Protein 3MC0 (pdb70)

B-factor: mean 37.15, std 13.35, range [16.16, 97.66]

CATH classification: 2.60.40.10

Solvent-accessible surface area: 29743 Å² total; per-residue (Å²): 109,33,8,66,12,64,47,125,105,71,94,0,89,76,44,56,125,4,59,0,33,0,79,6,106,44,104,25,90,35,0,37,0,44,24,69,25,137,74,109,33,75,64,28,0,0,36,0,63,5,8,32,4,3,4,19,6,112,46,18,120,58,14,75,4,37,4,72,35,32,77,38,0,13,0,24,0,75,69,0,60,78,84,9,62,9,30,0,46,0,0,0,2,29,51,73,58,99,100,89,8,72,4,0,137,0,31,10,141,122,111,65,18,133,119,106,93,9,34,63,10,46,51,1,103,95,63,106,1,0,3,2,4,0,43,43,18,0,69,36,68,21,0,100,11,163,21,26,88,20,67,56,47,59,24,22,5,2,0,0,1,76,33,126,16,127,94,52,111,51,1,13,0,24,1,104,28,19,123,32,0,76,70,17,97,51,106,121,0,10,2,7,0,0,6,8,38,21,18,5,29,8,17,125,93,156,115,44,55,15,0,0,0,17,0,2,0,7,105,45,46,102,125,15,105,157,90,20,124,8,73,0,82,1,29,36,46,128,183,119,85,55,43,14,78,10,57,6,45,24,31,103,0,3,5,4,4,0,0,10,52,0,2,53,73,3,11,127,87,85,119,0,2,57,14,51,10,23,46,11,26,3,0,26,1,38,0,19,33,168,106,124,88,27,37,34,33,32,1,4,2,131,101,64,24,22,14,7,4,9,51,70,19,1,73,60,5,2,67,9,76,35,0,49,3,146,36,12,93,1,34,1,47,2,24,62,182,140,28,13,80,7,54,45,130,104,72,103,1,92,79,40,55,127,3,61,0,32,0,79,2,120,52,104,21,87,42,0,42,0,32,31,73,30,144,78,107,49,72,68,30,0,1,36,0,55,4,8,32,5,4,3,22,3,111,48,18,131,59,14,74,5,34,3,76,34,31,73,34,0,13,0,26,0,76,70,0,56,72,85,9,63,11,28,0,41,0,0,0,7,25,43,86,66,81,81,100,5,68,4,0,142,1,35,6,148,149,84,13,140,98,108,90,7,30,46,12,56,54,1,104,93,69,104,1,0,3,1,3,0,44,43,18,0,66,36,68,22,0,106,14,121,25,25,84,20,67,52,48,62,24,22,6,2,0,0,1,68,18,144,15,128,94,50,112,48,1,15,1,22,1,101,31,22,131,38,0,77,72,14,96,49,102,107,0,1,2,8,0,0,6,8,42,18,18,5,23,2,26,108,75,170,156,37,46,18,0,0,1,17,0,2,0,8,93,56,46,103,142,17,118,159,91,25,122,7,76,0,70,0,14,32,46,146,167,106,75,55,52,13,71,14,55,3,26,5,31,101,0,4,4,4,3,0,0,10,47,0,1,38,70,2,12,120,87,78,122,0,2,56,17,54,11,22,49,14,28,0,1,19,0,37,0,15,33,164,104,122,86,42,52,68,34,34,0,4,2,126,103,57,22,22,12,8,4,8,51,68,19,0,72,63,6,4,65,8,78,35,1,55,3,145,40,14,104,0,28,1,58,6,15,56,163

Radius of gyration: 27.97 Å; Cα contacts (8 Å, |Δi|>4): 1714; chains: 4; bounding box: 66×56×88 Å

Structure (mmCIF, N/CA/C/O backbone):
data_3MC0
#
_entry.id   3MC0
#
_cell.length_a   91.185
_cell.length_b   91.185
_cell.length_c   233.401
_cell.angle_alpha   90.00
_cell.angle_beta   90.00
_cell.angle_gamma   120.00
#
_symmetry.space_group_name_H-M   'P 31 2 1'
#
loop_
_entity.id
_entity.type
_entity.pdbx_description
1 polymer 'variable beta 8.2  mouse T cell receptor'
2 polymer 'Enterotoxin SEG'
3 non-polymer 'ACETATE ION'
4 water water
#
loop_
_atom_site.group_PDB
_atom_site.id
_atom_site.type_symbol
_atom_site.label_atom_id
_atom_site.label_alt_id
_atom_site.label_comp_id
_atom_site.label_asym_id
_atom_site.label_entity_id
_atom_site.label_seq_id
_atom_site.pdbx_PDB_ins_code
_atom_site.Cartn_x
_atom_site.Cartn_y
_atom_site.Cartn_z
_atom_site.occupancy
_atom_site.B_iso_or_equiv
_atom_site.auth_seq_id
_atom_site.auth_comp_id
_atom_site.auth_asym_id
_atom_site.auth_atom_id
_atom_site.pdbx_PDB_model_num
ATOM 1 N N . ALA A 1 1 ? -50.672 55.055 -2.611 1.00 52.65 2 ALA A N 1
ATOM 2 C CA . ALA A 1 1 ? -51.923 54.277 -2.254 1.00 52.19 2 ALA A CA 1
ATOM 3 C C . ALA A 1 1 ? -51.638 53.052 -1.364 1.00 50.62 2 ALA A C 1
ATOM 4 O O . ALA A 1 1 ? -50.614 52.369 -1.498 1.00 50.93 2 ALA A O 1
ATOM 6 N N . ALA A 1 2 ? -52.540 52.831 -0.409 1.00 48.24 3 ALA A N 1
ATOM 7 C CA . ALA A 1 2 ? -52.596 51.611 0.400 1.00 45.59 3 ALA A CA 1
ATOM 8 C C . ALA A 1 2 ? -52.486 50.341 -0.487 1.00 42.72 3 ALA A C 1
ATOM 9 O O . ALA A 1 2 ? -51.618 49.505 -0.253 1.00 43.80 3 ALA A O 1
ATOM 11 N N . VAL A 1 3 ? -53.278 50.261 -1.556 1.00 39.41 4 VAL A N 1
ATOM 12 C CA . VAL A 1 3 ? -53.402 49.004 -2.336 1.00 37.49 4 VAL A CA 1
ATOM 13 C C . VAL A 1 3 ? -53.424 49.382 -3.800 1.00 36.75 4 VAL A C 1
ATOM 14 O O . VAL A 1 3 ? -54.282 50.148 -4.184 1.00 36.94 4 VAL A O 1
ATOM 18 N N . THR A 1 4 ? -52.529 48.859 -4.619 1.00 34.62 5 THR A N 1
ATOM 19 C CA . THR A 1 4 ? -52.633 49.154 -6.044 1.00 35.23 5 THR A CA 1
ATOM 20 C C . THR A 1 4 ? -52.773 47.853 -6.866 1.00 32.66 5 THR A C 1
ATOM 21 O O . THR A 1 4 ? -52.057 46.863 -6.603 1.00 32.49 5 THR A O 1
ATOM 25 N N . GLN A 1 5 ? -53.673 47.858 -7.847 1.00 29.70 6 GLN A N 1
ATOM 26 C CA . GLN A 1 5 ? -53.941 46.756 -8.744 1.00 31.82 6 GLN A CA 1
ATOM 27 C C . GLN A 1 5 ? -53.429 47.067 -10.138 1.00 33.86 6 GLN A C 1
ATOM 28 O O . GLN A 1 5 ? -53.500 48.219 -10.549 1.00 33.72 6 GLN A O 1
ATOM 34 N N . SER A 1 6 ? -52.903 46.054 -10.808 1.00 33.69 7 SER A N 1
ATOM 35 C CA . SER A 1 6 ? -52.595 46.129 -12.240 1.00 36.82 7 SER A CA 1
ATOM 36 C C . SER A 1 6 ? -52.838 44.801 -12.917 1.00 36.04 7 SER A C 1
ATOM 37 O O . SER A 1 6 ? -52.620 43.707 -12.336 1.00 37.57 7 SER A O 1
ATOM 40 N N . PRO A 1 7 ? -53.319 44.851 -14.161 1.00 36.34 8 PRO A N 1
ATOM 41 C CA . PRO A 1 7 ? -53.647 46.098 -14.887 1.00 36.35 8 PRO A CA 1
ATOM 42 C C . PRO A 1 7 ? -54.949 46.655 -14.325 1.00 37.45 8 PRO A C 1
ATOM 43 O O . PRO A 1 7 ? -55.589 45.966 -13.476 1.00 35.67 8 PRO A O 1
ATOM 47 N N . ARG A 1 8 ? -55.369 47.852 -14.784 1.00 35.07 9 ARG A N 1
ATOM 48 C CA . ARG A 1 8 ? -56.669 48.415 -14.445 1.00 36.26 9 ARG A CA 1
ATOM 49 C C . ARG A 1 8 ? -57.803 47.991 -15.350 1.00 34.93 9 ARG A C 1
ATOM 50 O O . ARG A 1 8 ? -58.971 48.032 -14.958 1.00 34.67 9 ARG A O 1
ATOM 58 N N . ASN A 1 9 ? -57.474 47.649 -16.595 1.00 34.13 10 ASN A N 1
ATOM 59 C CA . ASN A 1 9 ? -58.449 47.207 -17.606 1.00 34.95 10 ASN A CA 1
ATOM 60 C C . ASN A 1 9 ? -57.761 46.204 -18.398 1.00 33.59 10 ASN A C 1
ATOM 61 O O . ASN A 1 9 ? -56.584 46.385 -18.640 1.00 35.08 10 ASN A O 1
ATOM 66 N N . LYS A 1 10 ? -58.466 45.168 -18.824 1.00 32.75 11 LYS A N 1
ATOM 67 C CA . LYS A 1 10 ? -57.839 44.107 -19.515 1.00 33.24 11 LYS A CA 1
ATOM 68 C C . LYS A 1 10 ? -58.904 43.466 -20.381 1.00 32.89 11 LYS A C 1
ATOM 69 O O . LYS A 1 10 ? -59.997 43.206 -19.896 1.00 33.06 11 LYS A O 1
ATOM 75 N N . VAL A 1 11 ? -58.593 43.228 -21.671 1.00 32.23 12 VAL A N 1
ATOM 76 C CA . VAL A 1 11 ? -59.467 42.432 -22.574 1.00 30.27 12 VAL A CA 1
ATOM 77 C C . VAL A 1 11 ? -58.728 41.212 -22.980 1.00 30.19 12 VAL A C 1
ATOM 78 O O . VAL A 1 11 ? -57.574 41.248 -23.479 1.00 32.46 12 VAL A O 1
ATOM 82 N N . ALA A 1 12 ? -59.347 40.077 -22.793 1.00 31.20 13 ALA A N 1
ATOM 83 C CA . ALA A 1 12 ? -58.633 38.837 -23.043 1.00 33.15 13 ALA A CA 1
ATOM 84 C C . ALA A 1 12 ? -59.487 38.070 -23.971 1.00 33.18 13 ALA A C 1
ATOM 85 O O . ALA A 1 12 ? -60.670 38.322 -23.995 1.00 32.34 13 ALA A O 1
ATOM 87 N N . VAL A 1 13 ? -58.917 37.050 -24.637 1.00 35.87 14 VAL A N 1
ATOM 88 C CA . VAL A 1 13 ? -59.767 36.052 -25.332 1.00 35.76 14 VAL A CA 1
ATOM 89 C C . VAL A 1 13 ? -59.916 34.768 -24.519 1.00 35.58 14 VAL A C 1
ATOM 90 O O . VAL A 1 13 ? -59.035 34.422 -23.742 1.00 35.43 14 VAL A O 1
ATOM 94 N N . THR A 1 14 ? -60.999 34.028 -24.725 1.00 35.41 15 THR A N 1
ATOM 95 C CA . THR A 1 14 ? -61.153 32.733 -24.098 1.00 36.10 15 THR A CA 1
ATOM 96 C C . THR A 1 14 ? -59.872 31.916 -24.286 1.00 39.62 15 THR A C 1
ATOM 97 O O . THR A 1 14 ? -59.287 31.918 -25.407 1.00 40.03 15 THR A O 1
ATOM 101 N N . GLY A 1 15 ? -59.380 31.311 -23.171 1.00 36.99 16 GLY A N 1
ATOM 102 C CA . GLY A 1 15 ? -58.266 30.371 -23.141 1.00 35.57 16 GLY A CA 1
ATOM 103 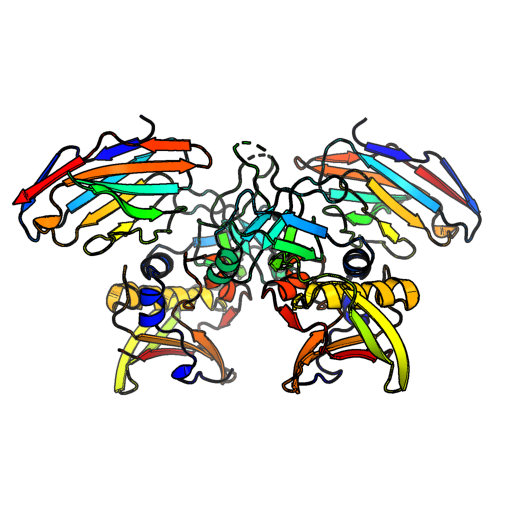C C . GLY A 1 15 ? -56.988 31.127 -22.791 1.00 34.35 16 GLY A C 1
ATOM 104 O O . GLY A 1 15 ? -55.942 30.566 -22.470 1.00 36.32 16 GLY A O 1
ATOM 105 N N . GLU A 1 16 ? -57.044 32.424 -22.853 1.00 33.81 17 GLU A N 1
ATOM 106 C CA . GLU A 1 16 ? -55.872 33.235 -22.514 1.00 33.64 17 GLU A CA 1
ATOM 107 C C . GLU A 1 16 ? -55.503 33.183 -21.010 1.00 34.97 17 GLU A C 1
ATOM 108 O O . GLU A 1 16 ? -56.397 33.215 -20.157 1.00 36.59 17 GLU A O 1
ATOM 114 N N . LYS A 1 17 ? -54.202 33.137 -20.683 1.00 36.01 18 LYS A N 1
ATOM 115 C CA . LYS A 1 17 ? -53.777 33.164 -19.300 1.00 36.48 18 LYS A CA 1
ATOM 116 C C . LYS A 1 17 ? -53.705 34.636 -18.845 1.00 36.08 18 LYS A C 1
ATOM 117 O O . LYS A 1 17 ? -53.052 35.489 -19.483 1.00 34.12 18 LYS A O 1
ATOM 123 N N . VAL A 1 18 ? -54.360 34.974 -17.730 1.00 32.97 19 VAL A N 1
ATOM 124 C CA . VAL A 1 18 ? -54.378 36.346 -17.304 1.00 30.19 19 VAL A CA 1
ATOM 125 C C . VAL A 1 18 ? -53.959 36.363 -15.804 1.00 30.57 19 VAL A C 1
ATOM 126 O O . VAL A 1 18 ? -54.448 35.560 -15.000 1.00 27.43 19 VAL A O 1
ATOM 130 N N . THR A 1 19 ? -53.075 37.271 -15.438 1.00 29.43 20 THR A N 1
ATOM 131 C CA . THR A 1 19 ? -52.661 37.410 -14.050 1.00 30.52 20 THR A CA 1
ATOM 132 C C . THR A 1 19 ? -53.004 38.810 -13.572 1.00 29.25 20 THR A C 1
ATOM 133 O O . THR A 1 19 ? -52.593 39.820 -14.232 1.00 30.55 20 THR A O 1
ATOM 137 N N . LEU A 1 20 ? -53.726 38.936 -12.443 1.00 25.34 21 LEU A N 1
ATOM 138 C CA . LEU A 1 20 ? -53.958 40.255 -11.889 1.00 25.00 21 LEU A CA 1
ATOM 139 C C . LEU A 1 20 ? -53.085 40.447 -10.655 1.00 26.20 21 LEU A C 1
ATOM 140 O O . LEU A 1 20 ? -52.922 39.503 -9.852 1.00 25.57 21 LEU A O 1
ATOM 145 N N . SER A 1 21 ? -52.468 41.607 -10.508 1.00 28.38 22 SER A N 1
ATOM 146 C CA . SER A 1 21 ? -51.487 41.863 -9.455 1.00 29.28 22 SER A CA 1
ATOM 147 C C . SER A 1 21 ? -52.006 42.858 -8.456 1.00 29.80 22 SER A C 1
ATOM 148 O O . SER A 1 21 ? -52.620 43.850 -8.796 1.00 28.99 22 SER A O 1
ATOM 151 N N . CYS A 1 22 ? -51.729 42.582 -7.185 1.00 27.71 23 CYS A N 1
ATOM 152 C CA . CYS A 1 22 ? -52.139 43.460 -6.159 1.00 28.00 23 CYS A CA 1
ATOM 153 C C . CYS A 1 22 ? -50.970 43.677 -5.245 1.00 26.73 23 CYS A C 1
ATOM 154 O O . CYS A 1 22 ? -50.314 42.742 -4.719 1.00 27.78 23 CYS A O 1
ATOM 157 N N . GLN A 1 23 ? -50.644 44.915 -5.085 1.00 29.30 24 GLN A N 1
ATOM 158 C CA . GLN A 1 23 ? -49.566 45.167 -4.194 1.00 33.20 24 GLN A CA 1
ATOM 159 C C . GLN A 1 23 ? -49.922 46.168 -3.123 1.00 33.82 24 GLN A C 1
ATOM 160 O O . GLN A 1 23 ? -50.600 47.125 -3.379 1.00 34.15 24 GLN A O 1
ATOM 166 N N . GLN A 1 24 ? -49.518 45.934 -1.888 1.00 33.28 25 GLN A N 1
ATOM 167 C CA . GLN A 1 24 ? -49.916 46.845 -0.804 1.00 34.11 25 GLN A CA 1
ATOM 168 C C . GLN A 1 24 ? -48.704 47.476 -0.153 1.00 36.75 25 GLN A C 1
ATOM 169 O O . GLN A 1 24 ? -47.606 46.920 -0.221 1.00 38.78 25 GLN A O 1
ATOM 175 N N . THR A 1 25 ? -48.945 48.563 0.589 1.00 38.69 26 THR A N 1
ATOM 176 C CA . THR A 1 25 ? -47.838 49.268 1.290 1.00 41.58 26 THR A CA 1
ATOM 177 C C . THR A 1 25 ? -48.035 49.350 2.790 1.00 42.43 26 THR A C 1
ATOM 178 O O . THR A 1 25 ? -47.333 50.130 3.455 1.00 43.07 26 THR A O 1
ATOM 182 N N . ASN A 1 26 ? -49.007 48.598 3.320 1.00 41.39 27 ASN A N 1
ATOM 183 C CA . ASN A 1 26 ? -49.398 48.688 4.712 1.00 40.60 27 ASN A CA 1
ATOM 184 C C . ASN A 1 26 ? -48.692 47.657 5.586 1.00 39.02 27 ASN A C 1
ATOM 185 O O . ASN A 1 26 ? -48.935 47.625 6.792 1.00 40.08 27 ASN A O 1
ATOM 190 N N . ASN A 1 27 ? -47.854 46.788 5.010 1.00 38.24 28 ASN A N 1
ATOM 191 C CA . ASN A 1 27 ? -47.389 45.576 5.711 1.00 37.52 28 ASN A CA 1
ATOM 192 C C . ASN A 1 27 ? -48.478 44.682 6.343 1.00 36.93 28 ASN A C 1
ATOM 193 O O . ASN A 1 27 ? -48.261 44.022 7.371 1.00 36.53 28 ASN A O 1
ATOM 198 N N . HIS A 1 28 ? -49.674 44.636 5.760 1.00 33.96 29 HIS A N 1
ATOM 199 C CA . HIS A 1 28 ? -50.721 43.833 6.371 1.00 31.29 29 HIS A CA 1
ATOM 200 C C . HIS A 1 28 ? -50.479 42.347 6.163 1.00 31.00 29 HIS A C 1
ATOM 201 O O . HIS A 1 28 ? -49.975 41.933 5.077 1.00 29.36 29 HIS A O 1
ATOM 208 N N . ASN A 1 29 ? -50.847 41.515 7.132 1.00 26.71 30 ASN A N 1
ATOM 209 C CA . ASN A 1 29 ? -50.657 40.065 6.930 1.00 27.41 30 ASN A CA 1
ATOM 210 C C . ASN A 1 29 ? -51.698 39.530 5.945 1.00 25.68 30 ASN A C 1
ATOM 211 O O . ASN A 1 29 ? -51.409 38.592 5.267 1.00 26.37 30 ASN A O 1
ATOM 216 N N . ASN A 1 30 ? -52.897 40.101 5.928 1.00 23.76 31 ASN A N 1
ATOM 217 C CA . ASN A 1 30 ? -53.981 39.436 5.153 1.00 24.83 31 ASN A CA 1
ATOM 218 C C . ASN A 1 30 ? -54.211 40.162 3.846 1.00 23.98 31 ASN A C 1
ATOM 219 O O . ASN A 1 30 ? -54.183 41.386 3.810 1.00 24.32 31 ASN A O 1
ATOM 224 N N . MET A 1 31 ? -54.471 39.369 2.789 1.00 24.00 32 MET A N 1
ATOM 225 C CA . MET A 1 31 ? -54.893 39.935 1.494 1.00 22.38 32 MET A CA 1
ATOM 226 C C . MET A 1 31 ? -56.025 39.086 0.926 1.00 20.35 32 MET A C 1
ATOM 227 O O . MET A 1 31 ? -56.145 37.906 1.246 1.00 22.02 32 MET A O 1
ATOM 232 N N . TYR A 1 32 ? -56.817 39.679 0.030 1.00 21.30 33 TYR A N 1
ATOM 233 C CA . TYR A 1 32 ? -58.046 39.109 -0.461 1.00 22.68 33 TYR A CA 1
ATOM 234 C C . TYR A 1 32 ? -58.239 39.483 -1.957 1.00 22.57 33 TYR A C 1
ATOM 235 O O . TYR A 1 32 ? -57.964 40.610 -2.350 1.00 23.66 33 TYR A O 1
ATOM 244 N N . TRP A 1 33 ? -58.766 38.556 -2.729 1.00 21.88 34 TRP A N 1
ATOM 245 C CA . TRP A 1 33 ? -59.271 38.885 -4.080 1.00 21.58 34 TRP A CA 1
ATOM 246 C C . TRP A 1 33 ? -60.755 38.628 -4.155 1.00 19.53 34 TRP A C 1
ATOM 247 O O . TRP A 1 33 ? -61.205 37.507 -4.003 1.00 21.51 34 TRP A O 1
ATOM 258 N N . TYR A 1 34 ? -61.517 39.665 -4.488 1.00 19.82 35 TYR A N 1
ATOM 259 C CA . TYR A 1 34 ? -62.961 39.512 -4.622 1.00 20.03 35 TYR A CA 1
ATOM 260 C C . TYR A 1 34 ? -63.284 39.778 -6.106 1.00 22.14 35 TYR A C 1
ATOM 261 O O . TYR A 1 34 ? -62.533 40.512 -6.760 1.00 22.19 35 TYR A O 1
ATOM 270 N N . ARG A 1 35 ? -64.466 39.339 -6.557 1.00 21.36 36 ARG A N 1
ATOM 271 C CA . ARG A 1 35 ? -64.976 40.007 -7.780 1.00 22.98 36 ARG A CA 1
ATOM 272 C C . ARG A 1 35 ? -66.340 40.645 -7.457 1.00 24.26 36 ARG A C 1
ATOM 273 O O . ARG A 1 35 ? -67.047 40.169 -6.539 1.00 25.27 36 ARG A O 1
ATOM 281 N N . GLN A 1 36 ? -66.718 41.694 -8.196 1.00 23.65 37 GLN A N 1
ATOM 282 C CA . GLN A 1 36 ? -67.959 42.440 -7.982 1.00 24.72 37 GLN A CA 1
ATOM 283 C C . GLN A 1 36 ? -68.871 42.157 -9.179 1.00 28.44 37 GLN A C 1
ATOM 284 O O . GLN A 1 36 ? -68.429 42.348 -10.339 1.00 28.01 37 GLN A O 1
ATOM 290 N N . ASP A 1 37 ? -70.061 41.617 -8.950 1.00 29.03 38 ASP A N 1
ATOM 291 C CA . ASP A 1 37 ? -70.991 41.429 -10.085 1.00 31.69 38 ASP A CA 1
ATOM 292 C C . ASP A 1 37 ? -72.397 41.908 -9.672 1.00 32.20 38 ASP A C 1
ATOM 293 O O . ASP A 1 37 ? -72.852 41.703 -8.509 1.00 27.12 38 ASP A O 1
ATOM 298 N N . THR A 1 38 ? -73.063 42.572 -10.609 1.00 32.78 39 THR A N 1
ATOM 299 C CA . THR A 1 38 ? -74.468 42.933 -10.420 1.00 37.12 39 THR A CA 1
ATOM 300 C C . THR A 1 38 ? -75.235 41.750 -10.000 1.00 37.02 39 THR A C 1
ATOM 301 O O . THR A 1 38 ? -75.024 40.692 -10.539 1.00 38.08 39 THR A O 1
ATOM 305 N N . GLY A 1 39 ? -76.044 41.944 -8.967 1.00 38.03 40 GLY A N 1
ATOM 306 C CA . GLY A 1 39 ? -76.831 40.884 -8.416 1.00 39.32 40 GLY A CA 1
ATOM 307 C C . GLY A 1 39 ? -76.114 39.970 -7.463 1.00 40.56 40 GLY A C 1
ATOM 308 O O . GLY A 1 39 ? -76.710 39.014 -7.031 1.00 42.16 40 GLY A O 1
ATOM 309 N N . HIS A 1 40 ? -74.849 40.241 -7.107 1.00 39.72 41 HIS A N 1
ATOM 310 C CA . HIS A 1 40 ? -74.158 39.471 -6.060 1.00 38.28 41 HIS A CA 1
ATOM 311 C C . HIS A 1 40 ? -73.397 40.412 -5.088 1.00 36.56 41 HIS A C 1
ATOM 312 O O . HIS A 1 40 ? -73.049 39.982 -4.040 1.00 37.19 41 HIS A O 1
ATOM 319 N N . GLY A 1 41 ? -73.049 41.631 -5.470 1.00 31.71 42 GLY A N 1
ATOM 320 C CA . GLY A 1 41 ? -72.022 42.380 -4.725 1.00 29.23 42 GLY A CA 1
ATOM 321 C C . GLY A 1 41 ? -70.631 41.653 -4.791 1.00 28.14 42 GLY A C 1
ATOM 322 O O . GLY A 1 41 ? -70.280 40.930 -5.809 1.00 26.24 42 GLY A O 1
ATOM 323 N N . LEU A 1 42 ? -69.817 41.817 -3.767 1.00 25.25 43 LEU A N 1
ATOM 324 C CA . LEU A 1 42 ? -68.473 41.180 -3.727 1.00 25.39 43 LEU A CA 1
ATOM 325 C C . LEU A 1 42 ? -68.498 39.741 -3.338 1.00 24.95 43 LEU A C 1
ATOM 326 O O . LEU A 1 42 ? -69.163 39.377 -2.350 1.00 25.84 43 LEU A O 1
ATOM 331 N N . ARG A 1 43 ? -67.787 38.885 -4.068 1.00 22.33 44 ARG A N 1
ATOM 332 C CA . ARG A 1 43 ? -67.708 37.488 -3.679 1.00 23.73 44 ARG A CA 1
ATOM 333 C C . ARG A 1 43 ? -66.259 37.167 -3.582 1.00 25.28 44 ARG A C 1
ATOM 334 O O . ARG A 1 43 ? -65.489 37.560 -4.443 1.00 22.80 44 ARG A O 1
ATOM 342 N N . LEU A 1 44 ? -65.855 36.488 -2.485 1.00 23.90 45 LEU A N 1
ATOM 343 C CA . LEU A 1 44 ? -64.449 36.207 -2.207 1.00 23.59 45 LEU A CA 1
ATOM 344 C C . LEU A 1 44 ? -63.952 35.004 -3.006 1.00 22.91 45 LEU A C 1
ATOM 345 O O . LEU A 1 44 ? -64.546 33.884 -2.938 1.00 23.68 45 LEU A O 1
ATOM 350 N N . ILE A 1 45 ? -62.853 35.206 -3.750 1.00 21.46 46 ILE A N 1
ATOM 351 C CA . ILE A 1 45 ? -62.325 34.136 -4.582 1.00 21.39 46 ILE A CA 1
ATOM 352 C C . ILE A 1 45 ? -61.254 33.352 -3.820 1.00 20.94 46 ILE A C 1
ATOM 353 O O . ILE A 1 45 ? -61.393 32.122 -3.662 1.00 20.41 46 ILE A O 1
ATOM 358 N N . HIS A 1 46 ? -60.184 34.047 -3.416 1.00 20.12 47 HIS A N 1
ATOM 359 C CA . HIS A 1 46 ? -59.139 33.446 -2.603 1.00 21.56 47 HIS A CA 1
ATOM 360 C C . HIS A 1 46 ? -58.634 34.551 -1.647 1.00 21.12 47 HIS A C 1
ATOM 361 O O . HIS A 1 46 ? -58.707 35.739 -1.957 1.00 20.98 47 HIS A O 1
ATOM 368 N N . TYR A 1 47 ? -58.010 34.128 -0.562 1.00 21.11 48 TYR A N 1
ATOM 369 C CA . TYR A 1 47 ? -57.403 35.078 0.335 1.00 22.56 48 TYR A CA 1
ATOM 370 C C . TYR A 1 47 ? -56.089 34.485 0.851 1.00 22.11 48 TYR A C 1
ATOM 371 O O . TYR A 1 47 ? -55.682 33.399 0.478 1.00 21.98 48 TYR A O 1
ATOM 380 N N . SER A 1 48 ? -55.411 35.250 1.670 1.00 22.01 49 SER A N 1
ATOM 381 C CA . SER A 1 48 ? -54.107 34.827 2.090 1.00 22.73 49 SER A CA 1
ATOM 382 C C . SER A 1 48 ? -53.888 35.371 3.506 1.00 23.04 49 SER A C 1
ATOM 383 O O . SER A 1 48 ? -54.134 36.568 3.735 1.00 21.73 49 SER A O 1
ATOM 386 N N . TYR A 1 49 ? -53.293 34.562 4.372 1.00 24.28 50 TYR A N 1
ATOM 387 C CA . TYR A 1 49 ? -52.902 35.085 5.744 1.00 25.47 50 TYR A CA 1
ATOM 388 C C . TYR A 1 49 ? -51.401 35.419 5.896 1.00 26.11 50 TYR A C 1
ATOM 389 O O . TYR A 1 49 ? -50.922 35.655 7.038 1.00 24.48 50 TYR A O 1
ATOM 398 N N . GLY A 1 50 ? -50.610 35.291 4.805 1.00 22.23 51 GLY A N 1
ATOM 399 C CA . GLY A 1 50 ? -49.209 35.719 4.844 1.00 23.95 51 GLY A CA 1
ATOM 400 C C . GLY A 1 50 ? -48.491 35.160 3.654 1.00 23.15 51 GLY A C 1
ATOM 401 O O . GLY A 1 50 ? -49.078 34.361 2.894 1.00 22.44 51 GLY A O 1
ATOM 402 N N . ALA A 1 51 ? -47.213 35.468 3.510 1.00 23.60 52 ALA A N 1
ATOM 403 C CA . ALA A 1 51 ? -46.430 34.951 2.392 1.00 24.41 52 ALA A CA 1
ATOM 404 C C . ALA A 1 51 ? -46.484 33.432 2.393 1.00 25.07 52 ALA A C 1
ATOM 405 O O . ALA A 1 51 ? -46.425 32.823 3.476 1.00 23.25 52 ALA A O 1
ATOM 407 N N . GLY A 1 52 ? -46.655 32.837 1.194 1.00 24.44 53 GLY A N 1
ATOM 408 C CA . GLY A 1 52 ? -46.778 31.357 0.970 1.00 24.10 53 GLY A CA 1
ATOM 409 C C . GLY A 1 52 ? -48.154 30.794 1.364 1.00 25.93 53 GLY A C 1
ATOM 410 O O . GLY A 1 52 ? -48.340 29.601 1.365 1.00 26.50 53 GLY A O 1
ATOM 411 N N . SER A 1 53 ? -49.114 31.630 1.740 1.00 23.45 54 SER A N 1
ATOM 412 C CA . SER A 1 53 ? -50.405 31.108 2.237 1.00 24.32 54 SER A CA 1
ATOM 413 C C . SER A 1 53 ? -51.463 31.562 1.258 1.00 22.89 54 SER A C 1
ATOM 414 O O . SER A 1 53 ? -51.569 32.763 0.951 1.00 23.41 54 SER A O 1
ATOM 417 N N . THR A 1 54 ? -52.258 30.634 0.773 1.00 22.48 55 THR A N 1
ATOM 418 C CA . THR A 1 54 ? -53.470 31.090 0.141 1.00 22.62 55 THR A CA 1
ATOM 419 C C . THR A 1 54 ? -54.545 30.113 0.550 1.00 22.96 55 THR A C 1
ATOM 420 O O . THR A 1 54 ? -54.292 28.907 0.712 1.00 23.67 55 THR A O 1
ATOM 424 N N . GLU A 1 55 ? -55.774 30.623 0.682 1.00 21.23 56 GLU A N 1
ATOM 425 C CA . GLU A 1 55 ? -56.857 29.722 1.047 1.00 21.69 56 GLU A CA 1
ATOM 426 C C . GLU A 1 55 ? -58.111 30.038 0.184 1.00 22.16 56 GLU A C 1
ATOM 427 O O . GLU A 1 55 ? -58.255 31.188 -0.257 1.00 21.91 56 GLU A O 1
ATOM 433 N N . LYS A 1 56 ? -58.988 29.043 -0.039 1.00 21.08 57 LYS A N 1
ATOM 434 C CA . LYS A 1 56 ? -60.167 29.279 -0.877 1.00 22.18 57 LYS A CA 1
ATOM 435 C C . LYS A 1 56 ? -61.259 30.132 -0.253 1.00 25.60 57 LYS A C 1
ATOM 436 O O . LYS A 1 56 ? -61.620 29.894 0.894 1.00 25.66 57 LYS A O 1
ATOM 442 N N . GLY A 1 57 ? -61.821 31.114 -1.002 1.00 25.30 58 GLY A N 1
ATOM 443 C CA . GLY A 1 57 ? -62.992 31.785 -0.501 1.00 25.17 58 GLY A CA 1
ATOM 444 C C . GLY A 1 57 ? -64.270 31.062 -0.905 1.00 26.32 58 GLY A C 1
ATOM 445 O O . GLY A 1 57 ? -64.296 29.855 -0.986 1.00 24.96 58 GLY A O 1
ATOM 446 N N . ASP A 1 58 ? -65.349 31.779 -1.194 1.00 27.32 59 ASP A N 1
ATOM 447 C CA . ASP A 1 58 ? -66.591 31.082 -1.659 1.00 28.32 59 ASP A CA 1
ATOM 448 C C . ASP A 1 58 ? -66.649 30.657 -3.087 1.00 28.65 59 ASP A C 1
ATOM 449 O O . ASP A 1 58 ? -67.278 29.652 -3.367 1.00 28.24 59 ASP A O 1
ATOM 454 N N . ILE A 1 59 ? -65.978 31.388 -3.989 1.00 26.95 60 ILE A N 1
ATOM 455 C CA . ILE A 1 59 ? -66.000 31.068 -5.437 1.00 26.48 60 ILE A CA 1
ATOM 456 C C . ILE A 1 59 ? -64.606 30.849 -6.026 1.00 26.90 60 ILE A C 1
ATOM 457 O O . ILE A 1 59 ? -64.190 31.567 -6.958 1.00 28.96 60 ILE A O 1
ATOM 462 N N . PRO A 1 60 ? -63.851 29.844 -5.503 1.00 25.02 61 PRO A N 1
ATOM 463 C CA . PRO A 1 60 ? -62.461 29.736 -5.954 1.00 25.25 61 PRO A CA 1
ATOM 464 C C . PRO A 1 60 ? -62.309 29.053 -7.359 1.00 25.58 61 PRO A C 1
ATOM 465 O O . PRO A 1 60 ? -61.294 29.213 -7.947 1.00 26.44 61 PRO A O 1
ATOM 469 N N . ASP A 1 61 ? -63.323 28.337 -7.893 1.00 27.51 62 ASP A N 1
ATOM 470 C CA . ASP A 1 61 ? -63.129 27.452 -9.093 1.00 30.40 62 ASP A CA 1
ATOM 471 C C . ASP A 1 61 ? -62.757 28.261 -10.332 1.00 30.24 62 ASP A C 1
ATOM 472 O O . ASP A 1 61 ? -63.365 29.307 -10.574 1.00 31.09 62 ASP A O 1
ATOM 477 N N . GLY A 1 62 ? -61.740 27.790 -11.042 1.00 29.90 63 GLY A N 1
ATOM 478 C CA . GLY A 1 62 ? -61.218 28.445 -12.247 1.00 27.37 63 GLY A CA 1
ATOM 479 C C . GLY A 1 62 ? -60.174 29.467 -11.913 1.00 28.08 63 GLY A C 1
ATOM 480 O O . GLY A 1 62 ? -59.584 30.034 -12.838 1.00 27.12 63 GLY A O 1
ATOM 481 N N . TYR A 1 63 ? -59.850 29.686 -10.585 1.00 25.77 64 TYR A N 1
ATOM 482 C CA . TYR A 1 63 ? -58.815 30.732 -10.220 1.00 24.43 64 TYR A CA 1
ATOM 483 C C . TYR A 1 63 ? -57.714 30.120 -9.390 1.00 24.28 64 TYR A C 1
ATOM 484 O O . TYR A 1 63 ? -58.010 29.204 -8.609 1.00 23.77 64 TYR A O 1
ATOM 493 N N . LYS A 1 64 ? -56.481 30.555 -9.588 1.00 24.11 65 LYS A N 1
ATOM 494 C CA . LYS A 1 64 ? -55.393 30.239 -8.643 1.00 25.38 65 LYS A CA 1
ATOM 495 C C . LYS A 1 64 ? -54.977 31.537 -8.012 1.00 23.89 65 LYS A C 1
ATOM 496 O O . LYS A 1 64 ? -55.424 32.639 -8.469 1.00 23.34 65 LYS A O 1
ATOM 502 N N . ALA A 1 65 ? -54.103 31.450 -6.971 1.00 23.24 66 ALA A N 1
ATOM 503 C CA . ALA A 1 65 ? -53.592 32.693 -6.350 1.00 23.06 66 ALA A CA 1
ATOM 504 C C . ALA A 1 65 ? -52.213 32.434 -5.901 1.00 23.50 66 ALA A C 1
ATOM 505 O O . ALA A 1 65 ? -51.852 31.292 -5.701 1.00 22.94 66 ALA A O 1
ATOM 507 N N . SER A 1 66 ? -51.468 33.492 -5.649 1.00 23.48 67 SER A N 1
ATOM 508 C CA . SER A 1 66 ? -50.139 33.303 -5.159 1.00 22.87 67 SER A CA 1
ATOM 509 C C . SER A 1 66 ? -49.763 34.493 -4.309 1.00 21.91 67 SER A C 1
ATOM 510 O O . SER A 1 66 ? -50.103 35.626 -4.653 1.00 21.60 67 SER A O 1
ATOM 513 N N . ARG A 1 67 ? -49.128 34.246 -3.148 1.00 20.93 68 ARG A N 1
ATOM 514 C CA . ARG A 1 67 ? -48.751 35.303 -2.215 1.00 22.76 68 ARG A CA 1
ATOM 515 C C . ARG A 1 67 ? -47.230 35.118 -2.048 1.00 25.71 68 ARG A C 1
ATOM 516 O O . ARG A 1 67 ? -46.773 34.513 -1.052 1.00 26.78 68 ARG A O 1
ATOM 524 N N . PRO A 1 68 ? -46.420 35.572 -3.058 1.00 28.14 69 PRO A N 1
ATOM 525 C CA . PRO A 1 68 ? -44.993 35.303 -3.013 1.00 30.52 69 PRO A CA 1
ATOM 526 C C . PRO A 1 68 ? -44.266 36.150 -1.989 1.00 30.82 69 PRO A C 1
ATOM 527 O O . PRO A 1 68 ? -43.156 35.798 -1.605 1.00 31.96 69 PRO A O 1
ATOM 531 N N . SER A 1 69 ? -44.873 37.233 -1.514 1.00 30.43 70 SER A N 1
ATOM 532 C CA . SER A 1 69 ? -44.242 38.068 -0.482 1.00 29.77 70 SER A CA 1
ATOM 533 C C . SER A 1 69 ? -45.360 38.752 0.328 1.00 29.21 70 SER A C 1
ATOM 534 O O . SER A 1 69 ? -46.540 38.671 -0.086 1.00 26.89 70 SER A O 1
ATOM 537 N N . GLN A 1 70 ? -45.004 39.485 1.408 1.00 27.27 71 GLN A N 1
ATOM 538 C CA . GLN A 1 70 ? -45.977 40.174 2.230 1.00 29.01 71 GLN A CA 1
ATOM 539 C C . GLN A 1 70 ? -46.729 41.160 1.365 1.00 29.15 71 GLN A C 1
ATOM 540 O O . GLN A 1 70 ? -47.928 41.438 1.569 1.00 28.27 71 GLN A O 1
ATOM 546 N N . GLU A 1 71 ? -45.997 41.820 0.478 1.00 29.02 72 GLU A N 1
ATOM 547 C CA . GLU A 1 71 ? -46.597 42.885 -0.283 1.00 29.00 72 GLU A CA 1
ATOM 548 C C . GLU A 1 71 ? -47.483 42.481 -1.485 1.00 27.93 72 GLU A C 1
ATOM 549 O O . GLU A 1 71 ? -48.249 43.301 -1.950 1.00 29.60 72 GLU A O 1
ATOM 555 N N . GLN A 1 72 ? -47.303 41.301 -2.039 1.00 25.55 73 GLN A N 1
ATOM 556 C CA . GLN A 1 72 ? -47.916 41.010 -3.341 1.00 27.76 73 GLN A CA 1
ATOM 557 C C . GLN A 1 72 ? -48.903 39.832 -3.279 1.00 25.57 73 GLN A C 1
ATOM 558 O O . GLN A 1 72 ? -48.542 38.772 -2.768 1.00 24.58 73 GLN A O 1
ATOM 564 N N . PHE A 1 73 ? -50.127 40.007 -3.812 1.00 23.49 74 PHE A N 1
ATOM 565 C CA . PHE A 1 73 ? -51.003 38.867 -3.866 1.00 24.92 74 PHE A CA 1
ATOM 566 C C . PHE A 1 73 ? -51.549 38.814 -5.331 1.00 24.42 74 PHE A C 1
ATOM 567 O O . PHE A 1 73 ? -52.239 39.749 -5.759 1.00 24.20 74 PHE A O 1
ATOM 575 N N . SER A 1 74 ? -51.292 37.717 -6.033 1.00 24.52 75 SER A N 1
ATOM 576 C CA . SER A 1 74 ? -51.739 37.621 -7.484 1.00 24.61 75 SER A CA 1
ATOM 577 C C . SER A 1 74 ? -52.865 36.686 -7.702 1.00 23.94 75 SER A C 1
ATOM 578 O O . SER A 1 74 ? -52.941 35.644 -7.041 1.00 23.49 75 SER A O 1
ATOM 581 N N . LEU A 1 75 ? -53.737 37.042 -8.632 1.00 21.99 76 LEU A N 1
ATOM 582 C CA . LEU A 1 75 ? -54.840 36.153 -8.976 1.00 23.15 76 LEU A CA 1
ATOM 583 C C . LEU A 1 75 ? -54.574 35.663 -10.415 1.00 22.67 76 LEU A C 1
ATOM 584 O O . LEU A 1 75 ? -54.295 36.508 -11.253 1.00 24.01 76 LEU A O 1
ATOM 589 N N . ILE A 1 76 ? -54.647 34.367 -10.656 1.00 23.97 77 ILE A N 1
ATOM 590 C CA . ILE A 1 76 ? -54.171 33.772 -11.908 1.00 27.12 77 ILE A CA 1
ATOM 591 C C . ILE A 1 76 ? -55.354 33.100 -12.496 1.00 27.44 77 ILE A C 1
ATOM 592 O O . ILE A 1 76 ? -55.955 32.212 -11.871 1.00 26.95 77 ILE A O 1
ATOM 597 N N . LEU A 1 77 ? -55.724 33.520 -13.727 1.00 27.11 78 LEU A N 1
ATOM 598 C CA . LEU A 1 77 ? -56.740 32.758 -14.493 1.00 26.76 78 LEU A CA 1
ATOM 599 C C . LEU A 1 77 ? -55.916 32.018 -15.538 1.00 29.16 78 LEU A C 1
ATOM 600 O O . LEU A 1 77 ? -55.420 32.660 -16.533 1.00 27.03 78 LEU A O 1
ATOM 605 N N . GLU A 1 78 ? -55.746 30.708 -15.356 1.00 30.90 79 GLU A N 1
ATOM 606 C CA . GLU A 1 78 ? -54.915 29.943 -16.289 1.00 33.84 79 GLU A CA 1
ATOM 607 C C . GLU A 1 78 ? -55.529 29.916 -17.687 1.00 34.72 79 GLU A C 1
ATOM 608 O O . GLU A 1 78 ? -54.773 29.839 -18.637 1.00 36.07 79 GLU A O 1
ATOM 614 N N . SER A 1 79 ? -56.861 29.883 -17.800 1.00 32.14 80 SER A N 1
ATOM 615 C CA . SER A 1 79 ? -57.487 29.717 -19.063 1.00 31.52 80 SER A CA 1
ATOM 616 C C . SER A 1 79 ? -58.821 30.494 -18.990 1.00 30.04 80 SER A C 1
ATOM 617 O O . SER A 1 79 ? -59.860 29.934 -18.679 1.00 28.57 80 SER A O 1
ATOM 620 N N . ALA A 1 80 ? -58.770 31.761 -19.352 1.00 29.34 81 ALA A N 1
ATOM 621 C CA . ALA A 1 80 ? -59.910 32.660 -19.150 1.00 30.08 81 ALA A CA 1
ATOM 622 C C . ALA A 1 80 ? -61.171 32.197 -19.824 1.00 31.95 81 ALA A C 1
ATOM 623 O O . ALA A 1 80 ? -61.146 31.665 -20.966 1.00 31.23 81 ALA A O 1
ATOM 625 N N . THR A 1 81 ? -62.297 32.318 -19.123 1.00 30.77 82 THR A N 1
ATOM 626 C CA . THR A 1 81 ? -63.567 31.943 -19.646 1.00 29.84 82 THR A CA 1
ATOM 627 C C . THR A 1 81 ? -64.457 33.157 -19.600 1.00 29.37 82 THR A C 1
ATOM 628 O O . THR A 1 81 ? -64.283 34.062 -18.777 1.00 31.14 82 THR A O 1
ATOM 632 N N . PRO A 1 82 ? -65.493 33.181 -20.440 1.00 29.48 83 PRO A N 1
ATOM 633 C CA . PRO A 1 82 ? -66.384 34.349 -20.371 1.00 28.69 83 PRO A CA 1
ATOM 634 C C . PRO A 1 82 ? -67.038 34.620 -18.968 1.00 26.41 83 PRO A C 1
ATOM 635 O O . PRO A 1 82 ? -67.296 35.766 -18.652 1.00 26.17 83 PRO A O 1
ATOM 639 N N . SER A 1 83 ? -67.312 33.595 -18.179 1.00 27.83 84 SER A N 1
ATOM 640 C CA . SER A 1 83 ? -67.876 33.793 -16.846 1.00 28.83 84 SER A CA 1
ATOM 641 C C . SER A 1 83 ? -66.925 34.556 -15.913 1.00 27.68 84 SER A C 1
ATOM 642 O O . SER A 1 83 ? -67.343 35.063 -14.894 1.00 29.01 84 SER A O 1
ATOM 645 N N . GLN A 1 84 ? -65.693 34.760 -16.329 1.00 25.87 85 GLN A N 1
ATOM 646 C CA . GLN A 1 84 ? -64.688 35.500 -15.552 1.00 24.77 85 GLN A CA 1
ATOM 647 C C . GLN A 1 84 ? -64.678 36.944 -15.859 1.00 25.67 85 GLN A C 1
ATOM 648 O O . GLN A 1 84 ? -63.982 37.715 -15.215 1.00 24.46 85 GLN A O 1
ATOM 654 N N . THR A 1 85 ? -65.490 37.363 -16.844 1.00 24.89 86 THR A N 1
ATOM 655 C CA . THR A 1 85 ? -65.668 38.825 -17.084 1.00 24.37 86 THR A CA 1
ATOM 656 C C . THR A 1 85 ? -66.277 39.456 -15.821 1.00 25.16 86 THR A C 1
ATOM 657 O O . THR A 1 85 ? -67.310 38.959 -15.384 1.00 24.42 86 THR A O 1
ATOM 661 N N . SER A 1 86 ? -65.657 40.509 -15.277 1.00 23.94 87 SER A N 1
ATOM 662 C CA . SER A 1 86 ? -66.103 41.070 -14.005 1.00 23.90 87 SER A CA 1
ATOM 663 C C . SER A 1 86 ? -65.216 42.217 -13.662 1.00 25.07 87 SER A C 1
ATOM 664 O O . SER A 1 86 ? -64.309 42.597 -14.465 1.00 27.12 87 SER A O 1
ATOM 667 N N . VAL A 1 87 ? -65.451 42.827 -12.493 1.00 24.55 88 VAL A N 1
ATOM 668 C CA . VAL A 1 87 ? -64.537 43.833 -11.986 1.00 23.30 88 VAL A CA 1
ATOM 669 C C . VAL A 1 87 ? -63.952 43.181 -10.709 1.00 24.97 88 VAL A C 1
ATOM 670 O O . VAL A 1 87 ? -64.698 42.817 -9.794 1.00 25.37 88 VAL A O 1
ATOM 674 N N . TYR A 1 88 ? -62.628 43.076 -10.603 1.00 23.42 89 TYR A N 1
ATOM 675 C CA . TYR A 1 88 ? -61.926 42.439 -9.498 1.00 23.25 89 TYR A CA 1
ATOM 676 C C . TYR A 1 88 ? -61.400 43.461 -8.562 1.00 24.57 89 TYR A C 1
ATOM 677 O O . TYR A 1 88 ? -60.843 44.488 -8.960 1.00 24.59 89 TYR A O 1
ATOM 686 N N . PHE A 1 89 ? -61.577 43.200 -7.255 1.00 23.22 90 PHE A N 1
ATOM 687 C CA . PHE A 1 89 ? -61.075 44.138 -6.255 1.00 22.09 90 PHE A CA 1
ATOM 688 C C . PHE A 1 89 ? -60.164 43.355 -5.262 1.00 24.18 90 PHE A C 1
ATOM 689 O O . PHE A 1 89 ? -60.555 42.313 -4.747 1.00 23.37 90 PHE A O 1
ATOM 697 N N . CYS A 1 90 ? -59.004 43.899 -4.966 1.00 24.17 91 CYS A N 1
ATOM 698 C CA . CYS A 1 90 ? -58.083 43.233 -4.014 1.00 25.56 91 CYS A CA 1
ATOM 699 C C . CYS A 1 90 ? -58.175 44.051 -2.708 1.00 25.28 91 CYS A C 1
ATOM 700 O O . CYS A 1 90 ? -58.520 45.221 -2.812 1.00 25.25 91 CYS A O 1
ATOM 703 N N . ALA A 1 91 ? -57.927 43.472 -1.492 1.00 22.82 92 ALA A N 1
ATOM 704 C CA . ALA A 1 91 ? -58.018 44.314 -0.248 1.00 23.23 92 ALA A CA 1
ATOM 705 C C . ALA A 1 91 ? -56.884 43.824 0.574 1.00 24.28 92 ALA A C 1
ATOM 706 O O . ALA A 1 91 ? -56.453 42.684 0.384 1.00 23.18 92 ALA A O 1
ATOM 708 N N . SER A 1 92 ? -56.305 44.662 1.425 1.00 26.81 93 SER A N 1
ATOM 709 C CA . SER A 1 92 ? -55.378 44.123 2.458 1.00 26.55 93 SER A CA 1
ATOM 710 C C . SER A 1 92 ? -56.007 44.447 3.818 1.00 28.11 93 SER A C 1
ATOM 711 O O . SER A 1 92 ? -56.815 45.408 3.972 1.00 28.47 93 SER A O 1
ATOM 714 N N . GLY A 1 93 ? -55.626 43.657 4.807 1.00 27.35 94 GLY A N 1
ATOM 715 C CA . GLY A 1 93 ? -56.252 43.837 6.063 1.00 31.02 94 GLY A CA 1
ATOM 716 C C . GLY A 1 93 ? -55.369 43.393 7.215 1.00 32.14 94 GLY A C 1
ATOM 717 O O . GLY A 1 93 ? -54.566 42.458 7.123 1.00 31.34 94 GLY A O 1
ATOM 718 N N . GLY A 1 94 ? -55.549 44.057 8.329 1.00 37.75 95 GLY A N 1
ATOM 719 C CA . GLY A 1 94 ? -54.809 43.670 9.550 1.00 44.80 95 GLY A CA 1
ATOM 720 C C . GLY A 1 94 ? -55.788 44.213 10.553 1.00 50.84 95 GLY A C 1
ATOM 721 O O . GLY A 1 94 ? -55.872 45.491 10.658 1.00 50.77 95 GLY A O 1
ATOM 722 N N . GLY A 1 95 ? -56.616 43.274 11.091 1.00 52.64 96 GLY A N 1
ATOM 723 C CA . GLY A 1 95 ? -57.262 43.376 12.415 1.00 55.53 96 GLY A CA 1
ATOM 724 C C . GLY A 1 95 ? -57.887 44.751 12.687 1.00 56.16 96 GLY A C 1
ATOM 725 O O . GLY A 1 95 ? -57.179 45.793 12.970 1.00 57.56 96 GLY A O 1
ATOM 726 N N . GLY A 1 96 ? -59.217 44.755 12.601 1.00 54.64 97 GLY A N 1
ATOM 727 C CA . GLY A 1 96 ? -59.951 45.994 12.507 1.00 52.31 97 GLY A CA 1
ATOM 728 C C . GLY A 1 96 ? -60.077 46.523 11.091 1.00 50.23 97 GLY A C 1
ATOM 729 O O . GLY A 1 96 ? -61.180 46.812 10.655 1.00 52.80 97 GLY A O 1
ATOM 730 N N . THR A 1 97 ? -58.970 46.642 10.370 1.00 46.54 98 THR A N 1
ATOM 731 C CA . THR A 1 97 ? -58.879 47.518 9.214 1.00 44.11 98 THR A CA 1
ATOM 732 C C . THR A 1 97 ? -58.892 46.687 7.860 1.00 40.13 98 THR A C 1
ATOM 733 O O . THR A 1 97 ? -58.351 45.556 7.776 1.00 38.20 98 THR A O 1
ATOM 737 N N . LEU A 1 98 ? -59.438 47.296 6.808 1.00 35.68 99 LEU A N 1
ATOM 738 C CA . LEU A 1 98 ? -59.361 46.771 5.437 1.00 33.37 99 LEU A CA 1
ATOM 739 C C . LEU A 1 98 ? -59.171 47.924 4.498 1.00 31.32 99 LEU A C 1
ATOM 740 O O . LEU A 1 98 ? -59.872 48.898 4.644 1.00 32.47 99 LEU A O 1
ATOM 745 N N . TYR A 1 99 ? -58.259 47.829 3.544 1.00 28.81 100 TYR A N 1
ATOM 746 C CA . TYR A 1 99 ? -58.089 48.854 2.526 1.00 30.70 100 TYR A CA 1
ATOM 747 C C . TYR A 1 99 ? -58.376 48.086 1.216 1.00 31.75 100 TYR A C 1
ATOM 748 O O . TYR A 1 99 ? -57.722 47.068 0.932 1.00 32.73 100 TYR A O 1
ATOM 757 N N . PHE A 1 100 ? -59.143 48.799 0.223 1.00 31.47 107 PHE A N 1
ATOM 758 C CA . PHE A 1 100 ? -59.447 48.145 -1.036 1.00 31.47 107 PHE A CA 1
ATOM 759 C C . PHE A 1 100 ? -58.721 48.876 -2.166 1.00 31.27 107 PHE A C 1
ATOM 760 O O . PHE A 1 100 ? -58.472 50.072 -2.082 1.00 29.44 107 PHE A O 1
ATOM 768 N N . GLY A 1 101 ? -58.382 48.149 -3.206 1.00 30.26 108 GLY A N 1
ATOM 769 C CA . GLY A 1 101 ? -57.869 48.805 -4.349 1.00 29.00 108 GLY A CA 1
ATOM 770 C C . GLY A 1 101 ? -59.047 49.396 -5.171 1.00 30.72 108 GLY A C 1
ATOM 771 O O . GLY A 1 101 ? -60.244 49.235 -4.832 1.00 28.64 108 GLY A O 1
ATOM 772 N N . ALA A 1 102 ? -58.686 50.052 -6.269 1.00 30.00 109 ALA A N 1
ATOM 773 C CA . ALA A 1 102 ? -59.599 50.742 -7.137 1.00 31.21 109 ALA A CA 1
ATOM 774 C C . ALA A 1 102 ? -60.392 49.856 -8.132 1.00 31.95 109 ALA A C 1
ATOM 775 O O . ALA A 1 102 ? -61.335 50.363 -8.718 1.00 32.73 109 ALA A O 1
ATOM 777 N N . GLY A 1 103 ? -60.041 48.571 -8.315 1.00 29.71 110 GLY A N 1
ATOM 778 C CA . GLY A 1 103 ? -60.808 47.673 -9.167 1.00 29.94 110 GLY A CA 1
ATOM 779 C C . GLY A 1 103 ? -60.052 47.367 -10.466 1.00 29.71 110 GLY A C 1
ATOM 780 O O . GLY A 1 103 ? -59.338 48.255 -10.941 1.00 31.69 110 GLY A O 1
ATOM 781 N N . THR A 1 104 ? -60.202 46.160 -11.025 1.00 28.94 111 THR A N 1
ATOM 782 C CA . THR A 1 104 ? -59.655 45.840 -12.358 1.00 28.82 111 THR A CA 1
ATOM 783 C C . THR A 1 104 ? -60.781 45.281 -13.167 1.00 30.16 111 THR A C 1
ATOM 784 O O . THR A 1 104 ? -61.388 44.291 -12.813 1.00 29.68 111 THR A O 1
ATOM 788 N N . ARG A 1 105 ? -61.051 45.906 -14.312 1.00 30.08 112 ARG A N 1
ATOM 789 C CA . ARG A 1 105 ? -62.092 45.439 -15.198 1.00 29.15 112 ARG A CA 1
ATOM 790 C C . ARG A 1 105 ? -61.506 44.462 -16.210 1.00 29.12 112 ARG A C 1
ATOM 791 O O . ARG A 1 105 ? -60.511 44.744 -16.874 1.00 29.65 112 ARG A O 1
ATOM 799 N N . LEU A 1 106 ? -62.057 43.251 -16.258 1.00 29.26 113 LEU A N 1
ATOM 800 C CA . LEU A 1 106 ? -61.614 42.236 -17.142 1.00 27.96 113 LEU A CA 1
ATOM 801 C C . LEU A 1 106 ? -62.847 41.887 -18.020 1.00 31.36 113 LEU A C 1
ATOM 802 O O . LEU A 1 106 ? -63.945 41.563 -17.490 1.00 28.89 113 LEU A O 1
ATOM 807 N N . SER A 1 107 ? -62.672 41.954 -19.344 1.00 29.83 114 SER A N 1
ATOM 808 C CA . SER A 1 107 ? -63.627 41.373 -20.265 1.00 31.05 114 SER A CA 1
ATOM 809 C C . SER A 1 107 ? -62.975 40.243 -20.949 1.00 31.70 114 SER A C 1
ATOM 810 O O . SER A 1 107 ? -61.844 40.393 -21.449 1.00 33.19 114 SER A O 1
ATOM 813 N N . VAL A 1 108 ? -63.681 39.123 -21.056 1.00 32.63 115 VAL A N 1
ATOM 814 C CA . VAL A 1 108 ? -63.149 37.951 -21.719 1.00 35.17 115 VAL A CA 1
ATOM 815 C C . VAL A 1 108 ? -64.080 37.745 -22.907 1.00 39.61 115 VAL A C 1
ATOM 816 O O . VAL A 1 108 ? -65.302 37.529 -22.733 1.00 38.12 115 VAL A O 1
ATOM 820 N N . LEU A 1 109 ? -63.494 37.795 -24.097 1.00 42.71 116 LEU A N 1
ATOM 821 C CA . LEU A 1 109 ? -64.257 37.723 -25.361 1.00 48.01 116 LEU A CA 1
ATOM 822 C C . LEU A 1 109 ? -64.508 36.308 -25.892 1.00 51.30 116 LEU A C 1
ATOM 823 O O . LEU A 1 109 ? -63.810 35.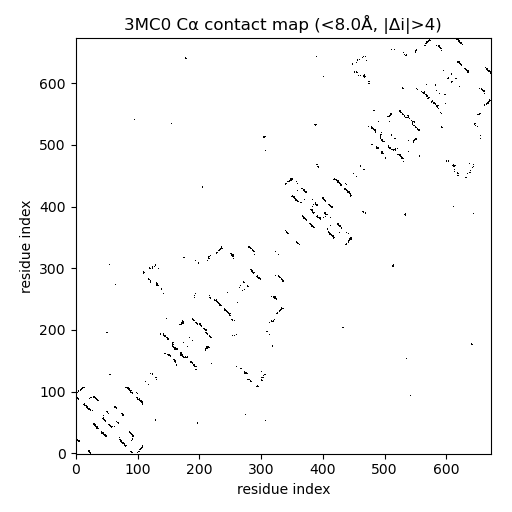301 -25.640 1.00 53.25 116 LEU A O 1
ATOM 829 N N . GLN B 2 1 ? -40.276 1.309 10.661 1.00 73.53 1 GLN B N 1
ATOM 830 C CA . GLN B 2 1 ? -40.946 2.087 11.784 1.00 72.85 1 GLN B CA 1
ATOM 831 C C . GLN B 2 1 ? -42.406 1.709 12.149 1.00 72.40 1 GLN B C 1
ATOM 832 O O . GLN B 2 1 ? -42.984 2.348 13.046 1.00 73.59 1 GLN B O 1
ATOM 838 N N . PRO B 2 2 ? -43.044 0.741 11.445 1.00 71.39 2 PRO B N 1
ATOM 839 C CA . PRO B 2 2 ? -42.805 0.074 10.168 1.00 70.38 2 PRO B CA 1
ATOM 840 C C . PRO B 2 2 ? -43.691 0.703 9.064 1.00 69.06 2 PRO B C 1
ATOM 841 O O . PRO B 2 2 ? -44.457 1.647 9.340 1.00 68.04 2 PRO B O 1
ATOM 845 N N . ASP B 2 3 ? -43.616 0.129 7.856 1.00 67.29 3 ASP B N 1
ATOM 846 C CA . ASP B 2 3 ? -44.300 0.658 6.650 1.00 65.83 3 ASP B CA 1
ATOM 847 C C . ASP B 2 3 ? -45.815 0.843 6.794 1.00 63.08 3 ASP B C 1
ATOM 848 O O . ASP B 2 3 ? -46.468 0.043 7.450 1.00 63.59 3 ASP B O 1
ATOM 853 N N . PRO B 2 4 ? -46.359 1.921 6.191 1.00 60.60 4 PRO B N 1
ATOM 854 C CA . PRO B 2 4 ? -47.778 2.297 6.335 1.00 59.16 4 PRO B CA 1
ATOM 855 C C . PRO B 2 4 ? -48.764 1.381 5.596 1.00 59.03 4 PRO B C 1
ATOM 856 O O . PRO B 2 4 ? -48.458 0.908 4.514 1.00 57.87 4 PRO B O 1
ATOM 860 N N . LYS B 2 5 ? -49.960 1.185 6.127 1.00 59.03 5 LYS B N 1
ATOM 861 C CA . LYS B 2 5 ? -51.032 0.639 5.287 1.00 61.63 5 LYS B CA 1
ATOM 862 C C . LYS B 2 5 ? -51.625 1.768 4.413 1.00 61.55 5 LYS B C 1
ATOM 863 O O . LYS B 2 5 ? -51.773 2.911 4.901 1.00 60.90 5 LYS B O 1
ATOM 869 N N . LEU B 2 6 ? -52.017 1.440 3.176 1.00 61.02 6 LEU B N 1
ATOM 870 C CA . LEU B 2 6 ? -52.830 2.336 2.345 1.00 61.19 6 LEU B CA 1
ATOM 871 C C . LEU B 2 6 ? -53.886 3.158 3.113 1.00 60.62 6 LEU B C 1
ATOM 872 O O . LEU B 2 6 ? -53.925 4.364 2.971 1.00 59.81 6 LEU B O 1
ATOM 877 N N . ASP B 2 7 ? -54.733 2.526 3.919 1.00 60.26 7 ASP B N 1
ATOM 878 C CA . ASP B 2 7 ? -55.836 3.248 4.611 1.00 60.62 7 ASP B CA 1
ATOM 879 C C . ASP B 2 7 ? -55.396 4.243 5.676 1.00 59.03 7 ASP B C 1
ATOM 880 O O . ASP B 2 7 ? -56.235 4.998 6.229 1.00 61.22 7 ASP B O 1
ATOM 885 N N . GLU B 2 8 ? -54.113 4.237 6.010 1.00 55.53 8 GLU B N 1
ATOM 886 C CA . GLU B 2 8 ? -53.589 5.158 7.009 1.00 53.20 8 GLU B CA 1
ATOM 887 C C . GLU B 2 8 ? -52.866 6.418 6.397 1.00 49.46 8 GLU B C 1
ATOM 888 O O . GLU B 2 8 ? -52.439 7.350 7.103 1.00 50.40 8 GLU B O 1
ATOM 894 N N . LEU B 2 9 ? -52.698 6.424 5.079 1.00 44.51 9 LEU B N 1
ATOM 895 C CA . LEU B 2 9 ? -52.070 7.537 4.372 1.00 38.13 9 LEU B CA 1
ATOM 896 C C . LEU B 2 9 ? -53.072 8.693 4.265 1.00 34.34 9 LEU B C 1
ATOM 897 O O . LEU B 2 9 ? -54.262 8.485 4.049 1.00 32.38 9 LEU B O 1
ATOM 902 N N . ASN B 2 10 ? -52.604 9.929 4.403 1.00 31.22 10 ASN B N 1
ATOM 903 C CA . ASN B 2 10 ? -53.521 11.059 4.122 1.00 31.40 10 ASN B CA 1
ATOM 904 C C . ASN B 2 10 ? -53.916 11.129 2.620 1.00 32.89 10 ASN B C 1
ATOM 905 O O . ASN B 2 10 ? -53.031 10.993 1.753 1.00 34.40 10 ASN B O 1
ATOM 910 N N . LYS B 2 11 ? -55.173 11.467 2.368 1.00 31.61 11 LYS B N 1
ATOM 911 C CA . LYS B 2 11 ? -55.691 11.540 0.994 1.00 32.79 11 LYS B CA 1
ATOM 912 C C . LYS B 2 11 ? -55.775 12.965 0.438 1.00 30.19 11 LYS B C 1
ATOM 913 O O . LYS B 2 11 ? -56.338 13.854 1.045 1.00 28.18 11 LYS B O 1
ATOM 919 N N . VAL B 2 12 ? -55.243 13.160 -0.747 1.00 30.26 12 VAL B N 1
ATOM 920 C CA . VAL B 2 12 ? -55.467 14.447 -1.458 1.00 28.19 12 VAL B CA 1
ATOM 921 C C . VAL B 2 12 ? -56.935 14.764 -1.571 1.00 30.04 12 VAL B C 1
ATOM 922 O O . VAL B 2 12 ? -57.343 15.902 -1.367 1.00 29.86 12 VAL B O 1
ATOM 926 N N . SER B 2 13 ? -57.767 13.776 -1.926 1.00 30.70 13 SER B N 1
ATOM 927 C CA . SER B 2 13 ? -59.228 14.065 -2.084 1.00 32.20 13 SER B CA 1
ATOM 928 C C . SER B 2 13 ? -59.903 14.539 -0.769 1.00 31.84 13 SER B C 1
ATOM 929 O O . SER B 2 13 ? -60.889 15.280 -0.752 1.00 32.24 13 SER B O 1
ATOM 932 N N . ASP B 2 14 ? -59.447 14.028 0.352 1.00 31.28 14 ASP B N 1
ATOM 933 C CA . ASP B 2 14 ? -60.004 14.496 1.655 1.00 30.40 14 ASP B CA 1
ATOM 934 C C . ASP B 2 14 ? -59.576 15.975 1.912 1.00 27.59 14 ASP B C 1
ATOM 935 O O . ASP B 2 14 ? -60.331 16.792 2.394 1.00 28.55 14 ASP B O 1
ATOM 940 N N . TYR B 2 15 ? -58.359 16.285 1.558 1.00 27.17 15 TYR B N 1
ATOM 941 C CA . TYR B 2 15 ? -57.835 17.645 1.759 1.00 27.77 15 TYR B CA 1
ATOM 942 C C . TYR B 2 15 ? -58.659 18.628 0.942 1.00 29.91 15 TYR B C 1
ATOM 943 O O . TYR B 2 15 ? -59.230 19.594 1.464 1.00 25.51 15 TYR B O 1
ATOM 952 N N . LYS B 2 16 ? -58.853 18.278 -0.352 1.00 29.61 16 LYS B N 1
ATOM 953 C CA . LYS B 2 16 ? -59.767 19.113 -1.198 1.00 30.99 16 LYS B CA 1
ATOM 954 C C . LYS B 2 16 ? -61.197 19.154 -0.720 1.00 30.72 16 LYS B C 1
ATOM 955 O O . LYS B 2 16 ? -61.832 20.212 -0.661 1.00 27.76 16 LYS B O 1
ATOM 961 N N . SER B 2 17 ? -61.737 18.046 -0.244 1.00 31.02 17 SER B N 1
ATOM 962 C CA . SER B 2 17 ? -63.104 18.172 0.172 1.00 32.84 17 SER B CA 1
ATOM 963 C C . SER B 2 17 ? -63.274 18.889 1.520 1.00 33.65 17 SER B C 1
ATOM 964 O O . SER B 2 17 ? -64.335 19.499 1.777 1.00 32.63 17 SER B O 1
ATOM 967 N N . ASN B 2 18 ? -62.207 18.956 2.317 1.00 32.12 18 ASN B N 1
ATOM 968 C CA . ASN B 2 18 ? -62.272 19.900 3.466 1.00 31.65 18 ASN B CA 1
ATOM 969 C C . ASN B 2 18 ? -61.940 21.373 3.111 1.00 30.29 18 ASN B C 1
ATOM 970 O O . ASN B 2 18 ? -61.570 22.185 3.988 1.00 28.88 18 ASN B O 1
ATOM 975 N N . LYS B 2 19 ? -61.963 21.726 1.802 1.00 30.00 19 LYS B N 1
ATOM 976 C CA . LYS B 2 19 ? -61.741 23.101 1.357 1.00 27.92 19 LYS B CA 1
ATOM 977 C C . LYS B 2 19 ? -60.287 23.501 1.500 1.00 24.82 19 LYS B C 1
ATOM 978 O O . LYS B 2 19 ? -60.008 24.670 1.538 1.00 26.27 19 LYS B O 1
ATOM 984 N N . GLY B 2 20 ? -59.357 22.574 1.534 1.00 23.97 20 GLY B N 1
ATOM 985 C CA . GLY B 2 20 ? -57.951 22.932 1.599 1.00 23.76 20 GLY B CA 1
ATOM 986 C C . GLY B 2 20 ? -57.359 23.223 0.172 1.00 25.75 20 GLY B C 1
ATOM 987 O O . GLY B 2 20 ? -57.915 22.762 -0.867 1.00 24.54 20 GLY B O 1
ATOM 988 N N . THR B 2 21 ? -56.216 23.907 0.125 1.00 22.23 21 THR B N 1
ATOM 989 C CA . THR B 2 21 ? -55.539 24.247 -1.106 1.00 23.32 21 THR B CA 1
ATOM 990 C C . THR B 2 21 ? -54.188 23.576 -1.039 1.00 22.24 21 THR B C 1
ATOM 991 O O . THR B 2 21 ? -53.322 23.970 -0.235 1.00 22.96 21 THR B O 1
ATOM 995 N N . MET B 2 22 ? -53.946 22.585 -1.884 1.00 21.88 22 MET B N 1
ATOM 996 C CA . MET B 2 22 ? -52.641 21.822 -1.895 1.00 22.98 22 MET B CA 1
ATOM 997 C C . MET B 2 22 ? -51.505 22.711 -2.390 1.00 22.52 22 MET B C 1
ATOM 998 O O . MET B 2 22 ? -50.290 22.539 -2.095 1.00 24.34 22 MET B O 1
ATOM 1003 N N . GLY B 2 23 ? -51.883 23.810 -2.992 1.00 19.26 23 GLY B N 1
ATOM 1004 C CA . GLY B 2 23 ? -50.841 24.800 -3.340 1.00 19.38 23 GLY B CA 1
ATOM 1005 C C . GLY B 2 23 ? -49.996 25.330 -2.181 1.00 19.64 23 GLY B C 1
ATOM 1006 O O . GLY B 2 23 ? -48.827 25.688 -2.358 1.00 21.61 23 GLY B O 1
ATOM 1007 N N . ASN B 2 24 ? -50.540 25.265 -0.966 1.00 20.39 24 ASN B N 1
ATOM 1008 C CA . ASN B 2 24 ? -49.705 25.704 0.207 1.00 20.10 24 ASN B CA 1
ATOM 1009 C C . ASN B 2 24 ? -48.486 24.763 0.316 1.00 20.45 24 ASN B C 1
ATOM 1010 O O . ASN B 2 24 ? -47.406 25.214 0.625 1.00 22.19 24 ASN B O 1
ATOM 1015 N N . VAL B 2 25 ? -48.731 23.488 0.151 1.00 20.09 25 VAL B N 1
ATOM 1016 C CA . VAL B 2 25 ? -47.682 22.486 0.232 1.00 21.04 25 VAL B CA 1
ATOM 1017 C C . VAL B 2 25 ? -46.798 22.519 -1.013 1.00 24.07 25 VAL B C 1
ATOM 1018 O O . VAL B 2 25 ? -45.570 22.508 -0.925 1.00 23.90 25 VAL B O 1
ATOM 1022 N N . MET B 2 26 ? -47.430 22.641 -2.201 1.00 25.47 26 MET B N 1
ATOM 1023 C CA . MET B 2 26 ? -46.619 22.932 -3.386 1.00 24.71 26 MET B CA 1
ATOM 1024 C C . MET B 2 26 ? -45.595 24.010 -3.212 1.00 24.82 26 MET B C 1
ATOM 1025 O O . MET B 2 26 ? -44.414 23.861 -3.610 1.00 24.42 26 MET B O 1
ATOM 1030 N N . ASN B 2 27 ? -46.002 25.154 -2.683 1.00 22.95 27 ASN B N 1
ATOM 1031 C CA . ASN B 2 27 ? -45.049 26.236 -2.585 1.00 23.62 27 ASN B CA 1
ATOM 1032 C C . ASN B 2 27 ? -43.885 26.024 -1.604 1.00 25.32 27 ASN B C 1
ATOM 1033 O O . ASN B 2 27 ? -42.807 26.629 -1.818 1.00 24.93 27 ASN B O 1
ATOM 1038 N N . LEU B 2 28 ? -44.098 25.186 -0.574 1.00 24.52 28 LEU B N 1
ATOM 1039 C CA . LEU B 2 28 ? -42.964 24.895 0.298 1.00 24.33 28 LEU B CA 1
ATOM 1040 C C . LEU B 2 28 ? -41.862 24.187 -0.504 1.00 26.31 28 LEU B C 1
ATOM 1041 O O . LEU B 2 28 ? -40.691 24.463 -0.283 1.00 26.94 28 LEU B O 1
ATOM 1046 N N . TYR B 2 29 ? -42.244 23.203 -1.331 1.00 25.81 29 TYR B N 1
ATOM 1047 C CA . TYR B 2 29 ? -41.240 22.405 -2.066 1.00 26.99 29 TYR B CA 1
ATOM 1048 C C . TYR B 2 29 ? -40.827 22.947 -3.445 1.00 28.91 29 TYR B C 1
ATOM 1049 O O . TYR B 2 29 ? -39.808 22.515 -3.976 1.00 29.32 29 TYR B O 1
ATOM 1058 N N . MET B 2 30 ? -41.546 23.936 -3.967 1.00 29.40 30 MET B N 1
ATOM 1059 C CA . MET B 2 30 ? -41.126 24.586 -5.232 1.00 29.92 30 MET B CA 1
ATOM 1060 C C . MET B 2 30 ? -40.309 25.780 -4.948 1.00 30.48 30 MET B C 1
ATOM 1061 O O . MET B 2 30 ? -39.412 26.079 -5.695 1.00 31.69 30 MET B O 1
ATOM 1066 N N . SER B 2 31 ? -40.589 26.513 -3.883 1.00 27.36 31 SER B N 1
ATOM 1067 C CA . SER B 2 31 ? -39.801 27.698 -3.641 1.00 29.69 31 SER B CA 1
ATOM 1068 C C . SER B 2 31 ? -38.437 27.294 -3.116 1.00 28.16 31 SER B C 1
ATOM 1069 O O . SER B 2 31 ? -38.253 26.140 -2.667 1.00 28.35 31 SER B O 1
ATOM 1072 N N . PRO B 2 32 ? -37.459 28.206 -3.224 1.00 28.91 32 PRO B N 1
ATOM 1073 C CA . PRO B 2 32 ? -36.133 27.777 -2.842 1.00 30.10 32 PRO B CA 1
ATOM 1074 C C . PRO B 2 32 ? -36.051 27.496 -1.305 1.00 31.43 32 PRO B C 1
ATOM 1075 O O . PRO B 2 32 ? -36.816 28.116 -0.511 1.00 30.14 32 PRO B O 1
ATOM 1079 N N . PRO B 2 33 ? -35.106 26.650 -0.919 1.00 30.99 33 PRO B N 1
ATOM 1080 C CA . PRO B 2 33 ? -34.813 26.320 0.511 1.00 31.73 33 PRO B CA 1
ATOM 1081 C C . PRO B 2 33 ? -34.046 27.428 1.136 1.00 31.72 33 PRO B C 1
ATOM 1082 O O . PRO B 2 33 ? -33.424 28.187 0.414 1.00 31.54 33 PRO B O 1
ATOM 1086 N N . VAL B 2 34 ? -34.030 27.526 2.471 1.00 31.94 34 VAL B N 1
ATOM 1087 C CA . VAL B 2 34 ? -33.108 28.418 3.171 1.00 33.14 34 VAL B CA 1
ATOM 1088 C C . VAL B 2 34 ? -31.733 27.736 3.139 1.00 33.78 34 VAL B C 1
ATOM 1089 O O . VAL B 2 34 ? -31.650 26.530 3.290 1.00 32.96 34 VAL B O 1
ATOM 1093 N N . GLU B 2 35 ? -30.684 28.471 2.838 1.00 35.82 35 GLU B N 1
ATOM 1094 C CA . GLU B 2 35 ? -29.303 27.842 2.775 1.00 38.99 35 GLU B CA 1
ATOM 1095 C C . GLU B 2 35 ? -28.325 28.799 3.362 1.00 39.65 35 GLU B C 1
ATOM 1096 O O . GLU B 2 35 ? -28.468 30.042 3.236 1.00 40.69 35 GLU B O 1
ATOM 1102 N N . GLY B 2 36 ? -27.353 28.231 4.050 1.00 39.11 36 GLY B N 1
ATOM 1103 C CA . GLY B 2 36 ? -26.339 29.065 4.750 1.00 38.96 36 GLY B CA 1
ATOM 1104 C C . GLY B 2 36 ? -25.165 28.114 4.936 1.00 39.01 36 GLY B C 1
ATOM 1105 O O . GLY B 2 36 ? -25.387 26.938 5.152 1.00 37.75 36 GLY B O 1
ATOM 1106 N N . ARG B 2 37 ? -23.938 28.598 4.766 1.00 40.66 37 ARG B N 1
ATOM 1107 C CA . ARG B 2 37 ? -22.757 27.713 4.793 1.00 41.34 37 ARG B CA 1
ATOM 1108 C C . ARG B 2 37 ? -21.835 28.265 5.847 1.00 40.02 37 ARG B C 1
ATOM 1109 O O . ARG B 2 37 ? -21.442 29.454 5.765 1.00 40.05 37 ARG B O 1
ATOM 1117 N N . GLY B 2 38 ? -21.465 27.428 6.806 1.00 39.22 38 GLY B N 1
ATOM 1118 C CA . GLY B 2 38 ? -20.576 27.961 7.927 1.00 39.98 38 GLY B CA 1
ATOM 1119 C C . GLY B 2 38 ? -21.153 29.146 8.699 1.00 39.86 38 GLY B C 1
ATOM 1120 O O . GLY B 2 38 ? -20.569 30.224 8.791 1.00 41.56 38 GLY B O 1
ATOM 1121 N N . VAL B 2 39 ? -22.385 29.018 9.214 1.00 39.77 39 VAL B N 1
ATOM 1122 C CA . VAL B 2 39 ? -22.921 30.192 9.921 1.00 38.07 39 VAL B CA 1
ATOM 1123 C C . VAL B 2 39 ? -23.007 29.808 11.425 1.00 36.64 39 VAL B C 1
ATOM 1124 O O . VAL B 2 39 ? -22.868 28.621 11.770 1.00 36.17 39 VAL B O 1
ATOM 1128 N N . ILE B 2 40 ? -23.177 30.810 12.275 1.00 35.55 40 ILE B N 1
ATOM 1129 C CA . ILE B 2 40 ? -23.251 30.606 13.708 1.00 35.62 40 ILE B CA 1
ATOM 1130 C C . ILE B 2 40 ? -24.447 31.359 14.157 1.00 34.57 40 ILE B C 1
ATOM 1131 O O . ILE B 2 40 ? -24.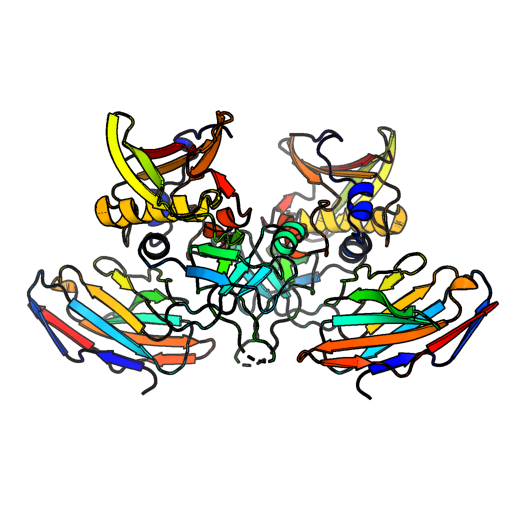652 32.511 13.722 1.00 33.65 40 ILE B O 1
ATOM 1136 N N . ASN B 2 41 ? -25.253 30.769 15.040 1.00 34.93 41 ASN B N 1
ATOM 1137 C CA . ASN B 2 41 ? -26.479 31.532 15.495 1.00 35.25 41 ASN B CA 1
ATOM 1138 C C . ASN B 2 41 ? -26.152 32.831 16.178 1.00 36.49 41 ASN B C 1
ATOM 1139 O O . ASN B 2 41 ? -25.162 32.860 16.902 1.00 37.02 41 ASN B O 1
ATOM 1144 N N . SER B 2 42 ? -26.982 33.869 16.011 1.00 36.31 42 SER B N 1
ATOM 1145 C CA . SER B 2 42 ? -26.776 35.151 16.647 1.00 37.70 42 SER B CA 1
ATOM 1146 C C . SER B 2 42 ? -27.592 35.304 17.922 1.00 39.23 42 SER B C 1
ATOM 1147 O O . SER B 2 42 ? -27.283 36.198 18.769 1.00 38.99 42 SER B O 1
ATOM 1150 N N . ARG B 2 43 ? -28.670 34.519 18.068 1.00 36.05 43 ARG B N 1
ATOM 1151 C CA . ARG B 2 43 ? -29.528 34.676 19.283 1.00 35.34 43 ARG B CA 1
ATOM 1152 C C . ARG B 2 43 ? -30.532 33.540 19.294 1.00 34.38 43 ARG B C 1
ATOM 1153 O O . ARG B 2 43 ? -30.408 32.575 18.474 1.00 32.67 43 ARG B O 1
ATOM 1161 N N . GLN B 2 44 ? -31.508 33.625 20.193 1.00 33.66 44 GLN B N 1
ATOM 1162 C CA . GLN B 2 44 ? -32.504 32.558 20.408 1.00 32.97 44 GLN B CA 1
ATOM 1163 C C . GLN B 2 44 ? -33.748 33.273 20.816 1.00 32.44 44 GLN B C 1
ATOM 1164 O O . GLN B 2 44 ? -33.689 34.369 21.398 1.00 31.34 44 GLN B O 1
ATOM 1170 N N . PHE B 2 45 ? -34.877 32.641 20.586 1.00 29.85 45 PHE B N 1
ATOM 1171 C CA . PHE B 2 45 ? -36.107 33.161 21.189 1.00 30.80 45 PHE B CA 1
ATOM 1172 C C . PHE B 2 45 ? -36.320 32.261 22.407 1.00 31.57 45 PHE B C 1
ATOM 1173 O O . PHE B 2 45 ? -36.067 32.724 23.507 1.00 31.52 45 PHE B O 1
ATOM 1181 N N . LEU B 2 46 ? -36.665 30.979 22.227 1.00 29.08 46 LEU B N 1
ATOM 1182 C CA . LEU B 2 46 ? -36.799 30.034 23.313 1.00 28.40 46 LEU B CA 1
ATOM 1183 C C . LEU B 2 46 ? -35.576 29.159 23.292 1.00 29.00 46 LEU B C 1
ATOM 1184 O O . LEU B 2 46 ? -34.848 29.125 22.271 1.00 26.85 46 LEU B O 1
ATOM 1189 N N . SER B 2 47 ? -35.398 28.305 24.312 1.00 28.26 47 SER B N 1
ATOM 1190 C CA . SER B 2 47 ? -34.103 27.588 24.426 1.00 30.47 47 SER B CA 1
ATOM 1191 C C . SER B 2 47 ? -34.065 26.383 23.498 1.00 29.48 47 SER B C 1
ATOM 1192 O O . SER B 2 47 ? -33.004 25.746 23.275 1.00 28.79 47 SER B O 1
ATOM 1195 N N . HIS B 2 48 ? -35.205 26.032 22.898 1.00 27.74 48 HIS B N 1
ATOM 1196 C CA . HIS B 2 48 ? -35.149 24.982 21.884 1.00 28.90 48 HIS B CA 1
ATOM 1197 C C . HIS B 2 48 ? -35.100 25.563 20.420 1.00 29.70 48 HIS B C 1
ATOM 1198 O O . HIS B 2 48 ? -35.297 24.810 19.475 1.00 29.17 48 HIS B O 1
ATOM 1205 N N . ASP B 2 49 ? -34.852 26.857 20.252 1.00 29.09 49 ASP B N 1
ATOM 1206 C CA . ASP B 2 49 ? -34.629 27.352 18.877 1.00 31.30 49 ASP B CA 1
ATOM 1207 C C . ASP B 2 49 ? -33.306 28.147 18.751 1.00 30.93 49 ASP B C 1
ATOM 1208 O O . ASP B 2 49 ? -32.698 28.494 19.753 1.00 31.18 49 ASP B O 1
ATOM 1213 N N . LEU B 2 50 ? -32.854 28.389 17.522 1.00 30.22 50 LEU B N 1
ATOM 1214 C CA . LEU B 2 50 ? -31.640 29.165 17.239 1.00 30.40 50 LEU B CA 1
ATOM 1215 C C . LEU B 2 50 ? -31.995 30.092 16.100 1.00 30.97 50 LEU B C 1
ATOM 1216 O O . LEU B 2 50 ? -32.645 29.666 15.126 1.00 29.00 50 LEU B O 1
ATOM 1221 N N . ILE B 2 51 ? -31.640 31.354 16.256 1.00 29.28 51 ILE B N 1
ATOM 1222 C CA . ILE B 2 51 ? -31.900 32.359 15.255 1.00 30.48 51 ILE B CA 1
ATOM 1223 C C . ILE B 2 51 ? -30.546 32.621 14.559 1.00 34.63 51 ILE B C 1
ATOM 1224 O O . ILE B 2 51 ? -29.482 32.778 15.249 1.00 34.02 51 ILE B O 1
ATOM 1229 N N . PHE B 2 52 ? -30.552 32.527 13.237 1.00 34.05 52 PHE B N 1
ATOM 1230 C CA . PHE B 2 52 ? -29.342 32.636 12.401 1.00 36.16 52 PHE B CA 1
ATOM 1231 C C . PHE B 2 52 ? -29.450 33.851 11.516 1.00 37.66 52 PHE B C 1
ATOM 1232 O O . PHE B 2 52 ? -30.559 34.175 10.992 1.00 36.81 52 PHE B O 1
ATOM 1240 N N . PRO B 2 53 ? -28.350 34.611 11.418 1.00 41.31 53 PRO B N 1
ATOM 1241 C CA . PRO B 2 53 ? -28.396 35.836 10.654 1.00 44.81 53 PRO B CA 1
ATOM 1242 C C . PRO B 2 53 ? -28.152 35.573 9.167 1.00 47.46 53 PRO B C 1
ATOM 1243 O O . PRO B 2 53 ? -27.202 36.132 8.607 1.00 51.81 53 PRO B O 1
ATOM 1247 N N . ILE B 2 54 ? -28.975 34.777 8.542 1.00 48.14 54 ILE B N 1
ATOM 1248 C CA . ILE B 2 54 ? -28.890 34.481 7.120 1.00 49.80 54 ILE B CA 1
ATOM 1249 C C . ILE B 2 54 ? -30.071 35.114 6.406 1.00 50.26 54 ILE B C 1
ATOM 1250 O O . ILE B 2 54 ? -31.283 34.945 6.840 1.00 48.40 54 ILE B O 1
ATOM 1255 N N . GLU B 2 55 ? -29.704 35.802 5.324 1.00 48.10 55 GLU B N 1
ATOM 1256 C CA . GLU B 2 55 ? -30.586 36.178 4.186 1.00 51.65 55 GLU B CA 1
ATOM 1257 C C . GLU B 2 55 ? -31.425 35.136 3.402 1.00 49.40 55 GLU B C 1
ATOM 1258 O O . GLU B 2 55 ? -30.877 34.209 2.791 1.00 51.58 55 GLU B O 1
ATOM 1264 N N . TYR B 2 56 ? -32.746 35.361 3.345 1.00 47.31 56 TYR B N 1
ATOM 1265 C CA . TYR B 2 56 ? -33.630 34.600 2.413 1.00 42.53 56 TYR B CA 1
ATOM 1266 C C . TYR B 2 56 ? -34.607 35.539 1.809 1.00 41.27 56 TYR B C 1
ATOM 1267 O O . TYR B 2 56 ? -35.427 36.133 2.501 1.00 39.35 56 TYR B O 1
ATOM 1276 N N . LYS B 2 57 ? -34.527 35.666 0.493 1.00 40.94 57 LYS B N 1
ATOM 1277 C CA . LYS B 2 57 ? -35.280 36.695 -0.204 1.00 40.15 57 LYS B CA 1
ATOM 1278 C C . LYS B 2 57 ? -35.167 38.036 0.514 1.00 40.32 57 LYS B C 1
ATOM 1279 O O . LYS B 2 57 ? -34.083 38.527 0.658 1.00 40.95 57 LYS B O 1
ATOM 1285 N N . SER B 2 58 ? -36.259 38.663 0.932 1.00 40.63 58 SER B N 1
ATOM 1286 C CA . SER B 2 58 ? -36.112 39.909 1.653 1.00 40.32 58 SER B CA 1
ATOM 1287 C C . SER B 2 58 ? -35.996 39.744 3.190 1.00 39.99 58 SER B C 1
ATOM 1288 O O . SER B 2 58 ? -36.090 40.729 3.926 1.00 38.10 58 SER B O 1
ATOM 1291 N N . TYR B 2 59 ? -35.840 38.517 3.696 1.00 37.81 59 TYR B N 1
ATOM 1292 C CA . TYR B 2 59 ? -35.718 38.364 5.181 1.00 38.22 59 TYR B CA 1
ATOM 1293 C C . TYR B 2 59 ? -34.205 38.366 5.558 1.00 37.70 59 TYR B C 1
ATOM 1294 O O . TYR B 2 59 ? -33.401 37.812 4.803 1.00 37.40 59 TYR B O 1
ATOM 1303 N N . ASN B 2 60 ? -33.846 38.920 6.715 1.00 38.58 60 ASN B N 1
ATOM 1304 C CA . ASN B 2 60 ? -32.388 39.046 7.156 1.00 39.43 60 ASN B CA 1
ATOM 1305 C C . ASN B 2 60 ? -32.010 38.028 8.272 1.00 39.67 60 ASN B C 1
ATOM 1306 O O . ASN B 2 60 ? -30.845 38.001 8.688 1.00 37.43 60 ASN B O 1
ATOM 1311 N N . GLU B 2 61 ? -32.991 37.232 8.777 1.00 37.43 61 GLU B N 1
ATOM 1312 C CA . GLU B 2 61 ? -32.727 36.135 9.690 1.00 36.12 61 GLU B CA 1
ATOM 1313 C C . GLU B 2 61 ? -33.783 35.045 9.624 1.00 34.87 61 GLU B C 1
ATOM 1314 O O . GLU B 2 61 ? -34.904 35.281 9.169 1.00 34.38 61 GLU B O 1
ATOM 1320 N N . VAL B 2 62 ? -33.405 33.859 10.059 1.00 31.93 62 VAL B N 1
ATOM 1321 C CA . VAL B 2 62 ? -34.247 32.736 10.141 1.00 31.77 62 VAL B CA 1
ATOM 1322 C C . VAL B 2 62 ? -34.204 32.151 11.561 1.00 31.01 62 VAL B C 1
ATOM 1323 O O . VAL B 2 62 ? -33.088 31.899 12.130 1.00 31.56 62 VAL B O 1
ATOM 1327 N N . LYS B 2 63 ? -35.379 31.804 12.071 1.00 29.04 63 LYS B N 1
ATOM 1328 C CA . LYS B 2 63 ? -35.447 31.006 13.334 1.00 27.85 63 LYS B CA 1
ATOM 1329 C C . LYS B 2 63 ? -35.599 29.571 13.007 1.00 28.03 63 LYS B C 1
ATOM 1330 O O . LYS B 2 63 ? -36.578 29.212 12.320 1.00 27.79 63 LYS B O 1
ATOM 1336 N N . THR B 2 64 ? -34.632 28.711 13.411 1.00 25.45 64 THR B N 1
ATOM 1337 C CA . THR B 2 64 ? -34.889 27.298 13.258 1.00 26.39 64 THR B CA 1
ATOM 1338 C C . THR B 2 64 ? -35.214 26.691 14.639 1.00 28.32 64 THR B C 1
ATOM 1339 O O . THR B 2 64 ? -34.506 26.942 15.646 1.00 25.98 64 THR B O 1
ATOM 1343 N N . GLU B 2 65 ? -36.198 25.799 14.617 1.00 27.86 65 GLU B N 1
ATOM 1344 C CA . GLU B 2 65 ? -36.707 25.211 15.806 1.00 27.97 65 GLU B CA 1
ATOM 1345 C C . GLU B 2 65 ? -36.252 23.755 15.892 1.00 28.39 65 GLU B C 1
ATOM 1346 O O . GLU B 2 65 ? -36.260 23.054 14.892 1.00 26.97 65 GLU B O 1
ATOM 1352 N N . LEU B 2 66 ? -35.800 23.305 17.090 1.00 27.06 66 LEU B N 1
ATOM 1353 C CA . LEU B 2 66 ? -35.423 21.926 17.359 1.00 27.41 66 LEU B CA 1
ATOM 1354 C C . LEU B 2 66 ? -36.473 21.359 18.280 1.00 28.26 66 LEU B C 1
ATOM 1355 O O . LEU B 2 66 ? -37.206 22.108 18.946 1.00 30.84 66 LEU B O 1
ATOM 1360 N N . GLU B 2 67 ? -36.539 20.053 18.342 1.00 28.17 67 GLU B N 1
ATOM 1361 C CA . GLU B 2 67 ? -37.581 19.313 19.047 1.00 29.80 67 GLU B CA 1
ATOM 1362 C C . GLU B 2 67 ? -37.396 19.531 20.599 1.00 28.62 67 GLU B C 1
ATOM 1363 O O . GLU B 2 67 ? -38.322 19.416 21.371 1.00 27.16 67 GLU B O 1
ATOM 1369 N N . ASN B 2 68 ? -36.175 19.757 21.024 1.00 29.26 68 ASN B N 1
ATOM 1370 C CA . ASN B 2 68 ? -35.940 19.937 22.507 1.00 28.10 68 ASN B CA 1
ATOM 1371 C C . ASN B 2 68 ? -34.688 20.732 22.672 1.00 29.68 68 ASN B C 1
ATOM 1372 O O . ASN B 2 68 ? -33.934 20.979 21.671 1.00 27.70 68 ASN B O 1
ATOM 1377 N N . THR B 2 69 ? -34.443 21.212 23.904 1.00 28.62 69 THR B N 1
ATOM 1378 C CA . THR B 2 69 ? -33.286 22.072 24.184 1.00 28.25 69 THR B CA 1
ATOM 1379 C C . THR B 2 69 ? -31.919 21.426 23.983 1.00 29.79 69 THR B C 1
ATOM 1380 O O . THR B 2 69 ? -30.935 22.073 23.607 1.00 29.15 69 THR B O 1
ATOM 1384 N N . GLU B 2 70 ? -31.790 20.168 24.300 1.00 29.90 70 GLU B N 1
ATOM 1385 C CA . GLU B 2 70 ? -30.450 19.618 24.210 1.00 33.55 70 GLU B CA 1
ATOM 1386 C C . GLU B 2 70 ? -29.992 19.605 22.710 1.00 34.33 70 GLU B C 1
ATOM 1387 O O . GLU B 2 70 ? -28.814 19.782 22.367 1.00 33.49 70 GLU B O 1
ATOM 1393 N N . LEU B 2 71 ? -30.943 19.350 21.807 1.00 34.68 71 LEU B N 1
ATOM 1394 C CA . LEU B 2 71 ? -30.639 19.337 20.375 1.00 32.63 71 LEU B CA 1
ATOM 1395 C C . LEU B 2 71 ? -30.226 20.713 19.948 1.00 31.16 71 LEU B C 1
ATOM 1396 O O . LEU B 2 71 ? -29.240 20.876 19.190 1.00 32.72 71 LEU B O 1
ATOM 1401 N N . ALA B 2 72 ? -30.900 21.747 20.443 1.00 28.10 72 ALA B N 1
ATOM 1402 C CA . ALA B 2 72 ? -30.531 23.076 20.095 1.00 28.78 72 ALA B CA 1
ATOM 1403 C C . ALA B 2 72 ? -29.135 23.304 20.630 1.00 32.90 72 ALA B C 1
ATOM 1404 O O . ALA B 2 72 ? -28.321 24.066 20.010 1.00 33.32 72 ALA B O 1
ATOM 1406 N N . ASN B 2 73 ? -28.860 22.786 21.855 1.00 33.36 73 ASN B N 1
ATOM 1407 C CA . ASN B 2 73 ? -27.565 23.153 22.510 1.00 33.99 73 ASN B CA 1
ATOM 1408 C C . ASN B 2 73 ? -26.488 22.414 21.742 1.00 34.58 73 ASN B C 1
ATOM 1409 O O . ASN B 2 73 ? -25.398 22.824 21.728 1.00 36.82 73 ASN B O 1
ATOM 1414 N N . ASN B 2 74 ? -26.801 21.290 21.136 1.00 35.89 74 ASN B N 1
ATOM 1415 C CA . ASN B 2 74 ? -25.833 20.594 20.241 1.00 38.43 74 ASN B CA 1
ATOM 1416 C C . ASN B 2 74 ? -25.221 21.442 19.142 1.00 36.20 74 ASN B C 1
ATOM 1417 O O . ASN B 2 74 ? -24.072 21.236 18.729 1.00 37.24 74 ASN B O 1
ATOM 1422 N N . TYR B 2 75 ? -25.976 22.437 18.690 1.00 34.88 75 TYR B N 1
ATOM 1423 C CA . TYR B 2 75 ? -25.570 23.329 17.596 1.00 33.33 75 TYR B CA 1
ATOM 1424 C C . TYR B 2 75 ? -25.292 24.746 18.012 1.00 33.35 75 TYR B C 1
ATOM 1425 O O . TYR B 2 75 ? -24.692 25.502 17.264 1.00 34.71 75 TYR B O 1
ATOM 1434 N N . LYS B 2 76 ? -25.707 25.160 19.188 1.00 33.13 76 LYS B N 1
ATOM 1435 C CA . LYS B 2 76 ? -25.656 26.559 19.514 1.00 34.57 76 LYS B CA 1
ATOM 1436 C C . LYS B 2 76 ? -24.187 27.016 19.569 1.00 36.64 76 LYS B C 1
ATOM 1437 O O . LYS B 2 76 ? -23.342 26.274 20.104 1.00 35.92 76 LYS B O 1
ATOM 1443 N N . GLY B 2 77 ? -23.896 28.210 19.064 1.00 37.49 77 GLY B N 1
ATOM 1444 C CA . GLY B 2 77 ? -22.540 28.760 19.091 1.00 38.88 77 GLY B CA 1
ATOM 1445 C C . GLY B 2 77 ? -21.547 28.006 18.186 1.00 40.07 77 GLY B C 1
ATOM 1446 O O . GLY B 2 77 ? -20.373 28.410 18.143 1.00 41.17 77 GLY B O 1
ATOM 1447 N N . LYS B 2 78 ? -21.957 26.941 17.481 1.00 38.51 78 LYS B N 1
ATOM 1448 C CA . LYS B 2 78 ? -21.067 26.251 16.538 1.00 40.06 78 LYS B CA 1
ATOM 1449 C C . LYS B 2 78 ? -21.262 26.707 15.081 1.00 41.17 78 LYS B C 1
ATOM 1450 O O . LYS B 2 78 ? -22.367 27.148 14.694 1.00 41.09 78 LYS B O 1
ATOM 1456 N N . LYS B 2 79 ? -20.203 26.534 14.282 1.00 40.83 79 LYS B N 1
ATOM 1457 C CA . LYS B 2 79 ? -20.198 26.703 12.819 1.00 39.96 79 LYS B CA 1
ATOM 1458 C C . LYS B 2 79 ? -20.959 25.586 12.086 1.00 38.06 79 LYS B C 1
ATOM 1459 O O . LYS B 2 79 ? -20.602 24.392 12.133 1.00 35.62 79 LYS B O 1
ATOM 1465 N N . VAL B 2 80 ? -22.075 25.961 11.438 1.00 35.95 80 VAL B N 1
ATOM 1466 C CA . VAL B 2 80 ? -22.923 24.892 10.902 1.00 34.13 80 VAL B CA 1
ATOM 1467 C C . VAL B 2 80 ? -23.303 25.302 9.493 1.00 33.40 80 VAL B C 1
ATOM 1468 O O . VAL B 2 80 ? -23.192 26.452 9.091 1.00 33.61 80 VAL B O 1
ATOM 1472 N N . ASP B 2 81 ? -23.745 24.354 8.730 1.00 34.32 81 ASP B N 1
ATOM 1473 C CA . ASP B 2 81 ? -24.503 24.739 7.550 1.00 34.57 81 ASP B CA 1
ATOM 1474 C C . ASP B 2 81 ? -26.031 24.567 7.857 1.00 35.47 81 ASP B C 1
ATOM 1475 O O . ASP B 2 81 ? -26.444 23.728 8.711 1.00 35.57 81 ASP B O 1
ATOM 1480 N N . ILE B 2 82 ? -26.830 25.301 7.104 1.00 34.85 82 ILE B N 1
ATOM 1481 C CA . ILE B 2 82 ? -28.284 25.293 7.265 1.00 37.10 82 ILE B CA 1
ATOM 1482 C C . ILE B 2 82 ? -28.870 24.936 5.909 1.00 37.11 82 ILE B C 1
ATOM 1483 O O . ILE B 2 82 ? -28.456 25.512 4.921 1.00 38.03 82 ILE B O 1
ATOM 1488 N N . PHE B 2 83 ? -29.782 23.959 5.881 1.00 35.87 83 PHE B N 1
ATOM 1489 C CA . PHE B 2 83 ? -30.554 23.724 4.728 1.00 36.21 83 PHE B CA 1
ATOM 1490 C C . PHE B 2 83 ? -31.971 23.303 5.165 1.00 33.83 83 PHE B C 1
ATOM 1491 O O . PHE B 2 83 ? -32.183 22.253 5.777 1.00 31.31 83 PHE B O 1
ATOM 1499 N N . GLY B 2 84 ? -32.953 24.131 4.824 1.00 32.94 84 GLY B N 1
ATOM 1500 C CA . GLY B 2 84 ? -34.287 23.732 5.151 1.00 31.97 84 GLY B CA 1
ATOM 1501 C C . GLY B 2 84 ? -35.411 24.490 4.460 1.00 31.60 84 GLY B C 1
ATOM 1502 O O . GLY B 2 84 ? -35.162 25.419 3.666 1.00 30.79 84 GLY B O 1
ATOM 1503 N N . VAL B 2 85 ? -36.649 24.055 4.770 1.00 28.30 85 VAL B N 1
ATOM 1504 C CA . VAL B 2 85 ? -37.864 24.623 4.178 1.00 27.99 85 VAL B CA 1
ATOM 1505 C C . VAL B 2 85 ? -38.447 25.714 5.100 1.00 28.40 85 VAL B C 1
ATOM 1506 O O . VAL B 2 85 ? -38.912 25.402 6.230 1.00 27.85 85 VAL B O 1
ATOM 1510 N N . PRO B 2 86 ? -38.407 26.988 4.666 1.00 27.17 86 PRO B N 1
ATOM 1511 C CA . PRO B 2 86 ? -38.961 28.066 5.462 1.00 24.30 86 PRO B CA 1
ATOM 1512 C C 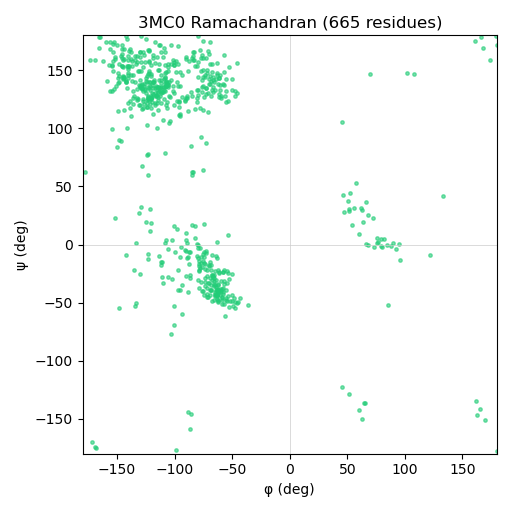. PRO B 2 86 ? -40.486 28.224 5.387 1.00 26.33 86 PRO B C 1
ATOM 1513 O O . PRO B 2 86 ? -41.079 27.822 4.350 1.00 23.68 86 PRO B O 1
ATOM 1517 N N . TYR B 2 87 ? -41.120 28.860 6.433 1.00 24.14 87 TYR B N 1
ATOM 1518 C CA . TYR B 2 87 ? -42.502 29.286 6.329 1.00 24.11 87 TYR B CA 1
ATOM 1519 C C . TYR B 2 87 ? -42.585 30.650 6.979 1.00 24.67 87 TYR B C 1
ATOM 1520 O O . TYR B 2 87 ? -41.597 31.124 7.663 1.00 24.04 87 TYR B O 1
ATOM 1529 N N . PHE B 2 88 ? -43.719 31.315 6.773 1.00 23.24 88 PHE B N 1
ATOM 1530 C CA . PHE B 2 88 ? -43.836 32.710 7.049 1.00 23.95 88 PHE B CA 1
ATOM 1531 C C . PHE B 2 88 ? -45.133 32.932 7.798 1.00 25.17 88 PHE B C 1
ATOM 1532 O O . PHE B 2 88 ? -45.110 33.613 8.829 1.00 24.74 88 PHE B O 1
ATOM 1540 N N . TYR B 2 89 ? -46.264 32.440 7.255 1.00 24.11 89 TYR B N 1
ATOM 1541 C CA . TYR B 2 89 ? -47.516 32.497 7.981 1.00 23.56 89 TYR B CA 1
ATOM 1542 C C . TYR B 2 89 ? -47.376 31.540 9.237 1.00 24.05 89 TYR B C 1
ATOM 1543 O O . TYR B 2 89 ? -47.030 30.346 9.084 1.00 21.58 89 TYR B O 1
ATOM 1552 N N . THR B 2 90 ? -47.749 32.079 10.413 1.00 26.52 90 THR B N 1
ATOM 1553 C CA . THR B 2 90 ? -47.591 31.449 11.753 1.00 25.76 90 THR B CA 1
ATOM 1554 C C . THR B 2 90 ? -46.181 31.491 12.324 1.00 27.84 90 THR B C 1
ATOM 1555 O O . THR B 2 90 ? -45.943 30.937 13.422 1.00 26.59 90 THR B O 1
ATOM 1559 N N . CYS B 2 91 ? -45.229 32.117 11.613 1.00 26.64 91 CYS B N 1
ATOM 1560 C CA . CYS B 2 91 ? -43.782 32.122 12.061 1.00 28.35 91 CYS B CA 1
ATOM 1561 C C . CYS B 2 91 ? -43.738 33.129 13.207 1.00 28.59 91 CYS B C 1
ATOM 1562 O O . CYS B 2 91 ? -44.229 34.224 13.059 1.00 27.80 91 CYS B O 1
ATOM 1565 N N . ILE B 2 92 ? -43.142 32.782 14.326 1.00 27.26 92 ILE B N 1
ATOM 1566 C CA . ILE B 2 92 ? -43.106 33.715 15.441 1.00 30.65 92 ILE B CA 1
ATOM 1567 C C . ILE B 2 92 ? -41.563 33.932 15.711 1.00 31.14 92 ILE B C 1
ATOM 1568 O O . ILE B 2 92 ? -40.862 32.970 16.049 1.00 31.60 92 ILE B O 1
ATOM 1573 N N . ILE B 2 93 ? -41.091 35.133 15.555 1.00 33.35 93 ILE B N 1
ATOM 1574 C CA . ILE B 2 93 ? -39.683 35.452 15.717 1.00 38.38 93 ILE B CA 1
ATOM 1575 C C . ILE B 2 93 ? -39.632 36.881 16.279 1.00 40.92 93 ILE B C 1
ATOM 1576 O O . ILE B 2 93 ? -39.659 37.864 15.539 1.00 43.46 93 ILE B O 1
ATOM 1581 N N . PRO B 2 94 ? -39.662 37.014 17.599 1.00 43.75 94 PRO B N 1
ATOM 1582 C CA . PRO B 2 94 ? -39.607 38.353 18.276 1.00 46.80 94 PRO B CA 1
ATOM 1583 C C . PRO B 2 94 ? -38.295 39.087 17.938 1.00 49.37 94 PRO B C 1
ATOM 1584 O O . PRO B 2 94 ? -37.248 38.460 17.719 1.00 48.33 94 PRO B O 1
ATOM 1588 N N . LYS B 2 95 ? -38.373 40.398 17.779 1.00 54.76 95 LYS B N 1
ATOM 1589 C CA . LYS B 2 95 ? -37.163 41.189 17.437 1.00 60.77 95 LYS B CA 1
ATOM 1590 C C . LYS B 2 95 ? -36.254 41.274 18.697 1.00 64.11 95 LYS B C 1
ATOM 1591 O O . LYS B 2 95 ? -36.713 41.005 19.818 1.00 64.12 95 LYS B O 1
ATOM 1597 N N . SER B 2 96 ? -34.970 41.588 18.504 1.00 69.14 96 SER B N 1
ATOM 1598 C CA . SER B 2 96 ? -34.132 42.108 19.617 1.00 73.79 96 SER B CA 1
ATOM 1599 C C . SER B 2 96 ? -34.502 43.611 19.824 1.00 76.83 96 SER B C 1
ATOM 1600 O O . SER B 2 96 ? -33.975 44.501 19.122 1.00 77.67 96 SER B O 1
ATOM 1603 N N . GLU B 2 97 ? -35.466 43.860 20.730 1.00 80.11 97 GLU B N 1
ATOM 1604 C CA . GLU B 2 97 ? -35.983 45.217 21.103 1.00 82.98 97 GLU B CA 1
ATOM 1605 C C . GLU B 2 97 ? -35.116 45.841 22.234 1.00 83.41 97 GLU B C 1
ATOM 1606 O O . GLU B 2 97 ? -34.228 46.671 21.996 1.00 84.03 97 GLU B O 1
ATOM 1612 N N . ASN B 2 103 ? -43.841 43.607 15.133 1.00 75.21 103 ASN B N 1
ATOM 1613 C CA . ASN B 2 103 ? -42.485 43.323 15.641 1.00 74.98 103 ASN B CA 1
ATOM 1614 C C . ASN B 2 103 ? -42.212 41.799 15.922 1.00 72.82 103 ASN B C 1
ATOM 1615 O O . ASN B 2 103 ? -41.490 41.422 16.894 1.00 73.07 103 ASN B O 1
ATOM 1620 N N . PHE B 2 104 ? -42.695 40.960 14.994 1.00 69.45 104 PHE B N 1
ATOM 1621 C CA . PHE B 2 104 ? -43.204 39.619 15.295 1.00 65.75 104 PHE B CA 1
ATOM 1622 C C . PHE B 2 104 ? -43.043 38.456 14.198 1.00 61.86 104 PHE B C 1
ATOM 1623 O O . PHE B 2 104 ? -42.556 37.329 14.481 1.00 58.83 104 PHE B O 1
ATOM 1631 N N . GLY B 2 105 ? -43.539 38.733 12.979 1.00 58.12 105 GLY B N 1
ATOM 1632 C CA . GLY B 2 105 ? -43.390 37.867 11.784 1.00 53.20 105 GLY B CA 1
ATOM 1633 C C . GLY B 2 105 ? -41.949 37.836 11.237 1.00 49.74 105 GLY B C 1
ATOM 1634 O O . GLY B 2 105 ? -41.072 38.669 11.593 1.00 50.78 105 GLY B O 1
ATOM 1635 N N . GLY B 2 106 ? -41.664 36.858 10.402 1.00 45.90 106 GLY B N 1
ATOM 1636 C CA . GLY B 2 106 ? -40.287 36.698 9.812 1.00 41.19 106 GLY B CA 1
ATOM 1637 C C . GLY B 2 106 ? -40.282 35.353 9.145 1.00 40.53 106 GLY B C 1
ATOM 1638 O O . GLY B 2 106 ? -41.414 34.845 8.734 1.00 38.08 106 GLY B O 1
ATOM 1639 N N . CYS B 2 107 ? -39.075 34.751 9.095 1.00 36.78 107 CYS B N 1
ATOM 1640 C CA . CYS B 2 107 ? -38.877 33.523 8.397 1.00 33.86 107 CYS B CA 1
ATOM 1641 C C . CYS B 2 107 ? -38.486 32.432 9.445 1.00 31.64 107 CYS B C 1
ATOM 1642 O O . CYS B 2 107 ? -37.571 32.647 10.255 1.00 30.91 107 CYS B O 1
ATOM 1645 N N . CYS B 2 108 ? -39.170 31.291 9.439 1.00 28.29 108 CYS B N 1
ATOM 1646 C CA . CYS B 2 108 ? -38.955 30.226 10.405 1.00 27.45 108 CYS B CA 1
ATOM 1647 C C . CYS B 2 108 ? -38.784 28.926 9.655 1.00 26.91 108 CYS B C 1
ATOM 1648 O O . CYS B 2 108 ? -39.224 28.789 8.494 1.00 26.62 108 CYS B O 1
ATOM 1651 N N . MET B 2 109 ? -38.212 27.961 10.329 1.00 25.15 109 MET B N 1
ATOM 1652 C CA . MET B 2 109 ? -38.019 26.583 9.828 1.00 24.80 109 MET B CA 1
ATOM 1653 C C . MET B 2 109 ? -37.798 25.634 11.018 1.00 24.12 109 MET B C 1
ATOM 1654 O O . MET B 2 109 ? -37.856 26.083 12.183 1.00 24.64 109 MET B O 1
ATOM 1659 N N . TYR B 2 110 ? -37.729 24.333 10.754 1.00 23.90 110 TYR B N 1
ATOM 1660 C CA . TYR B 2 110 ? -37.329 23.320 11.730 1.00 26.03 110 TYR B CA 1
ATOM 1661 C C . TYR B 2 110 ? -35.994 22.734 11.350 1.00 28.36 110 TYR B C 1
ATOM 1662 O O . TYR B 2 110 ? -35.690 22.538 10.142 1.00 27.81 110 TYR B O 1
ATOM 1671 N N . GLY B 2 111 ? -35.143 22.463 12.354 1.00 27.80 111 GLY B N 1
ATOM 1672 C CA . GLY B 2 111 ? -34.012 21.528 12.087 1.00 26.60 111 GLY B CA 1
ATOM 1673 C C . GLY B 2 111 ? -33.047 22.112 11.052 1.00 27.99 111 GLY B C 1
ATOM 1674 O O . GLY B 2 111 ? -32.754 23.299 11.031 1.00 26.23 111 GLY B O 1
ATOM 1675 N N . GLY B 2 112 ? -32.608 21.291 10.100 1.00 30.83 112 GLY B N 1
ATOM 1676 C CA . GLY B 2 112 ? -31.839 21.892 8.988 1.00 30.20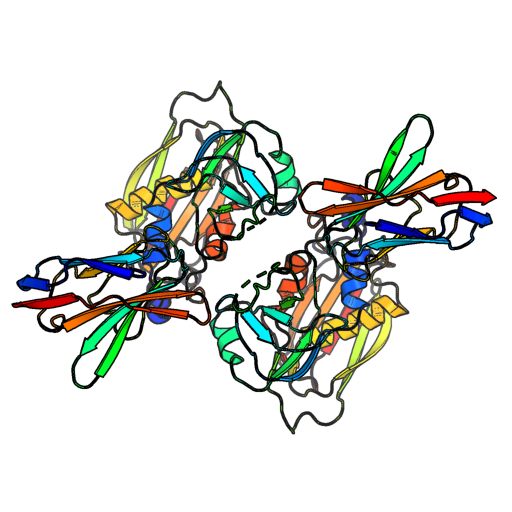 112 GLY B CA 1
ATOM 1677 C C . GLY B 2 112 ? -30.328 21.920 9.174 1.00 34.59 112 GLY B C 1
ATOM 1678 O O . GLY B 2 112 ? -29.600 22.403 8.284 1.00 33.92 112 GLY B O 1
ATOM 1679 N N . LEU B 2 113 ? -29.837 21.477 10.343 1.00 33.79 113 LEU B N 1
ATOM 1680 C CA . LEU B 2 113 ? -28.445 21.895 10.738 1.00 35.31 113 LEU B CA 1
ATOM 1681 C C . LEU B 2 113 ? -27.450 20.750 10.638 1.00 34.30 113 LEU B C 1
ATOM 1682 O O . LEU B 2 113 ? -27.745 19.592 10.980 1.00 34.03 113 LEU B O 1
ATOM 1687 N N . THR B 2 114 ? -26.277 21.073 10.142 1.00 36.80 114 THR B N 1
ATOM 1688 C CA . THR B 2 114 ? -25.146 20.118 10.180 1.00 36.99 114 THR B CA 1
ATOM 1689 C C . THR B 2 114 ? -23.868 20.890 10.518 1.00 37.66 114 THR B C 1
ATOM 1690 O O . THR B 2 114 ? -23.753 22.096 10.264 1.00 37.27 114 THR B O 1
ATOM 1694 N N . PHE B 2 115 ? -22.882 20.217 11.127 1.00 40.14 115 PHE B N 1
ATOM 1695 C CA . PHE B 2 115 ? -21.642 20.956 11.416 1.00 41.20 115 PHE B CA 1
ATOM 1696 C C . PHE B 2 115 ? -20.944 21.251 10.099 1.00 41.38 115 PHE B C 1
ATOM 1697 O O . PHE B 2 115 ? -20.953 20.400 9.266 1.00 40.07 115 PHE B O 1
ATOM 1705 N N . ASN B 2 116 ? -20.416 22.457 9.948 1.00 44.13 116 ASN B N 1
ATOM 1706 C CA . ASN B 2 116 ? -19.648 22.874 8.803 1.00 51.64 116 ASN B CA 1
ATOM 1707 C C . ASN B 2 116 ? -18.311 22.086 8.739 1.00 56.77 116 ASN B C 1
ATOM 1708 O O . ASN B 2 116 ? -17.659 21.855 9.758 1.00 57.41 116 ASN B O 1
ATOM 1713 N N . SER B 2 117 ? -17.945 21.608 7.563 1.00 62.46 117 SER B N 1
ATOM 1714 C CA . SER B 2 117 ? -16.714 20.830 7.435 1.00 68.49 117 SER B CA 1
ATOM 1715 C C . SER B 2 117 ? -16.023 21.234 6.133 1.00 72.08 117 SER B C 1
ATOM 1716 O O . SER B 2 117 ? -16.639 21.167 5.043 1.00 72.81 117 SER B O 1
ATOM 1719 N N . SER B 2 118 ? -14.778 21.708 6.240 1.00 75.95 118 SER B N 1
ATOM 1720 C CA . SER B 2 118 ? -14.018 22.068 5.014 1.00 79.69 118 SER B CA 1
ATOM 1721 C C . SER B 2 118 ? -13.540 20.804 4.298 1.00 81.49 118 SER B C 1
ATOM 1722 O O . SER B 2 118 ? -13.040 20.873 3.181 1.00 82.74 118 SER B O 1
ATOM 1725 N N . GLU B 2 119 ? -13.723 19.657 4.949 1.00 83.60 119 GLU B N 1
ATOM 1726 C CA . GLU B 2 119 ? -13.412 18.358 4.382 1.00 85.69 119 GLU B CA 1
ATOM 1727 C C . GLU B 2 119 ? -14.736 17.631 4.078 1.00 85.96 119 GLU B C 1
ATOM 1728 O O . GLU B 2 119 ? -15.140 16.725 4.823 1.00 86.08 119 GLU B O 1
ATOM 1734 N N . ASN B 2 120 ? -15.366 18.021 2.954 1.00 86.01 120 ASN B N 1
ATOM 1735 C CA . ASN B 2 120 ? -16.799 17.793 2.654 1.00 85.62 120 ASN B CA 1
ATOM 1736 C C . ASN B 2 120 ? -17.074 18.352 1.242 1.00 85.62 120 ASN B C 1
ATOM 1737 O O . ASN B 2 120 ? -17.854 19.316 1.095 1.00 85.60 120 ASN B O 1
ATOM 1742 N N . GLU B 2 121 ? -16.417 17.801 0.210 1.00 85.11 121 GLU B N 1
ATOM 1743 C CA . GLU B 2 121 ? -16.318 18.563 -1.065 1.00 84.47 121 GLU B CA 1
ATOM 1744 C C . GLU B 2 121 ? -16.688 17.918 -2.417 1.00 82.92 121 GLU B C 1
ATOM 1745 O O . GLU B 2 121 ? -17.071 18.628 -3.336 1.00 83.19 121 GLU B O 1
ATOM 1751 N N . ARG B 2 122 ? -16.602 16.594 -2.529 1.00 81.01 122 ARG B N 1
ATOM 1752 C CA . ARG B 2 122 ? -17.197 15.867 -3.660 1.00 78.94 122 ARG B CA 1
ATOM 1753 C C . ARG B 2 122 ? -18.760 15.835 -3.505 1.00 76.25 122 ARG B C 1
ATOM 1754 O O . ARG B 2 122 ? -19.268 15.461 -2.438 1.00 76.15 122 ARG B O 1
ATOM 1762 N N . ASP B 2 123 ? -19.525 16.206 -4.536 1.00 71.97 123 ASP B N 1
ATOM 1763 C CA . ASP B 2 123 ? -20.972 16.005 -4.473 1.00 68.63 123 ASP B CA 1
ATOM 1764 C C . ASP B 2 123 ? -21.246 14.508 -4.353 1.00 66.83 123 ASP B C 1
ATOM 1765 O O . ASP B 2 123 ? -20.568 13.756 -4.998 1.00 67.37 123 ASP B O 1
ATOM 1770 N N . LYS B 2 124 ? -22.180 14.033 -3.531 1.00 63.87 124 LYS B N 1
ATOM 1771 C CA . LYS B 2 124 ? -22.611 12.643 -3.721 1.00 62.10 124 LYS B CA 1
ATOM 1772 C C . LYS B 2 124 ? -23.905 12.637 -4.507 1.00 61.13 124 LYS B C 1
ATOM 1773 O O . LYS B 2 124 ? -24.641 13.619 -4.488 1.00 60.41 124 LYS B O 1
ATOM 1779 N N . LEU B 2 125 ? -24.199 11.512 -5.161 1.00 59.37 125 LEU B N 1
ATOM 1780 C CA . LEU B 2 125 ? -25.433 11.392 -5.902 1.00 57.99 125 LEU B CA 1
ATOM 1781 C C . LEU B 2 125 ? -26.198 10.375 -5.171 1.00 56.66 125 LEU B C 1
ATOM 1782 O O . LEU B 2 125 ? -25.621 9.419 -4.646 1.00 57.38 125 LEU B O 1
ATOM 1787 N N . ILE B 2 126 ? -27.496 10.581 -5.079 1.00 53.31 126 ILE B N 1
ATOM 1788 C CA . ILE B 2 126 ? -28.315 9.593 -4.504 1.00 51.31 126 ILE B CA 1
ATOM 1789 C C . ILE B 2 126 ? -29.369 9.420 -5.516 1.00 50.81 126 ILE B C 1
ATOM 1790 O O . ILE B 2 126 ? -29.842 10.414 -6.100 1.00 49.77 126 ILE B O 1
ATOM 1795 N N . THR B 2 127 ? -29.725 8.157 -5.739 1.00 50.13 127 THR B N 1
ATOM 1796 C CA . THR B 2 127 ? -30.774 7.824 -6.665 1.00 50.07 127 THR B CA 1
ATOM 1797 C C . THR B 2 127 ? -32.015 7.669 -5.826 1.00 48.94 127 THR B C 1
ATOM 1798 O O . THR B 2 127 ? -32.050 6.850 -4.902 1.00 48.95 127 THR B O 1
ATOM 1802 N N . VAL B 2 128 ? -33.039 8.443 -6.163 1.00 45.14 128 VAL B N 1
ATOM 1803 C CA . VAL B 2 128 ? -34.298 8.260 -5.543 1.00 42.57 128 VAL B CA 1
ATOM 1804 C C . VAL B 2 128 ? -35.086 7.299 -6.333 1.00 43.56 128 VAL B C 1
ATOM 1805 O O . VAL B 2 128 ? -35.294 7.563 -7.543 1.00 44.69 128 VAL B O 1
ATOM 1809 N N . GLN B 2 129 ? -35.588 6.245 -5.710 1.00 43.30 129 GLN B N 1
ATOM 1810 C CA . GLN B 2 129 ? -36.374 5.270 -6.440 1.00 46.38 129 GLN B CA 1
ATOM 1811 C C . GLN B 2 129 ? -37.844 5.560 -6.248 1.00 45.44 129 GLN B C 1
ATOM 1812 O O . GLN B 2 129 ? -38.292 5.626 -5.093 1.00 46.90 129 GLN B O 1
ATOM 1818 N N . VAL B 2 130 ? -38.597 5.753 -7.343 1.00 42.94 130 VAL B N 1
ATOM 1819 C CA . VAL B 2 130 ? -40.015 6.100 -7.252 1.00 40.48 130 VAL B CA 1
ATOM 1820 C C . VAL B 2 130 ? -40.785 4.995 -7.833 1.00 42.54 130 VAL B C 1
ATOM 1821 O O . VAL B 2 130 ? -40.505 4.552 -8.971 1.00 43.94 130 VAL B O 1
ATOM 1825 N N . THR B 2 131 ? -41.806 4.586 -7.129 1.00 41.16 131 THR B N 1
ATOM 1826 C CA . THR B 2 131 ? -42.675 3.566 -7.616 1.00 41.52 131 THR B CA 1
ATOM 1827 C C . THR B 2 131 ? -44.066 4.092 -7.527 1.00 40.73 131 THR B C 1
ATOM 1828 O O . THR B 2 131 ? -44.399 4.676 -6.498 1.00 42.08 131 THR B O 1
ATOM 1832 N N . ILE B 2 132 ? -44.876 3.967 -8.590 1.00 37.53 132 ILE B N 1
ATOM 1833 C CA . ILE B 2 132 ? -46.266 4.397 -8.611 1.00 35.85 132 ILE B CA 1
ATOM 1834 C C . ILE B 2 132 ? -47.186 3.246 -8.771 1.00 37.40 132 ILE B C 1
ATOM 1835 O O . ILE B 2 132 ? -46.974 2.423 -9.719 1.00 39.57 132 ILE B O 1
ATOM 1840 N N . ASP B 2 133 ? -48.261 3.211 -8.003 1.00 37.07 133 ASP B N 1
ATOM 1841 C CA . ASP B 2 133 ? -49.244 2.127 -8.018 1.00 42.54 133 ASP B CA 1
ATOM 1842 C C . ASP B 2 133 ? -48.591 0.715 -7.983 1.00 44.42 133 ASP B C 1
ATOM 1843 O O . ASP B 2 133 ? -49.118 -0.243 -8.537 1.00 44.76 133 ASP B O 1
ATOM 1848 N N . ASN B 2 134 ? -47.404 0.635 -7.392 1.00 47.70 134 ASN B N 1
ATOM 1849 C CA . ASN B 2 134 ? -46.690 -0.657 -7.237 1.00 52.81 134 ASN B CA 1
ATOM 1850 C C . ASN B 2 134 ? -46.305 -1.315 -8.582 1.00 53.56 134 ASN B C 1
ATOM 1851 O O . ASN B 2 134 ? -45.961 -2.493 -8.611 1.00 54.71 134 ASN B O 1
ATOM 1856 N N . ARG B 2 135 ? -46.270 -0.519 -9.656 1.00 54.49 135 ARG B N 1
ATOM 1857 C CA . ARG B 2 135 ? -46.271 -1.077 -10.999 1.00 54.87 135 ARG B CA 1
ATOM 1858 C C . ARG B 2 135 ? -45.412 -0.387 -12.020 1.00 56.07 135 ARG B C 1
ATOM 1859 O O . ARG B 2 135 ? -45.283 -0.881 -13.146 1.00 57.73 135 ARG B O 1
ATOM 1867 N N . GLN B 2 136 ? -44.852 0.768 -11.694 1.00 55.87 136 GLN B N 1
ATOM 1868 C CA . GLN B 2 136 ? -44.049 1.487 -12.659 1.00 54.57 136 GLN B CA 1
ATOM 1869 C C . GLN B 2 136 ? -42.998 2.213 -11.829 1.00 54.86 136 GLN B C 1
ATOM 1870 O O . GLN B 2 136 ? -43.271 2.611 -10.692 1.00 54.28 136 GLN B O 1
ATOM 1876 N N . SER B 2 137 ? -41.795 2.349 -12.361 1.00 52.68 137 SER B N 1
ATOM 1877 C CA . SER B 2 137 ? -40.746 2.918 -11.592 1.00 53.41 137 SER B CA 1
ATOM 1878 C C . SER B 2 137 ? -40.074 3.940 -12.452 1.00 52.22 137 SER B C 1
ATOM 1879 O O . SER B 2 137 ? -40.180 3.892 -13.702 1.00 54.15 137 SER B O 1
ATOM 1882 N N . LEU B 2 138 ? -39.427 4.877 -11.805 1.00 48.30 138 LEU B N 1
ATOM 1883 C CA . LEU B 2 138 ? -38.408 5.680 -12.431 1.00 47.54 138 LEU B CA 1
ATOM 1884 C C . LEU B 2 138 ? -37.419 6.075 -11.380 1.00 45.20 138 LEU B C 1
ATOM 1885 O O . LEU B 2 138 ? -37.656 5.924 -10.238 1.00 45.34 138 LEU B O 1
ATOM 1890 N N . GLY B 2 139 ? -36.316 6.662 -11.734 1.00 43.81 139 GLY B N 1
ATOM 1891 C CA . GLY B 2 139 ? -35.485 7.023 -10.663 1.00 42.06 139 GLY B CA 1
ATOM 1892 C C . GLY B 2 139 ? -35.024 8.328 -11.135 1.00 41.83 139 GLY B C 1
ATOM 1893 O O . GLY B 2 139 ? -35.065 8.603 -12.343 1.00 41.31 139 GLY B O 1
ATOM 1894 N N . PHE B 2 140 ? -34.574 9.150 -10.212 1.00 38.69 140 PHE B N 1
ATOM 1895 C CA . PHE B 2 140 ? -33.883 10.328 -10.622 1.00 38.86 140 PHE B CA 1
ATOM 1896 C C . PHE B 2 140 ? -32.880 10.516 -9.594 1.00 39.49 140 PHE B C 1
ATOM 1897 O O . PHE B 2 140 ? -32.909 9.861 -8.595 1.00 39.51 140 PHE B O 1
ATOM 1905 N N . THR B 2 141 ? -31.975 11.434 -9.797 1.00 42.15 141 THR B N 1
ATOM 1906 C CA . THR B 2 141 ? -30.959 11.503 -8.829 1.00 44.07 141 THR B CA 1
ATOM 1907 C C . THR B 2 141 ? -30.954 12.889 -8.238 1.00 44.13 141 THR B C 1
ATOM 1908 O O . THR B 2 141 ? -31.298 13.890 -8.892 1.00 42.65 141 THR B O 1
ATOM 1912 N N . ILE B 2 142 ? -30.588 12.944 -6.959 1.00 44.44 142 ILE B N 1
ATOM 1913 C CA . ILE B 2 142 ? -30.350 14.226 -6.317 1.00 44.21 142 ILE B CA 1
ATOM 1914 C C . ILE B 2 142 ? -28.905 14.247 -5.857 1.00 45.08 142 ILE B C 1
ATOM 1915 O O . ILE B 2 142 ? -28.305 13.211 -5.741 1.00 45.17 142 ILE B O 1
ATOM 1920 N N . THR B 2 143 ? -28.358 15.432 -5.616 1.00 45.98 143 THR B N 1
ATOM 1921 C CA . THR B 2 143 ? -27.032 15.538 -5.078 1.00 47.08 143 THR B CA 1
ATOM 1922 C C . THR B 2 143 ? -26.954 16.436 -3.818 1.00 47.29 143 THR B C 1
ATOM 1923 O O . THR B 2 143 ? -27.725 17.365 -3.661 1.00 45.26 143 THR B O 1
ATOM 1927 N N . THR B 2 144 ? -25.975 16.155 -2.963 1.00 47.69 144 THR B N 1
ATOM 1928 C CA . THR B 2 144 ? -25.534 17.100 -1.935 1.00 48.53 144 THR B CA 1
ATOM 1929 C C . THR B 2 144 ? -24.028 16.972 -1.730 1.00 50.14 144 THR B C 1
ATOM 1930 O O . THR B 2 144 ? -23.459 15.871 -1.790 1.00 51.60 144 THR B O 1
ATOM 1934 N N . ASN B 2 145 ? -23.377 18.075 -1.449 1.00 50.91 145 ASN B N 1
ATOM 1935 C CA . ASN B 2 145 ? -21.987 17.943 -1.146 1.00 54.13 145 ASN B CA 1
ATOM 1936 C C . ASN B 2 145 ? -21.643 17.480 0.323 1.00 53.57 145 ASN B C 1
ATOM 1937 O O . ASN B 2 145 ? -20.443 17.291 0.627 1.00 55.27 145 ASN B O 1
ATOM 1942 N N . LYS B 2 146 ? -22.650 17.234 1.190 1.00 50.91 146 LYS B N 1
ATOM 1943 C CA . LYS B 2 146 ? -22.440 16.912 2.654 1.00 48.96 146 LYS B CA 1
ATOM 1944 C C . LYS B 2 146 ? -22.273 15.415 2.933 1.00 48.42 146 LYS B C 1
ATOM 1945 O O . LYS B 2 146 ? -23.162 14.633 2.562 1.00 47.31 146 LYS B O 1
ATOM 1951 N N . ASN B 2 147 ? -21.192 14.990 3.616 1.00 47.36 147 ASN B N 1
ATOM 1952 C CA . ASN B 2 147 ? -21.079 13.554 3.987 1.00 47.52 147 ASN B CA 1
ATOM 1953 C C . ASN B 2 147 ? -22.182 13.159 4.966 1.00 46.02 147 ASN B C 1
ATOM 1954 O O . ASN B 2 147 ? -22.856 12.082 4.847 1.00 47.54 147 ASN B O 1
ATOM 1959 N N . MET B 2 148 ? -22.400 14.052 5.933 1.00 43.85 148 MET B N 1
ATOM 1960 C CA . MET B 2 148 ? -23.514 13.892 6.882 1.00 42.51 148 MET B CA 1
ATOM 1961 C C . MET B 2 148 ? -24.560 14.949 6.460 1.00 39.30 148 MET B C 1
ATOM 1962 O O . MET B 2 148 ? -24.294 16.153 6.475 1.00 37.40 148 MET B O 1
ATOM 1967 N N . VAL B 2 149 ? -25.731 14.486 6.059 1.00 38.16 149 VAL B N 1
ATOM 1968 C CA . VAL B 2 149 ? -26.736 15.424 5.490 1.00 35.74 149 VAL B CA 1
ATOM 1969 C C . VAL B 2 149 ? -28.002 15.302 6.324 1.00 34.65 149 VAL B C 1
ATOM 1970 O O . VAL B 2 149 ? -28.324 14.165 6.744 1.00 35.12 149 VAL B O 1
ATOM 1974 N N . THR B 2 150 ? -28.766 16.405 6.510 1.00 36.12 150 THR B N 1
ATOM 1975 C CA . THR B 2 150 ? -30.101 16.223 7.105 1.00 35.73 150 THR B CA 1
ATOM 1976 C C . THR B 2 150 ? -31.028 15.468 6.186 1.00 35.73 150 THR B C 1
ATOM 1977 O O . THR B 2 150 ? -30.953 15.560 4.927 1.00 34.92 150 THR B O 1
ATOM 1981 N N . ILE B 2 151 ? -31.911 14.726 6.800 1.00 34.16 151 ILE B N 1
ATOM 1982 C CA . ILE B 2 151 ? -32.989 14.099 6.109 1.00 34.62 151 ILE B CA 1
ATOM 1983 C C . ILE B 2 151 ? -33.867 15.161 5.378 1.00 36.16 151 ILE B C 1
ATOM 1984 O O . ILE B 2 151 ? -34.436 14.854 4.268 1.00 34.78 151 ILE B O 1
ATOM 1989 N N . GLN B 2 152 ? -34.042 16.320 6.051 1.00 33.22 152 GLN B N 1
ATOM 1990 C CA . GLN B 2 152 ? -34.769 17.437 5.506 1.00 32.97 152 GLN B CA 1
ATOM 1991 C C . GLN B 2 152 ? -34.218 17.830 4.080 1.00 33.20 152 GLN B C 1
ATOM 1992 O O . GLN B 2 152 ? -35.039 18.107 3.183 1.00 32.73 152 GLN B O 1
ATOM 1998 N N . GLU B 2 153 ? -32.910 18.063 3.989 1.00 33.40 153 GLU B N 1
ATOM 1999 C CA . GLU B 2 153 ? -32.221 18.376 2.721 1.00 34.79 153 GLU B CA 1
ATOM 2000 C C . GLU B 2 153 ? -32.544 17.393 1.618 1.00 35.33 153 GLU B C 1
ATOM 2001 O O . GLU B 2 153 ? -32.892 17.808 0.513 1.00 36.25 153 GLU B O 1
ATOM 2007 N N . LEU B 2 154 ? -32.548 16.107 1.946 1.00 34.61 154 LEU B N 1
ATOM 2008 C CA . LEU B 2 154 ? -32.851 15.057 0.983 1.00 37.46 154 LEU B CA 1
ATOM 2009 C C . LEU B 2 154 ? -34.324 15.071 0.555 1.00 36.88 154 LEU B C 1
ATOM 2010 O O . LEU B 2 154 ? -34.655 14.829 -0.637 1.00 35.86 154 LEU B O 1
ATOM 2015 N N . ASP B 2 155 ? -35.190 15.239 1.554 1.00 33.22 155 ASP B N 1
ATOM 2016 C CA . ASP B 2 155 ? -36.595 15.140 1.407 1.00 32.82 155 ASP B CA 1
ATOM 2017 C C . ASP B 2 155 ? -36.998 16.321 0.500 1.00 31.76 155 ASP B C 1
ATOM 2018 O O . ASP B 2 155 ? -37.755 16.136 -0.463 1.00 33.04 155 ASP B O 1
ATOM 2023 N N . TYR B 2 156 ? -36.504 17.496 0.822 1.00 28.14 156 TYR B N 1
ATOM 2024 C CA . TYR B 2 156 ? -36.795 18.670 0.057 1.00 30.34 156 TYR B CA 1
ATOM 2025 C C . TYR B 2 156 ? -36.319 18.446 -1.447 1.00 30.71 156 TYR B C 1
ATOM 2026 O O . TYR B 2 156 ? -37.029 18.805 -2.359 1.00 30.03 156 TYR B O 1
ATOM 2035 N N . LYS B 2 157 ? -35.089 17.953 -1.631 1.00 31.12 157 LYS B N 1
ATOM 2036 C CA . LYS B 2 157 ? -34.476 17.864 -2.997 1.00 33.82 157 LYS B CA 1
ATOM 2037 C C . LYS B 2 157 ? -35.343 16.907 -3.799 1.00 33.09 157 LYS B C 1
ATOM 2038 O O . LYS B 2 157 ? -35.612 17.136 -5.002 1.00 37.02 157 LYS B O 1
ATOM 2044 N N . ALA B 2 158 ? -35.812 15.871 -3.147 1.00 32.16 158 ALA B N 1
ATOM 2045 C CA . ALA B 2 158 ? -36.661 14.920 -3.769 1.00 33.06 158 ALA B CA 1
ATOM 2046 C C . ALA B 2 158 ? -38.048 15.378 -4.063 1.00 34.41 158 ALA B C 1
ATOM 2047 O O . ALA B 2 158 ? -38.581 15.041 -5.158 1.00 34.66 158 ALA B O 1
ATOM 2049 N N . ARG B 2 159 ? -38.695 16.044 -3.092 1.00 30.92 159 ARG B N 1
ATOM 2050 C CA . ARG B 2 159 ? -40.063 16.467 -3.318 1.00 27.53 159 ARG B CA 1
ATOM 2051 C C . ARG B 2 159 ? -40.047 17.607 -4.365 1.00 25.57 159 ARG B C 1
ATOM 2052 O O . ARG B 2 159 ? -41.031 17.753 -5.058 1.00 26.45 159 ARG B O 1
ATOM 2060 N N . HIS B 2 160 ? -39.007 18.436 -4.382 1.00 23.73 160 HIS B N 1
ATOM 2061 C CA . HIS B 2 160 ? -38.912 19.549 -5.296 1.00 28.76 160 HIS B CA 1
ATOM 2062 C C . HIS B 2 160 ? -38.895 19.046 -6.768 1.00 30.95 160 HIS B C 1
ATOM 2063 O O . HIS B 2 160 ? -39.640 19.588 -7.615 1.00 30.94 160 HIS B O 1
ATOM 2070 N N . TRP B 2 161 ? -38.148 17.974 -7.010 1.00 29.67 161 TRP B N 1
ATOM 2071 C CA . TRP B 2 161 ? -38.087 17.386 -8.365 1.00 31.88 161 TRP B CA 1
ATOM 2072 C C . TRP B 2 161 ? -39.422 16.796 -8.729 1.00 30.77 161 TRP B C 1
ATOM 2073 O O . TRP B 2 161 ? -40.000 17.065 -9.799 1.00 31.68 161 TRP B O 1
ATOM 2084 N N . LEU B 2 162 ? -39.991 16.021 -7.850 1.00 28.92 162 LEU B N 1
ATOM 2085 C CA . LEU B 2 162 ? -41.297 15.472 -8.146 1.00 28.95 162 LEU B CA 1
ATOM 2086 C C . LEU B 2 162 ? -42.438 16.489 -8.292 1.00 28.68 162 LEU B C 1
ATOM 2087 O O . LEU B 2 162 ? -43.468 16.220 -8.942 1.00 26.39 162 LEU B O 1
ATOM 2092 N N . THR B 2 163 ? -42.333 17.592 -7.570 1.00 27.79 163 THR B N 1
ATOM 2093 C CA . THR B 2 163 ? -43.371 18.653 -7.684 1.00 28.05 163 THR B CA 1
ATOM 2094 C C . THR B 2 163 ? -43.215 19.345 -9.065 1.00 30.39 163 THR B C 1
ATOM 2095 O O . THR B 2 163 ? -44.209 19.608 -9.741 1.00 30.75 163 THR B O 1
ATOM 2099 N N . LYS B 2 164 ? -41.989 19.649 -9.428 1.00 28.98 164 LYS B N 1
ATOM 2100 C CA . LYS B 2 164 ? -41.722 20.379 -10.643 1.00 33.76 164 LYS B CA 1
ATOM 2101 C C . LYS B 2 164 ? -41.983 19.465 -11.835 1.00 34.82 164 LYS B C 1
ATOM 2102 O O . LYS B 2 164 ? -42.614 19.901 -12.802 1.00 37.84 164 LYS B O 1
ATOM 2108 N N . GLU B 2 165 ? -41.646 18.162 -11.737 1.00 33.23 165 GLU B N 1
ATOM 2109 C CA . GLU B 2 165 ? -41.654 17.266 -12.919 1.00 31.47 165 GLU B CA 1
ATOM 2110 C C . GLU B 2 165 ? -42.792 16.324 -12.956 1.00 31.65 165 GLU B C 1
ATOM 2111 O O . GLU B 2 165 ? -43.153 15.885 -14.070 1.00 31.92 165 GLU B O 1
ATOM 2117 N N . LYS B 2 166 ? -43.381 15.911 -11.817 1.00 29.86 166 LYS B N 1
ATOM 2118 C CA . LYS B 2 166 ? -44.458 14.919 -11.857 1.00 28.58 166 LYS B CA 1
ATOM 2119 C C . LYS B 2 166 ? -45.706 15.258 -11.084 1.00 27.95 166 LYS B C 1
ATOM 2120 O O . LYS B 2 166 ? -46.450 14.389 -10.686 1.00 28.56 166 LYS B O 1
ATOM 2126 N N . LYS B 2 167 ? -45.984 16.525 -10.899 1.00 26.55 167 LYS B N 1
ATOM 2127 C CA . LYS B 2 167 ? -47.281 16.936 -10.329 1.00 26.40 167 LYS B CA 1
ATOM 2128 C C . LYS B 2 167 ? -47.534 16.434 -8.875 1.00 25.28 167 LYS B C 1
ATOM 2129 O O . LYS B 2 167 ? -48.683 16.101 -8.501 1.00 26.02 167 LYS B O 1
ATOM 2135 N N . LEU B 2 168 ? -46.442 16.283 -8.129 1.00 25.61 168 LEU B N 1
ATOM 2136 C CA . LEU B 2 168 ? -46.583 15.742 -6.726 1.00 24.72 168 LEU B CA 1
ATOM 2137 C C . LEU B 2 168 ? -47.588 16.646 -5.981 1.00 23.72 168 LEU B C 1
ATOM 2138 O O . LEU B 2 168 ? -48.570 16.182 -5.375 1.00 25.06 168 LEU B O 1
ATOM 2143 N N . TYR B 2 169 ? -47.399 17.942 -6.084 1.00 22.11 169 TYR B N 1
ATOM 2144 C CA . TYR B 2 169 ? -48.379 18.831 -5.482 1.00 23.49 169 TYR B CA 1
ATOM 2145 C C . TYR B 2 169 ? -48.733 19.847 -6.581 1.00 24.56 169 TYR B C 1
ATOM 2146 O O . TYR B 2 169 ? -47.783 20.385 -7.192 1.00 24.65 169 TYR B O 1
ATOM 2155 N N . GLU B 2 170 ? -50.010 20.148 -6.725 1.00 23.05 170 GLU B N 1
ATOM 2156 C CA . GLU B 2 170 ? -50.459 21.265 -7.580 1.00 26.78 170 GLU B CA 1
ATOM 2157 C C . GLU B 2 170 ? -51.327 22.241 -6.798 1.00 27.01 170 GLU B C 1
ATOM 2158 O O . GLU B 2 170 ? -51.615 21.983 -5.626 1.00 27.43 170 GLU B O 1
ATOM 2164 N N . PHE B 2 171 ? -51.758 23.348 -7.422 1.00 25.74 171 PHE B N 1
ATOM 2165 C CA . PHE B 2 171 ? -52.434 24.385 -6.667 1.00 25.60 171 PHE B CA 1
ATOM 2166 C C . PHE B 2 171 ? -53.624 23.761 -6.036 1.00 26.34 171 PHE B C 1
ATOM 2167 O O . PHE B 2 171 ? -53.925 24.058 -4.858 1.00 24.52 171 PHE B O 1
ATOM 2175 N N . ASP B 2 172 ? -54.377 22.961 -6.796 1.00 25.48 172 ASP B N 1
ATOM 2176 C CA . ASP B 2 172 ? -55.599 22.415 -6.224 1.00 27.69 172 ASP B CA 1
ATOM 2177 C C . ASP B 2 172 ? -55.600 20.890 -6.231 1.00 29.51 172 ASP B C 1
ATOM 2178 O O . ASP B 2 172 ? -56.668 20.278 -6.350 1.00 32.59 172 ASP B O 1
ATOM 2183 N N . GLY B 2 173 ? -54.437 20.250 -6.116 1.00 29.32 173 GLY B N 1
ATOM 2184 C CA . GLY B 2 173 ? -54.463 18.815 -5.923 1.00 27.55 173 GLY B CA 1
ATOM 2185 C C . GLY B 2 173 ? -53.154 18.238 -6.246 1.00 26.31 173 GLY B C 1
ATOM 2186 O O . GLY B 2 173 ? -52.093 18.789 -5.883 1.00 25.96 173 GLY B O 1
ATOM 2187 N N . SER B 2 174 ? -53.198 17.136 -7.005 1.00 25.46 174 SER B N 1
ATOM 2188 C CA . SER B 2 174 ? -51.992 16.394 -7.227 1.00 27.49 174 SER B CA 1
ATOM 2189 C C . SER B 2 174 ? -52.305 15.343 -8.379 1.00 27.74 174 SER B C 1
ATOM 2190 O O . SER B 2 174 ? -53.463 14.975 -8.526 1.00 27.59 174 SER B O 1
ATOM 2193 N N . ALA B 2 175 ? -51.275 14.854 -9.038 1.00 29.73 175 ALA B N 1
ATOM 2194 C CA . ALA B 2 175 ? -51.407 13.658 -9.978 1.00 31.67 175 ALA B CA 1
ATOM 2195 C C . ALA B 2 175 ? -51.655 12.420 -9.128 1.00 34.01 175 ALA B C 1
ATOM 2196 O O . ALA B 2 175 ? -52.137 11.352 -9.629 1.00 35.31 175 ALA B O 1
ATOM 2198 N N . PHE B 2 176 ? -51.334 12.524 -7.811 1.00 30.75 176 PHE B N 1
ATOM 2199 C CA . PHE B 2 176 ? -51.606 11.395 -6.860 1.00 29.97 176 PHE B CA 1
ATOM 2200 C C . PHE B 2 176 ? -52.728 11.556 -5.819 1.00 30.59 176 PHE B C 1
ATOM 2201 O O . PHE B 2 176 ? -53.332 12.651 -5.618 1.00 31.65 176 PHE B O 1
ATOM 2209 N N . GLU B 2 177 ? -53.067 10.465 -5.163 1.00 30.88 177 GLU B N 1
ATOM 2210 C CA . GLU B 2 177 ? -54.090 10.435 -4.197 1.00 31.13 177 GLU B CA 1
ATOM 2211 C C . GLU B 2 177 ? -53.388 10.206 -2.773 1.00 32.37 177 GLU B C 1
ATOM 2212 O O . GLU B 2 177 ? -53.920 10.691 -1.815 1.00 31.82 177 GLU B O 1
ATOM 2218 N N . SER B 2 178 ? -52.225 9.546 -2.688 1.00 31.78 178 SER B N 1
ATOM 2219 C CA . SER B 2 178 ? -51.560 9.321 -1.392 1.00 32.15 178 SER B CA 1
ATOM 2220 C C . SER B 2 178 ? -50.181 8.892 -1.672 1.00 33.81 178 SER B C 1
ATOM 2221 O O . SER B 2 178 ? -49.802 8.610 -2.886 1.00 34.17 178 SER B O 1
ATOM 2224 N N . GLY B 2 179 ? -49.341 8.841 -0.662 1.00 31.28 179 GLY B N 1
ATOM 2225 C CA . GLY B 2 179 ? -47.947 8.441 -0.888 1.00 31.09 179 GLY B CA 1
ATOM 2226 C C . GLY B 2 179 ? -47.023 8.704 0.318 1.00 32.81 179 GLY B C 1
ATOM 2227 O O . GLY B 2 179 ? -47.440 9.477 1.238 1.00 31.88 179 GLY B O 1
ATOM 2228 N N . TYR B 2 180 ? -45.794 8.165 0.283 1.00 31.20 180 TYR B N 1
ATOM 2229 C CA . TYR B 2 180 ? -44.871 8.403 1.363 1.00 31.33 180 TYR B CA 1
ATOM 2230 C C . TYR B 2 180 ? -43.529 8.256 0.843 1.00 32.68 180 TYR B C 1
ATOM 2231 O O . TYR B 2 180 ? -43.353 7.646 -0.253 1.00 33.19 180 TYR B O 1
ATOM 2240 N N . ILE B 2 181 ? -42.598 8.929 1.495 1.00 28.90 181 ILE B N 1
ATOM 2241 C CA . ILE B 2 181 ? -41.231 8.862 1.150 1.00 30.25 181 ILE B CA 1
ATOM 2242 C C . ILE B 2 181 ? -40.568 8.017 2.319 1.00 34.34 181 ILE B C 1
ATOM 2243 O O . ILE B 2 181 ? -40.927 8.260 3.505 1.00 33.79 181 ILE B O 1
ATOM 2248 N N . LYS B 2 182 ? -39.739 7.009 1.982 1.00 35.45 182 LYS B N 1
ATOM 2249 C CA . LYS B 2 182 ? -39.115 6.078 3.003 1.00 36.07 182 LYS B CA 1
ATOM 2250 C C . LYS B 2 182 ? -37.632 6.160 2.929 1.00 39.00 182 LYS B C 1
ATOM 2251 O O . LYS B 2 182 ? -37.045 6.098 1.817 1.00 40.86 182 LYS B O 1
ATOM 2257 N N . PHE B 2 183 ? -36.970 6.391 4.047 1.00 38.65 183 PHE B N 1
ATOM 2258 C CA . PHE B 2 183 ? -35.512 6.432 4.007 1.00 40.91 183 PHE B CA 1
ATOM 2259 C C . PHE B 2 183 ? -34.922 5.150 4.668 1.00 42.49 183 PHE B C 1
ATOM 2260 O O . PHE B 2 183 ? -35.460 4.687 5.650 1.00 44.02 183 PHE B O 1
ATOM 2268 N N . THR B 2 184 ? -33.866 4.561 4.104 1.00 45.63 184 THR B N 1
ATOM 2269 C CA . THR B 2 184 ? -33.241 3.359 4.725 1.00 45.98 184 THR B CA 1
ATOM 2270 C C . THR B 2 184 ? -31.788 3.616 4.979 1.00 47.58 184 THR B C 1
ATOM 2271 O O . THR B 2 184 ? -31.035 4.003 4.077 1.00 48.04 184 THR B O 1
ATOM 2275 N N . GLU B 2 185 ? -31.395 3.496 6.247 1.00 49.53 185 GLU B N 1
ATOM 2276 C CA . GLU B 2 185 ? -29.999 3.733 6.610 1.00 51.51 185 GLU B CA 1
ATOM 2277 C C . GLU B 2 185 ? -29.166 2.479 6.391 1.00 51.92 185 GLU B C 1
ATOM 2278 O O . GLU B 2 185 ? -29.726 1.383 6.317 1.00 50.31 185 GLU B O 1
ATOM 2284 N N . LYS B 2 186 ? -27.852 2.657 6.250 1.00 55.00 186 LYS B N 1
ATOM 2285 C CA . LYS B 2 186 ? -26.898 1.516 6.095 1.00 58.67 186 LYS B CA 1
ATOM 2286 C C . LYS B 2 186 ? -27.115 0.387 7.140 1.00 60.26 186 LYS B C 1
ATOM 2287 O O . LYS B 2 186 ? -27.357 -0.750 6.762 1.00 61.62 186 LYS B O 1
ATOM 2293 N N . ASN B 2 187 ? -27.104 0.684 8.440 1.00 61.97 187 ASN B N 1
ATOM 2294 C CA . ASN B 2 187 ? -27.507 -0.323 9.446 1.00 62.97 187 ASN B CA 1
ATOM 2295 C C . ASN B 2 187 ? -28.889 -0.961 9.221 1.00 62.79 187 ASN B C 1
ATOM 2296 O O . ASN B 2 187 ? -29.429 -1.637 10.110 1.00 62.43 187 ASN B O 1
ATOM 2301 N N . ASN B 2 188 ? -29.522 -0.692 8.087 1.00 62.39 188 ASN B N 1
ATOM 2302 C CA . ASN B 2 188 ? -30.794 -1.375 7.788 1.00 62.60 188 ASN B CA 1
ATOM 2303 C C . ASN B 2 188 ? -32.135 -0.923 8.433 1.00 60.67 188 ASN B C 1
ATOM 2304 O O . ASN B 2 188 ? -33.180 -1.529 8.151 1.00 60.57 188 ASN B O 1
ATOM 2309 N N . THR B 2 189 ? -32.136 0.086 9.296 1.00 57.61 189 THR B N 1
ATOM 2310 C CA . THR B 2 189 ? -33.428 0.595 9.769 1.00 56.70 189 THR B CA 1
ATOM 2311 C C . THR B 2 189 ? -33.985 1.736 8.869 1.00 53.97 189 THR B C 1
ATOM 2312 O O . THR B 2 189 ? -33.254 2.443 8.168 1.00 53.11 189 THR B O 1
ATOM 2316 N N . SER B 2 190 ? -35.277 1.947 9.022 1.00 51.19 190 SER B N 1
ATOM 2317 C CA . SER B 2 190 ? -35.980 2.783 8.121 1.00 49.57 190 SER B CA 1
ATOM 2318 C C . SER B 2 190 ? -37.102 3.550 8.836 1.00 47.23 190 SER B C 1
ATOM 2319 O O . SER B 2 190 ? -37.625 3.123 9.854 1.00 48.47 190 SER B O 1
ATOM 2322 N N . PHE B 2 191 ? -37.455 4.703 8.278 1.00 44.50 191 PHE B N 1
ATOM 2323 C CA . PHE B 2 191 ? -38.606 5.495 8.701 1.00 41.28 191 PHE B CA 1
ATOM 2324 C C . PHE B 2 191 ? -39.202 6.169 7.399 1.00 40.48 191 PHE B C 1
ATOM 2325 O O . PHE B 2 191 ? -38.558 6.216 6.324 1.00 40.45 191 PHE B O 1
ATOM 2333 N N . TRP B 2 192 ? -40.376 6.720 7.550 1.00 38.91 192 TRP B N 1
ATOM 2334 C CA . TRP B 2 192 ? -41.075 7.339 6.430 1.00 38.93 192 TRP B CA 1
ATOM 2335 C C . TRP B 2 192 ? -41.860 8.577 6.874 1.00 38.98 192 TRP B C 1
ATOM 2336 O O . TRP B 2 192 ? -42.159 8.720 8.084 1.00 37.15 192 TRP B O 1
ATOM 2347 N N . PHE B 2 193 ? -42.183 9.451 5.899 1.00 37.00 193 PHE B N 1
ATOM 2348 C CA . PHE B 2 193 ? -43.139 10.584 6.080 1.00 35.15 193 PHE B CA 1
ATOM 2349 C C . PHE B 2 193 ? -44.250 10.417 5.078 1.00 34.35 193 PHE B C 1
ATOM 2350 O O . PHE B 2 193 ? -43.971 10.085 3.882 1.00 33.86 193 PHE B O 1
ATOM 2358 N N . ASP B 2 194 ? -45.474 10.562 5.559 1.00 31.10 194 ASP B N 1
ATOM 2359 C CA . ASP B 2 194 ? -46.640 10.849 4.741 1.00 30.76 194 ASP B CA 1
ATOM 2360 C C . ASP B 2 194 ? -46.374 12.152 3.905 1.00 30.89 194 ASP B C 1
ATOM 2361 O O . ASP B 2 194 ? -45.908 13.170 4.414 1.00 29.06 194 ASP B O 1
ATOM 2366 N N . LEU B 2 195 ? -46.477 12.045 2.569 1.00 28.09 195 LEU B N 1
ATOM 2367 C CA . LEU B 2 195 ? -46.204 13.217 1.711 1.00 28.37 195 LEU B CA 1
ATOM 2368 C C . LEU B 2 195 ? -47.314 14.265 1.751 1.00 27.32 195 LEU B C 1
ATOM 2369 O O . LEU B 2 195 ? -47.116 15.378 1.338 1.00 30.26 195 LEU B O 1
ATOM 2374 N N . PHE B 2 196 ? -48.498 13.886 2.143 1.00 25.96 196 PHE B N 1
ATOM 2375 C CA . PHE B 2 196 ? -49.672 14.766 2.049 1.00 25.96 196 PHE B CA 1
ATOM 2376 C C . PHE B 2 196 ? -50.134 15.262 3.409 1.00 26.67 196 PHE B C 1
ATOM 2377 O O . PHE B 2 196 ? -49.831 14.618 4.384 1.00 26.10 196 PHE B O 1
ATOM 2385 N N . PRO B 2 197 ? -50.811 16.416 3.460 1.00 26.03 197 PRO B N 1
ATOM 2386 C CA . PRO B 2 197 ? -51.294 17.048 4.746 1.00 25.74 197 PRO B CA 1
ATOM 2387 C C . PRO B 2 197 ? -52.527 16.355 5.266 1.00 27.26 197 PRO B C 1
ATOM 2388 O O . PRO B 2 197 ? -53.411 15.858 4.511 1.00 25.12 197 PRO B O 1
ATOM 2392 N N . LYS B 2 198 ? -52.664 16.348 6.590 1.00 25.10 198 LYS B N 1
ATOM 2393 C CA . LYS B 2 198 ? -53.872 15.827 7.196 1.00 26.20 198 LYS B CA 1
ATOM 2394 C C . LYS B 2 198 ? -55.009 16.649 6.793 1.00 26.03 198 LYS B C 1
ATOM 2395 O O . LYS B 2 198 ? -54.880 17.876 6.669 1.00 24.79 198 LYS B O 1
ATOM 2401 N N . LYS B 2 199 ? -56.157 15.984 6.685 1.00 27.22 199 LYS B N 1
ATOM 2402 C CA . LYS B 2 199 ? -57.358 16.619 6.196 1.00 28.75 199 LYS B CA 1
ATOM 2403 C C . LYS B 2 199 ? -57.860 17.690 7.126 1.00 29.17 199 LYS B C 1
ATOM 2404 O O . LYS B 2 199 ? -58.515 18.648 6.677 1.00 25.69 199 LYS B O 1
ATOM 2410 N N . GLU B 2 200 ? -57.531 17.554 8.420 1.00 26.88 200 GLU B N 1
ATOM 2411 C CA . GLU B 2 200 ? -57.919 18.579 9.401 1.00 26.95 200 GLU B CA 1
ATOM 2412 C C . GLU B 2 200 ? -57.096 19.897 9.251 1.00 25.92 200 GLU B C 1
ATOM 2413 O O . GLU B 2 200 ? -57.457 20.919 9.797 1.00 25.67 200 GLU B O 1
ATOM 2419 N N . LEU B 2 201 ? -55.926 19.821 8.642 1.00 24.62 201 LEU B N 1
ATOM 2420 C CA . LEU B 2 201 ? -55.051 21.006 8.565 1.00 24.26 201 LEU B CA 1
ATOM 2421 C C . LEU B 2 201 ? -55.509 22.096 7.510 1.00 23.42 201 LEU B C 1
ATOM 2422 O O . LEU B 2 201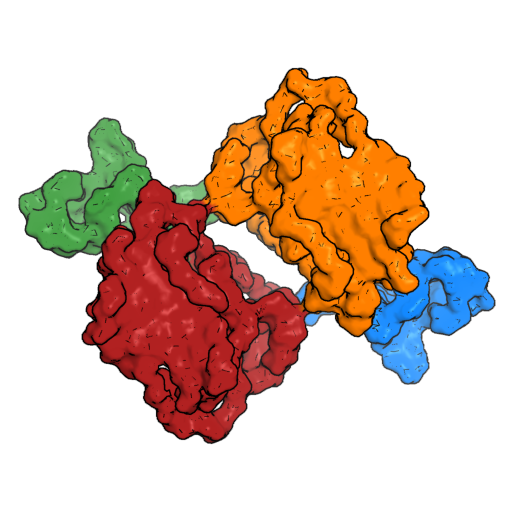 ? -54.781 22.355 6.521 1.00 22.94 201 LEU B O 1
ATOM 2427 N N . VAL B 2 202 ? -56.689 22.696 7.730 1.00 23.91 202 VAL B N 1
ATOM 2428 C CA . VAL B 2 202 ? -57.284 23.721 6.913 1.00 24.13 202 VAL B CA 1
ATOM 2429 C C . VAL B 2 202 ? -57.855 24.799 7.794 1.00 23.68 202 VAL B C 1
ATOM 2430 O O . VAL B 2 202 ? -58.556 24.467 8.753 1.00 26.11 202 VAL B O 1
ATOM 2434 N N . PRO B 2 203 ? -57.473 26.062 7.586 1.00 24.52 203 PRO B N 1
ATOM 2435 C CA . PRO B 2 203 ? -56.288 26.587 6.790 1.00 24.79 203 PRO B CA 1
ATOM 2436 C C . PRO B 2 203 ? -55.026 25.855 7.079 1.00 24.57 203 PRO B C 1
ATOM 2437 O O . PRO B 2 203 ? -54.858 25.193 8.202 1.00 25.15 203 PRO B O 1
ATOM 2441 N N . PHE B 2 204 ? -54.114 25.918 6.087 1.00 21.45 204 PHE B N 1
ATOM 2442 C CA . PHE B 2 204 ? -52.875 25.172 6.179 1.00 22.64 204 PHE B CA 1
ATOM 2443 C C . PHE B 2 204 ? -52.061 25.951 7.268 1.00 25.53 204 PHE B C 1
ATOM 2444 O O . PHE B 2 204 ? -51.931 27.146 7.216 1.00 25.74 204 PHE B O 1
ATOM 2452 N N . VAL B 2 205 ? -51.475 25.223 8.185 1.00 25.79 205 VAL B N 1
ATOM 2453 C CA . VAL B 2 205 ? -50.663 25.837 9.238 1.00 26.78 205 VAL B CA 1
ATOM 2454 C C . VAL B 2 205 ? -49.285 25.176 9.140 1.00 25.03 205 VAL B C 1
ATOM 2455 O O . VAL B 2 205 ? -49.138 24.037 9.455 1.00 23.11 205 VAL B O 1
ATOM 2459 N N . PRO B 2 206 ? -48.316 25.888 8.557 1.00 23.89 206 PRO B N 1
ATOM 2460 C CA . PRO B 2 206 ? -47.061 25.381 8.046 1.00 24.67 206 PRO B CA 1
ATOM 2461 C C . PRO B 2 206 ? -46.305 24.675 9.170 1.00 24.52 206 PRO B C 1
ATOM 2462 O O . PRO B 2 206 ? -45.706 23.611 8.955 1.00 25.40 206 PRO B O 1
ATOM 2466 N N . TYR B 2 207 ? -46.337 25.273 10.383 1.00 24.23 207 TYR B N 1
ATOM 2467 C CA . TYR B 2 207 ? -45.468 24.680 11.442 1.00 26.35 207 TYR B CA 1
ATOM 2468 C C . TYR B 2 207 ? -45.945 23.279 11.794 1.00 25.91 207 TYR B C 1
ATOM 2469 O O . TYR B 2 207 ? -45.170 22.403 12.154 1.00 27.54 207 TYR B O 1
ATOM 2478 N N . LYS B 2 208 ? -47.229 23.006 11.651 1.00 24.59 208 LYS B N 1
ATOM 2479 C CA . LYS B 2 208 ? -47.652 21.682 11.958 1.00 23.84 208 LYS B CA 1
ATOM 2480 C C . LYS B 2 208 ? -47.289 20.653 10.915 1.00 26.89 208 LYS B C 1
ATOM 2481 O O . LYS B 2 208 ? -47.550 19.451 11.107 1.00 29.06 208 LYS B O 1
ATOM 2487 N N . PHE B 2 209 ? -46.895 21.106 9.731 1.00 25.22 209 PHE B N 1
ATOM 2488 C CA . PHE B 2 209 ? -46.540 20.170 8.667 1.00 22.76 209 PHE B CA 1
ATOM 2489 C C . PHE B 2 209 ? -45.048 19.998 8.709 1.00 22.72 209 PHE B C 1
ATOM 2490 O O . PHE B 2 209 ? -44.578 18.915 8.536 1.00 24.15 209 PHE B O 1
ATOM 2498 N N . LEU B 2 210 ? -44.287 21.055 8.948 1.00 20.86 210 LEU B N 1
ATOM 2499 C CA . LEU B 2 210 ? -42.834 21.022 8.793 1.00 22.24 210 LEU B CA 1
ATOM 2500 C C . LEU B 2 210 ? -42.143 20.559 10.115 1.00 24.92 210 LEU B C 1
ATOM 2501 O O . LEU B 2 210 ? -40.945 20.365 10.117 1.00 24.19 210 LEU B O 1
ATOM 2506 N N . ASN B 2 211 ? -42.881 20.480 11.223 1.00 25.40 211 ASN B N 1
ATOM 2507 C CA . ASN B 2 211 ? -42.210 20.073 12.484 1.00 27.61 211 ASN B CA 1
ATOM 2508 C C . ASN B 2 211 ? -41.636 18.693 12.453 1.00 28.75 211 ASN B C 1
ATOM 2509 O O . ASN B 2 211 ? -40.854 18.321 13.311 1.00 29.15 211 ASN B O 1
ATOM 2514 N N . ILE B 2 212 ? -41.981 17.902 11.434 1.00 29.38 212 ILE B N 1
ATOM 2515 C CA . ILE B 2 212 ? -41.297 16.626 11.247 1.00 30.54 212 ILE B CA 1
ATOM 2516 C C . ILE B 2 212 ? -39.805 16.853 11.104 1.00 28.66 212 ILE B C 1
ATOM 2517 O O . ILE B 2 212 ? -39.028 15.950 11.285 1.00 30.81 212 ILE B O 1
ATOM 2522 N N . TYR B 2 213 ? -39.372 18.031 10.729 1.00 25.21 213 TYR B N 1
ATOM 2523 C CA . TYR B 2 213 ? -37.899 18.176 10.565 1.00 25.25 213 TYR B CA 1
ATOM 2524 C C . TYR B 2 213 ? -37.169 18.562 11.890 1.00 25.40 213 TYR B C 1
ATOM 2525 O O . TYR B 2 213 ? -35.947 18.660 11.936 1.00 26.14 213 TYR B O 1
ATOM 2534 N N . GLY B 2 214 ? -37.959 18.841 12.924 1.00 28.43 214 GLY B N 1
ATOM 2535 C CA . GLY B 2 214 ? -37.425 19.360 14.193 1.00 28.04 214 GLY B CA 1
ATOM 2536 C C . GLY B 2 214 ? -36.459 18.404 14.893 1.00 29.81 214 GLY B C 1
ATOM 2537 O O . GLY B 2 214 ? -35.684 18.861 15.760 1.00 28.34 214 GLY B O 1
ATOM 2538 N N . ASP B 2 215 ? -36.518 17.103 14.601 1.00 28.14 215 ASP B N 1
ATOM 2539 C CA . ASP B 2 215 ? -35.566 16.176 15.214 1.00 30.92 215 ASP B CA 1
ATOM 2540 C C . ASP B 2 215 ? -34.178 16.308 14.601 1.00 32.47 215 ASP B C 1
ATOM 2541 O O . ASP B 2 215 ? -33.191 15.760 15.122 1.00 33.57 215 ASP B O 1
ATOM 2546 N N . ASN B 2 216 ? -34.029 17.120 13.535 1.00 31.12 216 ASN B N 1
ATOM 2547 C CA . ASN B 2 216 ? -32.726 17.348 12.900 1.00 32.54 216 ASN B CA 1
ATOM 2548 C C . ASN B 2 216 ? -31.962 16.016 12.678 1.00 33.39 216 ASN B C 1
ATOM 2549 O O . ASN B 2 216 ? -30.730 15.937 12.898 1.00 34.44 216 ASN B O 1
ATOM 2554 N N . LYS B 2 217 ? -32.704 15.012 12.231 1.00 33.64 217 LYS B N 1
ATOM 2555 C CA . LYS B 2 217 ? -32.134 13.723 11.870 1.00 37.84 217 LYS B CA 1
ATOM 2556 C C . LYS B 2 217 ? -31.127 13.927 10.762 1.00 39.39 217 LYS B C 1
ATOM 2557 O O . LYS B 2 217 ? -31.437 14.636 9.736 1.00 38.66 217 LYS B O 1
ATOM 2563 N N . VAL B 2 218 ? -29.914 13.398 10.993 1.00 39.05 218 VAL B N 1
ATOM 2564 C CA . VAL B 2 218 ? -28.744 13.474 10.065 1.00 40.59 218 VAL B CA 1
ATOM 2565 C C . VAL B 2 218 ? -28.322 12.068 9.627 1.00 41.92 218 VAL B C 1
ATOM 2566 O O . VAL B 2 218 ? -28.480 11.082 10.369 1.00 41.39 218 VAL B O 1
ATOM 2570 N N . VAL B 2 219 ? -27.926 11.933 8.355 1.00 42.68 219 VAL B N 1
ATOM 2571 C CA . VAL B 2 219 ? -27.640 10.629 7.782 1.00 41.29 219 VAL B CA 1
ATOM 2572 C C . VAL B 2 219 ? -26.380 10.697 6.924 1.00 42.30 219 VAL B C 1
ATOM 2573 O O . VAL B 2 219 ? -25.870 11.751 6.585 1.00 41.81 219 VAL B O 1
ATOM 2577 N N . ASP B 2 220 ? -25.857 9.537 6.589 1.00 44.64 220 ASP B N 1
ATOM 2578 C CA . ASP B 2 220 ? -24.662 9.509 5.732 1.00 46.06 220 ASP B CA 1
ATOM 2579 C C . ASP B 2 220 ? -25.093 9.498 4.250 1.00 44.76 220 ASP B C 1
ATOM 2580 O O . ASP B 2 220 ? -25.733 8.531 3.799 1.00 45.01 220 ASP B O 1
ATOM 2585 N N . SER B 2 221 ? -24.760 10.562 3.523 1.00 45.46 221 SER B N 1
ATOM 2586 C CA . SER B 2 221 ? -25.080 10.675 2.077 1.00 47.98 221 SER B CA 1
ATOM 2587 C C . SER B 2 221 ? -24.691 9.439 1.289 1.00 49.54 221 SER B C 1
ATOM 2588 O O . SER B 2 221 ? -25.425 9.013 0.390 1.00 49.82 221 SER B O 1
ATOM 2591 N N . LYS B 2 222 ? -23.470 8.956 1.555 1.00 49.43 222 LYS B N 1
ATOM 2592 C CA . LYS B 2 222 ? -22.857 7.870 0.763 1.00 50.17 222 LYS B CA 1
ATOM 2593 C C . LYS B 2 222 ? -23.640 6.593 0.821 1.00 50.01 222 LYS B C 1
ATOM 2594 O O . LYS B 2 222 ? -23.568 5.829 -0.080 1.00 52.00 222 LYS B O 1
ATOM 2600 N N . SER B 2 223 ? -24.430 6.356 1.849 1.00 49.34 223 SER B N 1
ATOM 2601 C CA . SER B 2 223 ? -25.079 5.060 1.977 1.00 48.38 223 SER B CA 1
ATOM 2602 C C . SER B 2 223 ? -26.591 5.077 2.081 1.00 47.35 223 SER B C 1
ATOM 2603 O O . SER B 2 223 ? -27.225 4.020 1.969 1.00 48.25 223 SER B O 1
ATOM 2606 N N . ILE B 2 224 ? -27.185 6.250 2.307 1.00 47.58 224 ILE B N 1
ATOM 2607 C CA . ILE B 2 224 ? -28.646 6.351 2.537 1.00 46.39 224 ILE B CA 1
ATOM 2608 C C . ILE B 2 224 ? -29.437 5.833 1.325 1.00 46.16 224 ILE B C 1
ATOM 2609 O O . ILE B 2 224 ? -29.074 6.097 0.190 1.00 47.28 224 ILE B O 1
ATOM 2614 N N . LYS B 2 225 ? -30.490 5.082 1.555 1.00 44.91 225 LYS B N 1
ATOM 2615 C CA . LYS B 2 225 ? -31.342 4.661 0.484 1.00 45.01 225 LYS B CA 1
ATOM 2616 C C . LYS B 2 225 ? -32.654 5.470 0.550 1.00 45.03 225 LYS B C 1
ATOM 2617 O O . LYS B 2 225 ? -33.232 5.608 1.660 1.00 44.77 225 LYS B O 1
ATOM 2623 N N . MET B 2 226 ? -33.161 5.928 -0.623 1.00 42.24 226 MET B N 1
ATOM 2624 C CA . MET B 2 226 ? -34.442 6.665 -0.724 1.00 39.39 226 MET B CA 1
ATOM 2625 C C . MET B 2 226 ? -35.484 6.053 -1.660 1.00 39.32 226 MET B C 1
ATOM 2626 O O . MET B 2 226 ? -35.227 5.847 -2.838 1.00 36.77 226 MET B O 1
ATOM 2631 N N . GLU B 2 227 ? -36.662 5.817 -1.146 1.00 37.23 227 GLU B N 1
ATOM 2632 C CA . GLU B 2 227 ? -37.710 5.317 -1.919 1.00 38.07 227 GLU B CA 1
ATOM 2633 C C . GLU B 2 227 ? -38.986 6.182 -1.709 1.00 38.94 227 GLU B C 1
ATOM 2634 O O . GLU B 2 227 ? -39.394 6.447 -0.558 1.00 37.82 227 GLU B O 1
ATOM 2640 N N . VAL B 2 228 ? -39.669 6.501 -2.812 1.00 37.08 228 VAL B N 1
ATOM 2641 C CA . VAL B 2 228 ? -41.024 7.107 -2.779 1.00 33.53 228 VAL B CA 1
ATOM 2642 C C . VAL B 2 228 ? -42.029 6.165 -3.303 1.00 35.14 228 VAL B C 1
ATOM 2643 O O . VAL B 2 228 ? -41.812 5.532 -4.374 1.00 36.52 228 VAL B O 1
ATOM 2647 N N . PHE B 2 229 ? -43.158 6.056 -2.632 1.00 35.96 229 PHE B N 1
ATOM 2648 C CA . PHE B 2 229 ? -44.247 5.263 -3.099 1.00 37.63 229 PHE B CA 1
ATOM 2649 C C . PHE B 2 229 ? -45.461 6.177 -3.271 1.00 38.14 229 PHE B C 1
ATOM 2650 O O . PHE B 2 229 ? -45.894 6.830 -2.302 1.00 36.96 229 PHE B O 1
ATOM 2658 N N . LEU B 2 230 ? -46.067 6.198 -4.472 1.00 37.11 230 LEU B N 1
ATOM 2659 C CA . LEU B 2 230 ? -47.262 7.067 -4.762 1.00 36.03 230 LEU B CA 1
ATOM 2660 C C . LEU B 2 230 ? -48.409 6.246 -5.283 1.00 37.11 230 LEU B C 1
ATOM 2661 O O . LEU B 2 230 ? -48.184 5.306 -6.090 1.00 37.86 230 LEU B O 1
ATOM 2666 N N . ASN B 2 231 ? -49.621 6.569 -4.866 1.00 35.02 231 ASN B N 1
ATOM 2667 C CA . ASN B 2 231 ? -50.814 5.965 -5.392 1.00 36.69 231 ASN B CA 1
ATOM 2668 C C . ASN B 2 231 ? -51.574 7.078 -6.149 1.00 37.91 231 ASN B C 1
ATOM 2669 O O . ASN B 2 231 ? -51.648 8.240 -5.610 1.00 36.10 231 ASN B O 1
ATOM 2674 N N . THR B 2 232 ? -52.089 6.752 -7.365 1.00 36.74 232 THR B N 1
ATOM 2675 C CA . THR B 2 232 ? -53.020 7.619 -8.119 1.00 38.10 232 THR B CA 1
ATOM 2676 C C . THR B 2 232 ? -54.438 7.352 -7.641 1.00 39.42 232 THR B C 1
ATOM 2677 O O . THR B 2 232 ? -54.683 6.319 -6.984 1.00 38.54 232 THR B O 1
ATOM 2681 N N . HIS B 2 233 ? -55.362 8.282 -7.891 1.00 42.72 233 HIS B N 1
ATOM 2682 C CA . HIS B 2 233 ? -56.769 8.075 -7.490 1.00 49.10 233 HIS B CA 1
ATOM 2683 C C . HIS B 2 233 ? -57.475 6.943 -8.283 1.00 51.14 233 HIS B C 1
ATOM 2684 O O . HIS B 2 233 ? -57.265 6.976 -9.508 1.00 51.02 233 HIS B O 1
ATOM 2691 N N . ALA C 1 1 ? -35.486 52.034 42.425 1.00 59.32 2 ALA C N 1
ATOM 2692 C CA . ALA C 1 1 ? -35.705 52.297 40.958 1.00 58.11 2 ALA C CA 1
ATOM 2693 C C . ALA C 1 1 ? -36.347 51.133 40.152 1.00 55.92 2 ALA C C 1
ATOM 2694 O O . ALA C 1 1 ? -37.541 50.798 40.329 1.00 56.78 2 ALA C O 1
ATOM 2696 N N . ALA C 1 2 ? -35.568 50.573 39.226 1.00 52.54 3 ALA C N 1
ATOM 2697 C CA . ALA C 1 2 ? -36.019 49.574 38.266 1.00 48.43 3 ALA C CA 1
ATOM 2698 C C . ALA C 1 2 ? -36.322 48.259 38.992 1.00 45.31 3 ALA C C 1
ATOM 2699 O O . ALA C 1 2 ? -37.284 47.580 38.647 1.00 44.45 3 ALA C O 1
ATOM 2701 N N . VAL C 1 3 ? -35.489 47.924 39.982 1.00 41.93 4 VAL C N 1
ATOM 2702 C CA . VAL C 1 3 ? -35.597 46.687 40.712 1.00 38.57 4 VAL C CA 1
ATOM 2703 C C . VAL C 1 3 ? -35.501 46.959 42.201 1.00 38.73 4 VAL C C 1
ATOM 2704 O O . VAL C 1 3 ? -34.546 47.550 42.642 1.00 37.54 4 VAL C O 1
ATOM 2708 N N . THR C 1 4 ? -36.493 46.493 42.955 1.00 37.06 5 THR C N 1
ATOM 2709 C CA . THR C 1 4 ? -36.547 46.664 44.431 1.00 37.57 5 THR C CA 1
ATOM 2710 C C . THR C 1 4 ? -36.430 45.302 45.118 1.00 35.32 5 THR C C 1
ATOM 2711 O O . THR C 1 4 ? -37.312 44.465 45.039 1.00 35.01 5 THR C O 1
ATOM 2715 N N . GLN C 1 5 ? -35.356 45.158 45.843 1.00 33.83 6 GLN C N 1
ATOM 2716 C CA . GLN C 1 5 ? -34.987 43.931 46.570 1.00 34.82 6 GLN C CA 1
ATOM 2717 C C . GLN C 1 5 ? -35.267 44.167 48.086 1.00 35.77 6 GLN C C 1
ATOM 2718 O O . GLN C 1 5 ? -34.889 45.213 48.627 1.00 35.82 6 GLN C O 1
ATOM 2724 N N . SER C 1 6 ? -36.011 43.282 48.752 1.00 36.56 7 SER C N 1
ATOM 2725 C CA . SER C 1 6 ? -36.103 43.361 50.216 1.00 37.82 7 SER C CA 1
ATOM 2726 C C . SER C 1 6 ? -36.084 41.991 50.899 1.00 37.53 7 SER C C 1
ATOM 2727 O O . SER C 1 6 ? -36.441 40.998 50.281 1.00 38.57 7 SER C O 1
ATOM 2730 N N . PRO C 1 7 ? -35.608 41.920 52.157 1.00 36.77 8 PRO C N 1
ATOM 2731 C CA . PRO C 1 7 ? -35.082 43.100 52.930 1.00 35.56 8 PRO C CA 1
ATOM 2732 C C . PRO C 1 7 ? -33.670 43.435 52.460 1.00 34.90 8 PRO C C 1
ATOM 2733 O O . PRO C 1 7 ? -33.045 42.597 51.855 1.00 36.48 8 PRO C O 1
ATOM 2737 N N . ARG C 1 8 ? -33.107 44.586 52.829 1.00 34.59 9 ARG C N 1
ATOM 2738 C CA . ARG C 1 8 ? -31.689 44.898 52.552 1.00 34.46 9 ARG C CA 1
ATOM 2739 C C . ARG C 1 8 ? -30.726 44.212 53.472 1.00 32.64 9 ARG C C 1
ATOM 2740 O O . ARG C 1 8 ? -29.618 43.910 53.106 1.00 30.95 9 ARG C O 1
ATOM 2748 N N . ASN C 1 9 ? -31.118 43.982 54.724 1.00 32.51 10 ASN C N 1
ATOM 2749 C CA . ASN C 1 9 ? -30.264 43.234 55.680 1.00 33.04 10 ASN C CA 1
ATOM 2750 C C . ASN C 1 9 ? -31.124 42.237 56.462 1.00 32.44 10 ASN C C 1
ATOM 2751 O O . ASN C 1 9 ? -32.271 42.545 56.743 1.00 31.44 10 ASN C O 1
ATOM 2756 N N . LYS C 1 10 ? -30.581 41.086 56.800 1.00 31.90 11 LYS C N 1
ATOM 2757 C CA . LYS C 1 10 ? -31.372 40.096 57.489 1.00 32.93 11 LYS C CA 1
ATOM 2758 C C . LYS C 1 10 ? -30.420 39.249 58.308 1.00 32.21 11 LYS C C 1
ATOM 2759 O O . LYS C 1 10 ? -29.316 38.869 57.863 1.00 31.93 11 LYS C O 1
ATOM 2765 N N . VAL C 1 11 ? -30.811 39.026 59.573 1.00 33.88 12 VAL C N 1
ATOM 2766 C CA . VAL C 1 11 ? -30.076 38.081 60.478 1.00 33.46 12 VAL C CA 1
ATOM 2767 C C . VAL C 1 11 ? -31.068 36.972 60.767 1.00 33.10 12 VAL C C 1
ATOM 2768 O O . VAL C 1 11 ? -32.277 37.223 61.137 1.00 31.09 12 VAL C O 1
ATOM 2772 N N . ALA C 1 12 ? -30.612 35.764 60.548 1.00 32.81 13 ALA C N 1
ATOM 2773 C CA . ALA C 1 12 ? -31.514 34.607 60.712 1.00 33.77 13 ALA C CA 1
ATOM 2774 C C . ALA C 1 12 ? -30.798 33.591 61.523 1.00 33.39 13 ALA C C 1
ATOM 2775 O O . ALA C 1 12 ? -29.527 33.559 61.519 1.00 33.06 13 ALA C O 1
ATOM 2777 N N . VAL C 1 13 ? -31.596 32.663 62.064 1.00 33.23 14 VAL C N 1
ATOM 2778 C CA . VAL C 1 13 ? -30.994 31.507 62.748 1.00 34.64 14 VAL C CA 1
ATOM 2779 C C . VAL C 1 13 ? -31.048 30.263 61.916 1.00 34.08 14 VAL C C 1
ATOM 2780 O O . VAL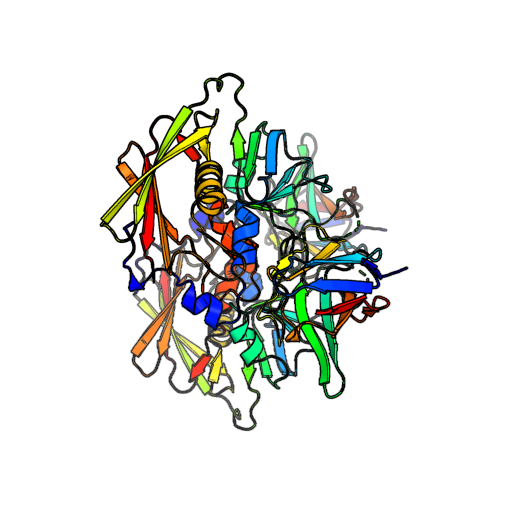 C 1 13 ? -31.921 30.172 61.066 1.00 37.13 14 VAL C O 1
ATOM 2784 N N . THR C 1 14 ? -30.136 29.311 62.165 1.00 36.24 15 THR C N 1
ATOM 2785 C CA . THR C 1 14 ? -30.128 28.005 61.523 1.00 35.85 15 THR C CA 1
ATOM 2786 C C . THR C 1 14 ? -31.505 27.405 61.562 1.00 37.46 15 THR C C 1
ATOM 2787 O O . THR C 1 14 ? -32.206 27.488 62.573 1.00 37.47 15 THR C O 1
ATOM 2791 N N . GLY C 1 15 ? -31.980 26.984 60.389 1.00 34.93 16 GLY C N 1
ATOM 2792 C CA . GLY C 1 15 ? -33.289 26.343 60.213 1.00 32.27 16 GLY C CA 1
ATOM 2793 C C . GLY C 1 15 ? -34.372 27.350 60.067 1.00 33.35 16 GLY C C 1
ATOM 2794 O O . GLY C 1 15 ? -35.496 26.956 59.917 1.00 35.04 16 GLY C O 1
ATOM 2795 N N . GLU C 1 16 ? -34.104 28.665 60.106 1.00 33.95 17 GLU C N 1
ATOM 2796 C CA . GLU C 1 16 ? -35.228 29.637 59.925 1.00 35.05 17 GLU C CA 1
ATOM 2797 C C . GLU C 1 16 ? -35.631 29.677 58.385 1.00 36.54 17 GLU C C 1
ATOM 2798 O O . GLU C 1 16 ? -34.729 29.498 57.512 1.00 37.28 17 GLU C O 1
ATOM 2804 N N . LYS C 1 17 ? -36.914 29.828 58.075 1.00 34.17 18 LYS C N 1
ATOM 2805 C CA . LYS C 1 17 ? -37.381 30.015 56.681 1.00 36.24 18 LYS C CA 1
ATOM 2806 C C . LYS C 1 17 ? -37.150 31.509 56.349 1.00 35.34 18 LYS C C 1
ATOM 2807 O O . LYS C 1 17 ? -37.638 32.394 57.065 1.00 36.37 18 LYS C O 1
ATOM 2813 N N . VAL C 1 18 ? -36.387 31.789 55.299 1.00 32.91 19 VAL C N 1
ATOM 2814 C CA . VAL C 1 18 ? -36.078 33.170 54.919 1.00 31.02 19 VAL C CA 1
ATOM 2815 C C . VAL C 1 18 ? -36.549 33.338 53.464 1.00 30.73 19 VAL C C 1
ATOM 2816 O O . VAL C 1 18 ? -36.228 32.507 52.644 1.00 28.73 19 VAL C O 1
ATOM 2820 N N . THR C 1 19 ? -37.355 34.359 53.186 1.00 31.42 20 THR C N 1
ATOM 2821 C CA . THR C 1 19 ? -37.780 34.658 51.815 1.00 32.42 20 THR C CA 1
ATOM 2822 C C . THR C 1 19 ? -37.194 36.022 51.442 1.00 32.15 20 THR C C 1
ATOM 2823 O O . THR C 1 19 ? -37.473 37.050 52.137 1.00 30.26 20 THR C O 1
ATOM 2827 N N . LEU C 1 20 ? -36.390 36.057 50.361 1.00 29.54 21 LEU C N 1
ATOM 2828 C CA . LEU C 1 20 ? -35.971 37.364 49.804 1.00 26.81 21 LEU C CA 1
ATOM 2829 C C . LEU C 1 20 ? -36.878 37.695 48.626 1.00 30.77 21 LEU C C 1
ATOM 2830 O O . LEU C 1 20 ? -37.162 36.795 47.806 1.00 28.73 21 LEU C O 1
ATOM 2835 N N . SER C 1 21 ? -37.295 38.948 48.479 1.00 28.36 22 SER C N 1
ATOM 2836 C CA . SER C 1 21 ? -38.162 39.344 47.409 1.00 31.68 22 SER C CA 1
ATOM 2837 C C . SER C 1 21 ? -37.498 40.269 46.480 1.00 31.17 22 SER C C 1
ATOM 2838 O O . SER C 1 21 ? -36.702 41.106 46.901 1.00 29.12 22 SER C O 1
ATOM 2841 N N . CYS C 1 22 ? -37.918 40.205 45.231 1.00 30.48 23 CYS C N 1
ATOM 2842 C CA . CYS C 1 22 ? -37.394 41.101 44.225 1.00 30.19 23 CYS C CA 1
ATOM 2843 C C . CYS C 1 22 ? -38.630 41.535 43.474 1.00 30.41 23 CYS C C 1
ATOM 2844 O O . CYS C 1 22 ? -39.394 40.695 42.971 1.00 29.60 23 CYS C O 1
ATOM 2847 N N . GLN C 1 23 ? -38.881 42.825 43.447 1.00 30.04 24 GLN C N 1
ATOM 2848 C CA . GLN C 1 23 ? -39.986 43.335 42.728 1.00 33.94 24 GLN C CA 1
ATOM 2849 C C . GLN C 1 23 ? -39.513 44.275 41.636 1.00 34.40 24 GLN C C 1
ATOM 2850 O O . GLN C 1 23 ? -38.663 45.140 41.888 1.00 33.28 24 GLN C O 1
ATOM 2856 N N . GLN C 1 24 ? -40.070 44.123 40.438 1.00 34.82 25 GLN C N 1
ATOM 2857 C CA . GLN C 1 24 ? -39.796 45.060 39.375 1.00 37.07 25 GLN C CA 1
ATOM 2858 C C . GLN C 1 24 ? -41.076 45.564 38.738 1.00 40.13 25 GLN C C 1
ATOM 2859 O O . GLN C 1 24 ? -42.048 44.798 38.553 1.00 39.57 25 GLN C O 1
ATOM 2865 N N . THR C 1 25 ? -40.980 46.804 38.263 1.00 44.82 26 THR C N 1
ATOM 2866 C CA . THR C 1 25 ? -42.098 47.519 37.607 1.00 49.88 26 THR C CA 1
ATOM 2867 C C . THR C 1 25 ? -41.895 47.670 36.093 1.00 50.42 26 THR C C 1
ATOM 2868 O O . THR C 1 25 ? -42.767 48.271 35.448 1.00 51.84 26 THR C O 1
ATOM 2872 N N . ASN C 1 26 ? -40.786 47.129 35.557 1.00 50.02 27 ASN C N 1
ATOM 2873 C CA . ASN C 1 26 ? -40.460 47.192 34.129 1.00 49.57 27 ASN C CA 1
ATOM 2874 C C . ASN C 1 26 ? -41.165 46.192 33.224 1.00 47.52 27 ASN C C 1
ATOM 2875 O O . ASN C 1 26 ? -40.911 46.189 32.061 1.00 47.16 27 ASN C O 1
ATOM 2880 N N . ASN C 1 27 ? -42.019 45.324 33.743 1.00 46.05 28 ASN C N 1
ATOM 2881 C CA . ASN C 1 27 ? -42.610 44.285 32.903 1.00 43.32 28 ASN C CA 1
ATOM 2882 C C . ASN C 1 27 ? -41.565 43.399 32.169 1.00 40.89 28 ASN C C 1
ATOM 2883 O O . ASN C 1 27 ? -41.790 42.979 31.014 1.00 38.52 28 ASN C O 1
ATOM 2888 N N . HIS C 1 28 ? -40.388 43.169 32.754 1.00 35.98 29 HIS C N 1
ATOM 2889 C CA . HIS C 1 28 ? -39.465 42.267 32.121 1.00 33.39 29 HIS C CA 1
ATOM 2890 C C . HIS C 1 28 ? -39.949 40.843 32.290 1.00 32.14 29 HIS C C 1
ATOM 2891 O O . HIS C 1 28 ? -40.496 40.503 33.339 1.00 31.78 29 HIS C O 1
ATOM 2898 N N . ASN C 1 29 ? -39.756 39.990 31.292 1.00 29.66 30 ASN C N 1
ATOM 2899 C CA . ASN C 1 29 ? -40.096 38.596 31.466 1.00 27.60 30 ASN C CA 1
ATOM 2900 C C . ASN C 1 29 ? -39.108 37.808 32.378 1.00 27.44 30 ASN C C 1
ATOM 2901 O O . ASN C 1 29 ? -39.511 36.858 32.981 1.00 27.64 30 ASN C O 1
ATOM 2906 N N . ASN C 1 30 ? -37.817 38.131 32.304 1.00 25.59 31 ASN C N 1
ATOM 2907 C CA . ASN C 1 30 ? -36.724 37.306 32.939 1.00 26.19 31 ASN C CA 1
ATOM 2908 C C . ASN C 1 30 ? -36.263 37.922 34.241 1.00 24.56 31 ASN C C 1
ATOM 2909 O O . ASN C 1 30 ? -35.996 39.148 34.328 1.00 23.58 31 ASN C O 1
ATOM 2914 N N . MET C 1 31 ? -36.187 37.080 35.246 1.00 24.00 32 MET C N 1
ATOM 2915 C CA . MET C 1 31 ? -35.672 37.574 36.537 1.00 23.56 32 MET C CA 1
ATOM 2916 C C . MET C 1 31 ? -34.665 36.524 37.037 1.00 22.92 32 MET C C 1
ATOM 2917 O O . MET C 1 31 ? -34.736 35.335 36.673 1.00 24.78 32 MET C O 1
ATOM 2922 N N . TYR C 1 32 ? -33.767 36.946 37.941 1.00 23.03 33 TYR C N 1
ATOM 2923 C CA . TYR C 1 32 ? -32.563 36.174 38.254 1.00 21.60 33 TYR C CA 1
ATOM 2924 C C . TYR C 1 32 ? -32.231 36.438 39.756 1.00 22.52 33 TYR C C 1
ATOM 2925 O O . TYR C 1 32 ? -32.334 37.601 40.176 1.00 22.49 33 TYR C O 1
ATOM 2934 N N . TRP C 1 33 ? -31.814 35.390 40.485 1.00 22.43 34 TRP C N 1
ATOM 2935 C CA . TRP C 1 33 ? -31.238 35.618 41.868 1.00 22.44 34 TRP C CA 1
ATOM 2936 C C . TRP C 1 33 ? -29.821 35.111 41.867 1.00 21.98 34 TRP C C 1
ATOM 2937 O O . TRP C 1 33 ? -29.549 33.970 41.424 1.00 24.18 34 TRP C O 1
ATOM 2948 N N . TYR C 1 34 ? -28.862 35.923 42.320 1.00 20.81 35 TYR C N 1
ATOM 2949 C CA . TYR C 1 34 ? -27.496 35.438 42.398 1.00 22.62 35 TYR C CA 1
ATOM 2950 C C . TYR C 1 34 ? -26.990 35.564 43.906 1.00 22.92 35 TYR C C 1
ATOM 2951 O O . TYR C 1 34 ? -27.545 36.341 44.637 1.00 24.41 35 TYR C O 1
ATOM 2960 N N . ARG C 1 35 ? -25.878 34.949 44.210 1.00 24.49 36 ARG C N 1
ATOM 2961 C CA . ARG C 1 35 ? -25.186 35.275 45.466 1.00 27.79 36 ARG C CA 1
ATOM 2962 C C . ARG C 1 35 ? -23.804 35.687 45.103 1.00 27.90 36 ARG C C 1
ATOM 2963 O O . ARG C 1 35 ? -23.225 35.182 44.097 1.00 27.09 36 ARG C O 1
ATOM 2971 N N . GLN C 1 36 ? -23.363 36.713 45.825 1.00 26.26 37 GLN C N 1
ATOM 2972 C CA . GLN C 1 36 ? -22.061 37.228 45.668 1.00 31.30 37 GLN C CA 1
ATOM 2973 C C . GLN C 1 36 ? -21.076 36.752 46.738 1.00 35.79 37 GLN C C 1
ATOM 2974 O O . GLN C 1 36 ? -21.302 37.033 47.927 1.00 36.06 37 GLN C O 1
ATOM 2980 N N . ASP C 1 37 ? -20.001 36.088 46.371 1.00 38.73 38 ASP C N 1
ATOM 2981 C CA . ASP C 1 37 ? -19.000 35.785 47.410 1.00 42.47 38 ASP C CA 1
ATOM 2982 C C . ASP C 1 37 ? -17.611 36.146 46.918 1.00 43.96 38 ASP C C 1
ATOM 2983 O O . ASP C 1 37 ? -17.335 36.038 45.716 1.00 43.27 38 ASP C O 1
ATOM 2988 N N . THR C 1 38 ? -16.724 36.542 47.851 1.00 47.04 39 THR C N 1
ATOM 2989 C CA . THR C 1 38 ? -15.252 36.692 47.560 1.00 46.81 39 THR C CA 1
ATOM 2990 C C . THR C 1 38 ? -14.654 35.493 46.779 1.00 45.55 39 THR C C 1
ATOM 2991 O O . THR C 1 38 ? -14.928 34.304 47.100 1.00 46.50 39 THR C O 1
ATOM 2995 N N . GLY C 1 39 ? -13.927 35.777 45.691 1.00 44.19 40 GLY C N 1
ATOM 2996 C CA . GLY C 1 39 ? -13.398 34.686 44.839 1.00 42.95 40 GLY C CA 1
ATOM 2997 C C . GLY C 1 39 ? -14.391 33.978 43.908 1.00 43.33 40 GLY C C 1
ATOM 2998 O O . GLY C 1 39 ? -14.022 33.053 43.175 1.00 44.13 40 GLY C O 1
ATOM 2999 N N . HIS C 1 40 ? -15.664 34.400 43.892 1.00 42.84 41 HIS C N 1
ATOM 3000 C CA . HIS C 1 40 ? -16.664 33.675 43.071 1.00 41.56 41 HIS C CA 1
ATOM 3001 C C . HIS C 1 40 ? -17.550 34.577 42.245 1.00 38.32 41 HIS C C 1
ATOM 3002 O O . HIS C 1 40 ? -18.419 34.016 41.584 1.00 40.30 41 HIS C O 1
ATOM 3009 N N . GLY C 1 41 ? -17.372 35.918 42.280 1.00 34.55 42 GLY C N 1
ATOM 3010 C CA . GLY C 1 41 ? -18.199 36.907 41.482 1.00 30.45 42 GLY C CA 1
ATOM 3011 C C . GLY C 1 41 ? -19.633 36.727 41.920 1.00 30.46 42 GLY C C 1
ATOM 3012 O O . GLY C 1 41 ? -19.859 36.505 43.159 1.00 29.56 42 GLY C O 1
ATOM 3013 N N . LEU C 1 42 ? -20.613 36.830 41.009 1.00 25.04 43 LEU C N 1
ATOM 3014 C CA . LEU C 1 42 ? -21.976 36.521 41.350 1.00 24.70 43 LEU C CA 1
ATOM 3015 C C . LEU C 1 42 ? -22.353 35.253 40.665 1.00 26.28 43 LEU C C 1
ATOM 3016 O O . LEU C 1 42 ? -22.180 35.118 39.395 1.00 26.43 43 LEU C O 1
ATOM 3021 N N . ARG C 1 43 ? -22.825 34.294 41.429 1.00 26.02 44 ARG C N 1
ATOM 3022 C CA . ARG C 1 43 ? -23.218 33.005 40.852 1.00 25.93 44 ARG C CA 1
ATOM 3023 C C . ARG C 1 43 ? -24.723 32.872 40.857 1.00 26.48 44 ARG C C 1
ATOM 3024 O O . ARG C 1 43 ? -25.439 33.266 41.821 1.00 25.64 44 ARG C O 1
ATOM 3032 N N . LEU C 1 44 ? -25.263 32.324 39.766 1.00 23.91 45 LEU C N 1
ATOM 3033 C CA . LEU C 1 44 ? -26.681 32.357 39.547 1.00 22.14 45 LEU C CA 1
ATOM 3034 C C . LEU C 1 44 ? -27.299 31.154 40.285 1.00 21.01 45 LEU C C 1
ATOM 3035 O O . LEU C 1 44 ? -26.840 30.023 40.110 1.00 21.55 45 LEU C O 1
ATOM 3040 N N . ILE C 1 45 ? -28.343 31.395 41.054 1.00 21.10 46 ILE C N 1
ATOM 3041 C CA . ILE C 1 45 ? -28.891 30.314 41.856 1.00 22.53 46 ILE C CA 1
ATOM 3042 C C . ILE C 1 45 ? -30.157 29.711 41.178 1.00 22.65 46 ILE C C 1
ATOM 3043 O O . ILE C 1 45 ? -30.240 28.502 40.952 1.00 23.04 46 ILE C O 1
ATOM 3048 N N . HIS C 1 46 ? -31.090 30.601 40.854 1.00 22.79 47 HIS C N 1
ATOM 3049 C CA . HIS C 1 46 ? -32.326 30.282 40.165 1.00 24.21 47 HIS C CA 1
ATOM 3050 C C . HIS C 1 46 ? -32.666 31.464 39.224 1.00 24.39 47 HIS C C 1
ATOM 3051 O O . HIS C 1 46 ? -32.386 32.633 39.526 1.00 23.61 47 HIS C O 1
ATOM 3058 N N . TYR C 1 47 ? -33.399 31.155 38.143 1.00 24.54 48 TYR C N 1
ATOM 3059 C CA . TYR C 1 47 ? -33.899 32.248 37.290 1.00 24.51 48 TYR C CA 1
ATOM 3060 C C . TYR C 1 47 ? -35.307 31.935 36.812 1.00 22.49 48 TYR C C 1
ATOM 3061 O O . TYR C 1 47 ? -35.879 30.900 37.171 1.00 23.82 48 TYR C O 1
ATOM 3070 N N . SER C 1 48 ? -35.916 32.864 36.080 1.00 22.19 49 SER C N 1
ATOM 3071 C CA . SER C 1 48 ? -37.288 32.657 35.745 1.00 22.39 49 SER C CA 1
ATOM 3072 C C . SER C 1 48 ? -37.509 33.350 34.341 1.00 25.69 49 SER C C 1
ATOM 3073 O O . SER C 1 48 ? -37.065 34.468 34.153 1.00 24.82 49 SER C O 1
ATOM 3076 N N . TYR C 1 49 ? -38.325 32.756 33.481 1.00 25.90 50 TYR C N 1
ATOM 3077 C CA . TYR C 1 49 ? -38.612 33.339 32.147 1.00 28.93 50 TYR C CA 1
ATOM 3078 C C . TYR C 1 49 ? -40.015 33.910 32.101 1.00 28.54 50 TYR C C 1
ATOM 3079 O O . TYR C 1 49 ? -40.447 34.394 31.022 1.00 28.15 50 TYR C O 1
ATOM 3088 N N . GLY C 1 50 ? -40.751 33.889 33.223 1.00 25.66 51 GLY C N 1
ATOM 3089 C CA . GLY C 1 50 ? -42.065 34.448 33.226 1.00 25.16 51 GLY C CA 1
ATOM 3090 C C . GLY C 1 50 ? -42.830 33.901 34.401 1.00 26.20 51 GLY C C 1
ATOM 3091 O O . GLY C 1 50 ? -42.351 32.979 35.084 1.00 25.48 51 GLY C O 1
ATOM 3092 N N . ALA C 1 51 ? -44.037 34.400 34.608 1.00 25.87 52 ALA C N 1
ATOM 3093 C CA . ALA C 1 51 ? -44.899 33.958 35.727 1.00 26.65 52 ALA C CA 1
ATOM 3094 C C . ALA C 1 51 ? -45.085 32.466 35.691 1.00 28.08 52 ALA C C 1
ATOM 3095 O O . ALA C 1 51 ? -45.316 31.896 34.601 1.00 26.35 52 ALA C O 1
ATOM 3097 N N . GLY C 1 52 ? -44.902 31.813 36.869 1.00 26.21 53 GLY C N 1
ATOM 3098 C CA . GLY C 1 52 ? -45.060 30.359 37.007 1.00 25.13 53 GLY C CA 1
ATOM 3099 C C . GLY C 1 52 ? -43.896 29.525 36.532 1.00 26.18 53 GLY C C 1
ATOM 3100 O O . GLY C 1 52 ? -43.987 28.275 36.533 1.00 26.75 53 GLY C O 1
ATOM 3101 N N . SER C 1 53 ? -42.812 30.179 36.125 1.00 24.35 54 SER C N 1
ATOM 3102 C CA . SER C 1 53 ? -41.633 29.531 35.645 1.00 25.25 54 SER C CA 1
ATOM 3103 C C . SER C 1 53 ? -40.453 29.748 36.620 1.00 24.70 54 SER C C 1
ATOM 3104 O O . SER C 1 53 ? -40.131 30.869 36.890 1.00 27.59 54 SER C O 1
ATOM 3107 N N . THR C 1 54 ? -39.747 28.699 37.067 1.00 25.25 55 THR C N 1
ATOM 3108 C CA . THR C 1 54 ? -38.449 28.928 37.651 1.00 25.02 55 THR C CA 1
ATOM 3109 C C . THR C 1 54 ? -37.548 27.823 37.195 1.00 24.91 55 THR C C 1
ATOM 3110 O O . THR C 1 54 ? -37.987 26.697 36.954 1.00 28.20 55 THR C O 1
ATOM 3114 N N . GLU C 1 55 ? -36.282 28.137 36.995 1.00 24.14 56 GLU C N 1
ATOM 3115 C CA . GLU C 1 55 ? -35.346 27.093 36.570 1.00 23.12 56 GLU C CA 1
ATOM 3116 C C . GLU C 1 55 ? -34.028 27.262 37.354 1.00 23.71 56 GLU C C 1
ATOM 3117 O O . GLU C 1 55 ? -33.687 28.368 37.761 1.00 25.36 56 GLU C O 1
ATOM 3123 N N . LYS C 1 56 ? -33.265 26.193 37.398 1.00 25.20 57 LYS C N 1
ATOM 3124 C CA . LYS C 1 56 ? -32.057 26.087 38.259 1.00 24.44 57 LYS C CA 1
ATOM 3125 C C . LYS C 1 56 ? -30.927 26.801 37.550 1.00 26.41 57 LYS C C 1
ATOM 3126 O O . LYS C 1 56 ? -30.682 26.598 36.333 1.00 24.52 57 LYS C O 1
ATOM 3132 N N . GLY C 1 57 ? -30.216 27.633 38.295 1.00 23.57 58 GLY C N 1
ATOM 3133 C CA . GLY C 1 57 ? -29.028 28.297 37.786 1.00 23.94 58 GLY C CA 1
ATOM 3134 C C . GLY C 1 57 ? -27.852 27.345 37.986 1.00 25.51 58 GLY C C 1
ATOM 3135 O O . GLY C 1 57 ? -28.018 26.132 37.825 1.00 26.75 58 GLY C O 1
ATOM 3136 N N . ASP C 1 58 ? -26.671 27.881 38.260 1.00 23.67 59 ASP C N 1
ATOM 3137 C CA . ASP C 1 58 ? -25.493 27.062 38.399 1.00 27.10 59 ASP C CA 1
ATOM 3138 C C . ASP C 1 58 ? -25.360 26.552 39.806 1.00 28.48 59 ASP C C 1
ATOM 3139 O O . ASP C 1 58 ? -24.776 25.527 40.012 1.00 28.26 59 ASP C O 1
ATOM 3144 N N . ILE C 1 59 ? -25.874 27.291 40.798 1.00 28.31 60 ILE C N 1
ATOM 3145 C CA . ILE C 1 59 ? -25.781 26.736 42.169 1.00 29.20 60 ILE C CA 1
ATOM 3146 C C . ILE C 1 59 ? -27.091 26.706 42.900 1.00 26.56 60 ILE C C 1
ATOM 3147 O O . ILE C 1 59 ? -27.258 27.362 43.928 1.00 28.34 60 ILE C O 1
ATOM 3152 N N . PRO C 1 60 ? -28.004 25.876 42.450 1.00 26.18 61 PRO C N 1
ATOM 3153 C CA . PRO C 1 60 ? -29.357 25.926 42.996 1.00 25.51 61 PRO C CA 1
ATOM 3154 C C . PRO C 1 60 ? -29.540 25.214 44.408 1.00 26.71 61 PRO C C 1
ATOM 3155 O O . PRO C 1 60 ? -30.530 25.472 45.065 1.00 26.00 61 PRO C O 1
ATOM 3159 N N . ASP C 1 61 ? -28.652 24.299 44.759 1.00 27.13 62 ASP C N 1
ATOM 3160 C CA . ASP C 1 61 ? -28.872 23.442 45.979 1.00 30.03 62 ASP C CA 1
ATOM 3161 C C . ASP C 1 61 ? -29.076 24.285 47.208 1.00 29.59 62 ASP C C 1
ATOM 3162 O O . ASP C 1 61 ? -28.249 25.188 47.503 1.00 30.69 62 ASP C O 1
ATOM 3167 N N . GLY C 1 62 ? -30.174 23.976 47.895 1.00 30.77 63 GLY C N 1
ATOM 3168 C CA . GLY C 1 62 ? -30.546 24.512 49.216 1.00 29.02 63 GLY C CA 1
ATOM 3169 C C . GLY C 1 62 ? -31.449 25.681 49.085 1.00 30.17 63 GLY C C 1
ATOM 3170 O O . GLY C 1 62 ? -31.884 26.234 50.107 1.00 29.38 63 GLY C O 1
ATOM 3171 N N . TYR C 1 63 ? -31.795 26.070 47.823 1.00 27.79 64 TYR C N 1
ATOM 3172 C CA . TYR C 1 63 ? -32.731 27.183 47.596 1.00 24.48 64 TYR C CA 1
ATOM 3173 C C . TYR C 1 63 ? -33.935 26.773 46.799 1.00 26.21 64 TYR C C 1
ATOM 3174 O O . TYR C 1 63 ? -33.840 25.900 45.939 1.00 25.85 64 TYR C O 1
ATOM 3183 N N . LYS C 1 64 ? -35.058 27.424 47.049 1.00 24.15 65 LYS C N 1
ATOM 3184 C CA . LYS C 1 64 ? -36.204 27.378 46.178 1.00 27.71 65 LYS C CA 1
ATOM 3185 C C . LYS C 1 64 ? -36.485 28.749 45.635 1.00 26.04 65 LYS C C 1
ATOM 3186 O O . LYS C 1 64 ? -35.858 29.734 46.046 1.00 25.51 65 LYS C O 1
ATOM 3192 N N . ALA C 1 65 ? -37.455 28.833 44.723 1.00 25.17 66 ALA C N 1
ATOM 3193 C CA . ALA C 1 65 ? -37.743 30.117 44.106 1.00 25.83 66 ALA C CA 1
ATOM 3194 C C . ALA C 1 65 ? -39.149 30.088 43.678 1.00 25.17 66 ALA C C 1
ATOM 3195 O O . ALA C 1 65 ? -39.709 28.992 43.479 1.00 25.92 66 ALA C O 1
ATOM 3197 N N . SER C 1 66 ? -39.757 31.257 43.601 1.00 24.48 67 SER C N 1
ATOM 3198 C CA . SER C 1 66 ? -41.142 31.311 43.138 1.00 27.08 67 SER C CA 1
ATOM 3199 C C . SER C 1 66 ? -41.342 32.569 42.271 1.00 25.94 67 SER C C 1
ATOM 3200 O O . SER C 1 66 ? -40.922 33.680 42.704 1.00 25.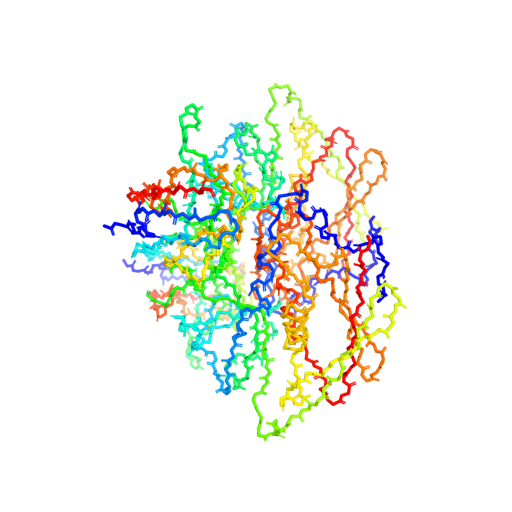47 67 SER C O 1
ATOM 3203 N N . ARG C 1 67 ? -42.106 32.459 41.165 1.00 25.04 68 ARG C N 1
ATOM 3204 C CA . ARG C 1 67 ? -42.385 33.592 40.308 1.00 25.17 68 ARG C CA 1
ATOM 3205 C C . ARG C 1 67 ? -43.910 33.666 40.270 1.00 27.97 68 ARG C C 1
ATOM 3206 O O . ARG C 1 67 ? -44.525 33.262 39.262 1.00 28.67 68 ARG C O 1
ATOM 3214 N N . PRO C 1 68 ? -44.538 34.205 41.322 1.00 29.26 69 PRO C N 1
ATOM 3215 C CA . PRO C 1 68 ? -46.023 34.189 41.393 1.00 30.31 69 PRO C CA 1
ATOM 3216 C C . PRO C 1 68 ? -46.669 35.203 40.441 1.00 31.84 69 PRO C C 1
ATOM 3217 O O . PRO C 1 68 ? -47.856 35.052 40.125 1.00 33.00 69 PRO C O 1
ATOM 3221 N N . SER C 1 69 ? -45.919 36.173 39.916 1.00 31.03 70 SER C N 1
ATOM 3222 C CA . SER C 1 69 ? -46.467 37.107 38.913 1.00 31.24 70 SER C CA 1
ATOM 3223 C C . SER C 1 69 ? -45.276 37.648 38.098 1.00 30.87 70 SER C C 1
ATOM 3224 O O . SER C 1 69 ? -44.118 37.404 38.457 1.00 27.26 70 SER C O 1
ATOM 3227 N N . GLN C 1 70 ? -45.566 38.424 37.045 1.00 30.49 71 GLN C N 1
ATOM 3228 C CA . GLN C 1 70 ? -44.520 39.049 36.240 1.00 31.49 71 GLN C CA 1
ATOM 3229 C C . GLN C 1 70 ? -43.609 39.983 37.132 1.00 31.67 71 GLN C C 1
ATOM 3230 O O . GLN C 1 70 ? -42.370 40.059 36.936 1.00 32.13 71 GLN C O 1
ATOM 3236 N N . GLU C 1 71 ? -44.224 40.691 38.098 1.00 31.86 72 GLU C N 1
ATOM 3237 C CA . GLU C 1 71 ? -43.458 41.638 38.902 1.00 32.70 72 GLU C CA 1
ATOM 3238 C C . GLU C 1 71 ? -42.596 41.029 40.013 1.00 31.13 72 GLU C C 1
ATOM 3239 O O . GLU C 1 71 ? -41.609 41.644 40.408 1.00 31.01 72 GLU C O 1
ATOM 3245 N N . GLN C 1 72 ? -42.884 39.793 40.456 1.00 27.91 73 GLN C N 1
ATOM 3246 C CA . GLN C 1 72 ? -42.267 39.312 41.727 1.00 27.37 73 GLN C CA 1
ATOM 3247 C C . GLN C 1 72 ? -41.483 38.035 41.545 1.00 26.73 73 GLN C C 1
ATOM 3248 O O . GLN C 1 72 ? -42.001 37.019 41.034 1.00 26.72 73 GLN C O 1
ATOM 3254 N N . PHE C 1 73 ? -40.225 38.034 41.956 1.00 24.46 74 PHE C N 1
ATOM 3255 C CA . PHE C 1 73 ? -39.479 36.798 41.942 1.00 24.03 74 PHE C CA 1
ATOM 3256 C C . PHE C 1 73 ? -38.868 36.565 43.324 1.00 25.38 74 PHE C C 1
ATOM 3257 O O . PHE C 1 73 ? -37.962 37.281 43.703 1.00 27.91 74 PHE C O 1
ATOM 3265 N N . SER C 1 74 ? -39.251 35.479 44.033 1.00 25.03 75 SER C N 1
ATOM 3266 C CA . SER C 1 74 ? -38.743 35.332 45.429 1.00 26.68 75 SER C CA 1
ATOM 3267 C C . SER C 1 74 ? -37.749 34.252 45.519 1.00 27.13 75 SER C C 1
ATOM 3268 O O . SER C 1 74 ? -37.911 33.198 44.869 1.00 25.42 75 SER C O 1
ATOM 3271 N N . LEU C 1 75 ? -36.769 34.402 46.405 1.00 23.62 76 LEU C N 1
ATOM 3272 C CA . LEU C 1 75 ? -35.840 33.342 46.612 1.00 24.18 76 LEU C CA 1
ATOM 3273 C C . LEU C 1 75 ? -36.172 32.808 48.037 1.00 27.15 76 LEU C C 1
ATOM 3274 O O . LEU C 1 75 ? -36.311 33.633 48.974 1.00 28.66 76 LEU C O 1
ATOM 3279 N N . ILE C 1 76 ? -36.315 31.481 48.206 1.00 28.59 77 ILE C N 1
ATOM 3280 C CA . ILE C 1 76 ? -36.816 30.883 49.491 1.00 28.54 77 ILE C CA 1
ATOM 3281 C C . ILE C 1 76 ? -35.723 29.953 50.051 1.00 29.99 77 ILE C C 1
ATOM 3282 O O . ILE C 1 76 ? -35.206 29.052 49.365 1.00 27.90 77 ILE C O 1
ATOM 3287 N N . LEU C 1 77 ? -35.282 30.233 51.295 1.00 30.43 78 LEU C N 1
ATOM 3288 C CA . LEU C 1 77 ? -34.409 29.321 52.000 1.00 30.90 78 LEU C CA 1
ATOM 3289 C C . LEU C 1 77 ? -35.343 28.679 53.016 1.00 32.97 78 LEU C C 1
ATOM 3290 O O . LEU C 1 77 ? -35.767 29.350 53.961 1.00 32.42 78 LEU C O 1
ATOM 3295 N N . GLU C 1 78 ? -35.744 27.440 52.782 1.00 34.35 79 GLU C N 1
ATOM 3296 C CA . GLU C 1 78 ? -36.779 26.797 53.648 1.00 37.88 79 GLU C CA 1
ATOM 3297 C C . GLU C 1 78 ? -36.198 26.568 55.059 1.00 35.91 79 GLU C C 1
ATOM 3298 O O . GLU C 1 78 ? -36.884 26.687 55.986 1.00 34.67 79 GLU C O 1
ATOM 3304 N N . SER C 1 79 ? -34.911 26.349 55.139 1.00 36.11 80 SER C N 1
ATOM 3305 C CA . SER C 1 79 ? -34.272 26.024 56.360 1.00 37.26 80 SER C CA 1
ATOM 3306 C C . SER C 1 79 ? -32.859 26.551 56.296 1.00 35.36 80 SER C C 1
ATOM 3307 O O . SER C 1 79 ? -31.905 25.833 55.972 1.00 35.60 80 SER C O 1
ATOM 3310 N N . ALA C 1 80 ? -32.675 27.824 56.623 1.00 35.04 81 ALA C N 1
ATOM 3311 C CA . ALA C 1 80 ? -31.340 28.427 56.456 1.00 34.31 81 ALA C CA 1
ATOM 3312 C C . ALA C 1 80 ? -30.154 27.660 57.056 1.00 36.95 81 ALA C C 1
ATOM 3313 O O . ALA C 1 80 ? -30.233 27.139 58.190 1.00 39.79 81 ALA C O 1
ATOM 3315 N N . THR C 1 81 ? -29.014 27.664 56.377 1.00 35.62 82 THR C N 1
ATOM 3316 C CA . THR C 1 81 ? -27.817 27.130 56.920 1.00 36.33 82 THR C CA 1
ATOM 3317 C C . THR C 1 81 ? -26.792 28.243 56.917 1.00 37.37 82 THR C C 1
ATOM 3318 O O . THR C 1 81 ? -26.924 29.183 56.151 1.00 38.43 82 THR C O 1
ATOM 3322 N N . PRO C 1 82 ? -25.753 28.155 57.766 1.00 39.16 83 PRO C N 1
ATOM 3323 C CA . PRO C 1 82 ? -24.684 29.160 57.817 1.00 38.47 83 PRO C CA 1
ATOM 3324 C C . PRO C 1 82 ? -23.964 29.383 56.482 1.00 38.53 83 PRO C C 1
ATOM 3325 O O . PRO C 1 82 ? -23.534 30.547 56.173 1.00 39.24 83 PRO C O 1
ATOM 3329 N N . SER C 1 83 ? -23.822 28.301 55.698 1.00 37.54 84 SER C N 1
ATOM 3330 C CA . SER C 1 83 ? -23.193 28.352 54.362 1.00 36.43 84 SER C CA 1
ATOM 3331 C C . SER C 1 83 ? -23.975 29.367 53.434 1.00 33.70 84 SER C C 1
ATOM 3332 O O . SER C 1 83 ? -23.413 29.955 52.552 1.00 34.16 84 SER C O 1
ATOM 3335 N N . GLN C 1 84 ? -25.243 29.624 53.738 1.00 30.22 85 GLN C N 1
ATOM 3336 C CA . GLN C 1 84 ? -26.065 30.598 53.062 1.00 30.29 85 GLN C CA 1
ATOM 3337 C C . GLN C 1 84 ? -25.858 32.034 53.467 1.00 32.01 85 GLN C C 1
ATOM 3338 O O . GLN C 1 84 ? -26.475 32.911 52.900 1.00 28.99 85 GLN C O 1
ATOM 3344 N N . THR C 1 85 ? -24.983 32.287 54.463 1.00 31.57 86 THR C N 1
ATOM 3345 C CA . THR C 1 85 ? -24.554 33.641 54.760 1.00 31.42 86 THR C CA 1
ATOM 3346 C C . THR C 1 85 ? -23.868 34.240 53.515 1.00 31.57 86 THR C C 1
ATOM 3347 O O . THR C 1 85 ? -22.927 33.682 53.038 1.00 31.83 86 THR C O 1
ATOM 3351 N N . SER C 1 86 ? -24.312 35.413 53.042 1.00 29.60 87 SER C N 1
ATOM 3352 C CA . SER C 1 86 ? -23.798 35.929 51.751 1.00 29.53 87 SER C CA 1
ATOM 3353 C C . SER C 1 86 ? -24.470 37.261 51.469 1.00 28.17 87 SER C C 1
ATOM 3354 O O . SER C 1 86 ? -25.419 37.604 52.146 1.00 29.76 87 SER C O 1
ATOM 3357 N N . VAL C 1 87 ? -24.036 37.981 50.443 1.00 28.15 88 VAL C N 1
ATOM 3358 C CA . VAL C 1 87 ? -24.813 39.056 49.882 1.00 27.68 88 VAL C CA 1
ATOM 3359 C C . VAL C 1 87 ? -25.580 38.484 48.609 1.00 29.57 88 VAL C C 1
ATOM 3360 O O . VAL C 1 87 ? -24.985 37.781 47.791 1.00 31.43 88 VAL C O 1
ATOM 3364 N N . TYR C 1 88 ? -26.842 38.814 48.443 1.00 27.02 89 TYR C N 1
ATOM 3365 C CA . TYR C 1 88 ? -27.632 38.250 47.359 1.00 26.90 89 TYR C CA 1
ATOM 3366 C C . TYR C 1 88 ? -28.083 39.404 46.493 1.00 27.66 89 TYR C C 1
ATOM 3367 O O . TYR C 1 88 ? -28.497 40.474 47.004 1.00 29.06 89 TYR C O 1
ATOM 3376 N N . PHE C 1 89 ? -28.062 39.189 45.173 1.00 24.63 90 PHE C N 1
ATOM 3377 C CA . PHE C 1 89 ? -28.567 40.244 44.271 1.00 23.36 90 PHE C CA 1
ATOM 3378 C C . PHE C 1 89 ? -29.583 39.635 43.328 1.00 22.68 90 PHE C C 1
ATOM 3379 O O . PHE C 1 89 ? -29.394 38.527 42.780 1.00 24.33 90 PHE C O 1
ATOM 3387 N N . CYS C 1 90 ? -30.675 40.308 43.169 1.00 23.79 91 CYS C N 1
ATOM 3388 C CA . CYS C 1 90 ? -31.605 39.896 42.150 1.00 26.08 91 CYS C CA 1
ATOM 3389 C C . CYS C 1 90 ? -31.481 40.802 40.902 1.00 25.51 91 CYS C C 1
ATOM 3390 O O . CYS C 1 90 ? -30.935 41.917 41.000 1.00 26.00 91 CYS C O 1
ATOM 3393 N N . ALA C 1 91 ? -31.925 40.334 39.724 1.00 25.74 92 ALA C N 1
ATOM 3394 C CA . ALA C 1 91 ? -31.763 41.190 38.510 1.00 25.67 92 ALA C CA 1
ATOM 3395 C C . ALA C 1 91 ? -32.997 40.913 37.645 1.00 27.71 92 ALA C C 1
ATOM 3396 O O . ALA C 1 91 ? -33.690 39.899 37.852 1.00 25.61 92 ALA C O 1
ATOM 3398 N N . SER C 1 92 ? -33.378 41.888 36.819 1.00 27.00 93 SER C N 1
ATOM 3399 C CA . SER C 1 92 ? -34.396 41.586 35.857 1.00 30.40 93 SER C CA 1
ATOM 3400 C C . SER C 1 92 ? -33.833 41.969 34.482 1.00 32.88 93 SER C C 1
ATOM 3401 O O . SER C 1 92 ? -32.917 42.799 34.380 1.00 32.19 93 SER C O 1
ATOM 3404 N N . GLY C 1 93 ? -34.390 41.355 33.438 1.00 35.16 94 GLY C N 1
ATOM 3405 C CA . GLY C 1 93 ? -33.841 41.548 32.104 1.00 42.70 94 GLY C CA 1
ATOM 3406 C C . GLY C 1 93 ? -34.951 41.605 31.085 1.00 48.23 94 GLY C C 1
ATOM 3407 O O . GLY C 1 93 ? -35.969 40.831 31.133 1.00 46.90 94 GLY C O 1
ATOM 3408 N N . GLY C 1 94 ? -34.727 42.517 30.156 1.00 52.72 95 GLY C N 1
ATOM 3409 C CA . GLY C 1 94 ? -35.653 42.826 29.028 1.00 59.45 95 GLY C CA 1
ATOM 3410 C C . GLY C 1 94 ? -35.039 44.046 28.312 1.00 62.67 95 GLY C C 1
ATOM 3411 O O . GLY C 1 94 ? -34.211 44.785 28.919 1.00 62.95 95 GLY C O 1
ATOM 3412 N N . GLY C 1 95 ? -35.414 44.268 27.039 1.00 65.23 96 GLY C N 1
ATOM 3413 C CA . GLY C 1 95 ? -34.584 45.139 26.161 1.00 66.57 96 GLY C CA 1
ATOM 3414 C C . GLY C 1 95 ? -33.086 44.734 26.146 1.00 66.91 96 GLY C C 1
ATOM 3415 O O . GLY C 1 95 ? -32.217 45.593 25.936 1.00 68.05 96 GLY C O 1
ATOM 3416 N N . GLY C 1 96 ? -32.775 43.441 26.359 1.00 66.89 97 GLY C N 1
ATOM 3417 C CA . GLY C 1 96 ? -31.381 42.923 26.284 1.00 66.21 97 GLY C CA 1
ATOM 3418 C C . GLY C 1 96 ? -30.404 43.448 27.365 1.00 65.37 97 GLY C C 1
ATOM 3419 O O . GLY C 1 96 ? -29.213 43.070 27.359 1.00 67.00 97 GLY C O 1
ATOM 3420 N N . THR C 1 97 ? -30.885 44.313 28.273 1.00 62.04 98 THR C N 1
ATOM 3421 C CA . THR C 1 97 ? -30.044 44.899 29.375 1.00 59.56 98 THR C CA 1
ATOM 3422 C C . THR C 1 97 ? -30.478 44.303 30.762 1.00 54.81 98 THR C C 1
ATOM 3423 O O . THR C 1 97 ? -31.711 44.237 31.010 1.00 57.10 98 THR C O 1
ATOM 3427 N N . LEU C 1 98 ? -29.513 43.863 31.602 1.00 46.15 99 LEU C N 1
ATOM 3428 C CA . LEU C 1 98 ? -29.728 43.531 33.030 1.00 38.90 99 LEU C CA 1
ATOM 3429 C C . LEU C 1 98 ? -29.779 44.671 34.039 1.00 35.95 99 LEU C C 1
ATOM 3430 O O . LEU C 1 98 ? -28.850 45.513 34.095 1.00 33.69 99 LEU C O 1
ATOM 3435 N N . TYR C 1 99 ? -30.839 44.669 34.860 1.00 29.89 100 TYR C N 1
ATOM 3436 C CA . TYR C 1 99 ? -30.998 45.683 35.879 1.00 30.11 100 TYR C CA 1
ATOM 3437 C C . TYR C 1 99 ? -30.882 44.960 37.241 1.00 28.25 100 TYR C C 1
ATOM 3438 O O . TYR C 1 99 ? -31.654 44.061 37.471 1.00 27.84 100 TYR C O 1
ATOM 3447 N N . PHE C 1 100 ? -30.028 45.500 38.264 1.00 27.79 107 PHE C N 1
ATOM 3448 C CA . PHE C 1 100 ? -29.806 44.701 39.459 1.00 28.74 107 PHE C CA 1
ATOM 3449 C C . PHE C 1 100 ? -30.464 45.400 40.610 1.00 29.16 107 PHE C C 1
ATOM 3450 O O . PHE C 1 100 ? -30.467 46.630 40.640 1.00 28.10 107 PHE C O 1
ATOM 3458 N N . GLY C 1 101 ? -31.000 44.643 41.571 1.00 29.48 108 GLY C N 1
ATOM 3459 C CA . GLY C 1 101 ? -31.433 45.271 42.850 1.00 30.13 108 GLY C CA 1
ATOM 3460 C C . GLY C 1 101 ? -30.223 45.737 43.653 1.00 30.86 108 GLY C C 1
ATOM 3461 O O . GLY C 1 101 ? -29.091 45.471 43.254 1.00 30.75 108 GLY C O 1
ATOM 3462 N N . ALA C 1 102 ? -30.489 46.425 44.774 1.00 31.97 109 ALA C N 1
ATOM 3463 C CA . ALA C 1 102 ? -29.443 47.008 45.640 1.00 33.75 109 ALA C CA 1
ATOM 3464 C C . ALA C 1 102 ? -28.747 45.988 46.557 1.00 33.16 109 ALA C C 1
ATOM 3465 O O . ALA C 1 102 ? -27.787 46.334 47.197 1.00 35.81 109 ALA C O 1
ATOM 3467 N N . GLY C 1 103 ? -29.137 44.708 46.570 1.00 31.49 110 GLY C N 1
ATOM 3468 C CA . GLY C 1 103 ? -28.301 43.711 47.300 1.00 30.17 110 GLY C CA 1
ATOM 3469 C C . GLY C 1 103 ? -28.975 43.401 48.671 1.00 32.07 110 GLY C C 1
ATOM 3470 O O . GLY C 1 103 ? -29.660 44.289 49.215 1.00 33.07 110 GLY C O 1
ATOM 3471 N N . THR C 1 104 ? -28.833 42.165 49.178 1.00 28.67 111 THR C N 1
ATOM 3472 C CA . THR C 1 104 ? -29.439 41.753 50.472 1.00 30.05 111 THR C CA 1
ATOM 3473 C C . THR C 1 104 ? -28.309 41.126 51.223 1.00 30.18 111 THR C C 1
ATOM 3474 O O . THR C 1 104 ? -27.692 40.182 50.712 1.00 25.62 111 THR C O 1
ATOM 3478 N N . ARG C 1 105 ? -27.982 41.697 52.410 1.00 28.89 112 ARG C N 1
ATOM 3479 C CA . ARG C 1 105 ? -26.964 41.024 53.203 1.00 28.35 112 ARG C CA 1
ATOM 3480 C C . ARG C 1 105 ? -27.636 40.016 54.167 1.00 30.15 112 ARG C C 1
ATOM 3481 O O . ARG C 1 105 ? -28.465 40.427 54.994 1.00 30.17 112 ARG C O 1
ATOM 3489 N N . LEU C 1 106 ? -27.256 38.741 54.130 1.00 30.17 113 LEU C N 1
ATOM 3490 C CA . LEU C 1 106 ? -27.946 37.752 54.961 1.00 30.47 113 LEU C CA 1
ATOM 3491 C C . LEU C 1 106 ? -26.902 37.097 55.819 1.00 32.69 113 LEU C C 1
ATOM 3492 O O . LEU C 1 106 ? -25.910 36.610 55.296 1.00 32.17 113 LEU C O 1
ATOM 3497 N N . SER C 1 107 ? -27.109 37.072 57.149 1.00 35.30 114 SER C N 1
ATOM 3498 C CA . SER C 1 107 ? -26.215 36.287 58.054 1.00 35.92 114 SER C CA 1
ATOM 3499 C C . SER C 1 107 ? -27.035 35.178 58.674 1.00 35.83 114 SER C C 1
ATOM 3500 O O . SER C 1 107 ? -28.125 35.439 59.185 1.00 35.46 114 SER C O 1
ATOM 3503 N N . VAL C 1 108 ? -26.542 33.950 58.642 1.00 36.33 115 VAL C N 1
ATOM 3504 C CA . VAL C 1 108 ? -27.331 32.864 59.230 1.00 38.16 115 VAL C CA 1
ATOM 3505 C C . VAL C 1 108 ? -26.403 32.310 60.325 1.00 41.52 115 VAL C C 1
ATOM 3506 O O . VAL C 1 108 ? -25.238 31.918 60.048 1.00 40.26 115 VAL C O 1
ATOM 3510 N N . LEU C 1 109 ? -26.930 32.254 61.538 1.00 46.14 116 LEU C N 1
ATOM 3511 C CA . LEU C 1 109 ? -26.052 32.017 62.729 1.00 50.32 116 LEU C CA 1
ATOM 3512 C C . LEU C 1 109 ? -26.183 30.628 63.295 1.00 52.66 116 LEU C C 1
ATOM 3513 O O . LEU C 1 109 ? -27.315 30.067 63.400 1.00 54.18 116 LEU C O 1
ATOM 3519 N N . PRO D 2 2 ? -54.570 1.236 25.990 1.00 76.81 2 PRO D N 1
ATOM 3520 C CA . PRO D 2 2 ? -53.504 0.203 26.204 1.00 77.04 2 PRO D CA 1
ATOM 3521 C C . PRO D 2 2 ? -52.556 0.500 27.435 1.00 76.49 2 PRO D C 1
ATOM 3522 O O . PRO D 2 2 ? -51.637 1.329 27.296 1.00 76.31 2 PRO D O 1
ATOM 3526 N N . ASP D 2 3 ? -52.760 -0.169 28.591 1.00 75.64 3 ASP D N 1
ATOM 3527 C CA . ASP D 2 3 ? -52.135 0.263 29.905 1.00 75.25 3 ASP D CA 1
ATOM 3528 C C . ASP D 2 3 ? -50.606 0.463 29.896 1.00 74.39 3 ASP D C 1
ATOM 3529 O O . ASP D 2 3 ? -49.916 -0.122 29.058 1.00 75.53 3 ASP D O 1
ATOM 3534 N N . PRO D 2 4 ? -50.077 1.338 30.776 1.00 72.87 4 PRO D N 1
ATOM 3535 C CA . PRO D 2 4 ? -48.629 1.452 30.734 1.00 72.65 4 PRO D CA 1
ATOM 3536 C C . PRO D 2 4 ? -47.900 0.565 31.753 1.00 72.97 4 PRO D C 1
ATOM 3537 O O . PRO D 2 4 ? -48.427 0.333 32.829 1.00 73.61 4 PRO D O 1
ATOM 3541 N N . LYS D 2 5 ? -46.696 0.104 31.423 1.00 73.77 5 LYS D N 1
ATOM 3542 C CA . LYS D 2 5 ? -45.746 -0.463 32.415 1.00 74.56 5 LYS D CA 1
ATOM 3543 C C . LYS D 2 5 ? -44.838 0.668 32.973 1.00 74.52 5 LYS D C 1
ATOM 3544 O O . LYS D 2 5 ? -44.652 1.691 32.322 1.00 74.63 5 LYS D O 1
ATOM 3550 N N . LEU D 2 6 ? -44.215 0.482 34.133 1.00 74.62 6 LEU D N 1
ATOM 3551 C CA . LEU D 2 6 ? -43.143 1.436 34.577 1.00 74.41 6 LEU D CA 1
ATOM 3552 C C . LEU D 2 6 ? -41.867 1.494 33.667 1.00 73.38 6 LEU D C 1
ATOM 3553 O O . LEU D 2 6 ? -40.906 2.180 33.988 1.00 73.01 6 LEU D O 1
ATOM 3558 N N . ASP D 2 7 ? -41.824 0.755 32.551 1.00 72.43 7 ASP D N 1
ATOM 3559 C CA . ASP D 2 7 ? -40.632 0.883 31.673 1.00 70.75 7 ASP D CA 1
ATOM 3560 C C . ASP D 2 7 ? -40.810 2.156 30.871 1.00 67.78 7 ASP D C 1
ATOM 3561 O O . ASP D 2 7 ? -39.855 2.911 30.651 1.00 67.96 7 ASP D O 1
ATOM 3566 N N . GLU D 2 8 ? -42.048 2.418 30.492 1.00 63.26 8 GLU D N 1
ATOM 3567 C CA . GLU D 2 8 ? -42.282 3.553 29.640 1.00 60.05 8 GLU D CA 1
ATOM 3568 C C . GLU D 2 8 ? -42.505 4.853 30.408 1.00 55.05 8 GLU D C 1
ATOM 3569 O O . GLU D 2 8 ? -42.473 5.906 29.772 1.00 56.95 8 GLU D O 1
ATOM 3575 N N . LEU D 2 9 ? -42.804 4.840 31.707 1.00 47.56 9 LEU D N 1
ATOM 3576 C CA . LEU D 2 9 ? -43.383 6.101 32.241 1.00 40.94 9 LEU D CA 1
ATOM 3577 C C . LEU D 2 9 ? -42.308 7.101 32.576 1.00 35.13 9 LEU D C 1
ATOM 3578 O O . LEU D 2 9 ? -41.159 6.738 32.800 1.00 33.79 9 LEU D O 1
ATOM 3583 N N . ASN D 2 10 ? -42.644 8.376 32.544 1.00 30.52 10 ASN D N 1
ATOM 3584 C CA . ASN D 2 10 ? -41.585 9.407 32.829 1.00 29.56 10 ASN D CA 1
ATOM 3585 C C . ASN D 2 10 ? -41.179 9.343 34.297 1.00 29.27 10 ASN D C 1
ATOM 3586 O O . ASN D 2 10 ? -42.035 9.077 35.150 1.00 29.81 10 ASN D O 1
ATOM 3591 N N . LYS D 2 11 ? -39.912 9.590 34.575 1.00 31.68 11 LYS D N 1
ATOM 3592 C CA . LYS D 2 11 ? -39.430 9.391 35.957 1.00 32.23 11 LYS D CA 1
ATOM 3593 C C . LYS D 2 11 ? -39.139 10.719 36.633 1.00 31.61 11 LYS D C 1
ATOM 3594 O O . LYS D 2 11 ? -38.473 11.562 36.080 1.00 29.01 11 LYS D O 1
ATOM 3600 N N . VAL D 2 12 ? -39.562 10.872 37.880 1.00 32.57 12 VAL D N 1
ATOM 3601 C CA . VAL D 2 12 ? -39.198 12.066 38.654 1.00 30.33 12 VAL D CA 1
ATOM 3602 C C . VAL D 2 12 ? -37.705 12.224 38.755 1.00 31.30 12 VAL D C 1
ATOM 3603 O O . VAL D 2 12 ? -37.158 13.321 38.544 1.00 32.32 12 VAL D O 1
ATOM 3607 N N . SER D 2 13 ? -36.984 11.133 38.999 1.00 31.01 13 SER D N 1
ATOM 3608 C CA . SER D 2 13 ? -35.539 11.208 39.136 1.00 31.57 13 SER D CA 1
ATOM 3609 C C . SER D 2 13 ? -34.829 11.558 37.832 1.00 31.13 13 SER D C 1
ATOM 3610 O O . SER D 2 13 ? -33.816 12.252 37.868 1.00 28.72 13 SER D O 1
ATOM 3613 N N . ASP D 2 14 ? -35.317 11.101 36.675 1.00 29.87 14 ASP D N 1
ATOM 3614 C CA . ASP D 2 14 ? -34.663 11.630 35.429 1.00 30.86 14 ASP D CA 1
ATOM 3615 C C . ASP D 2 14 ? -34.865 13.131 35.271 1.00 29.42 14 ASP D C 1
ATOM 3616 O O . ASP D 2 14 ? -34.033 13.785 34.724 1.00 30.24 14 ASP D O 1
ATOM 3621 N N . TYR D 2 15 ? -36.046 13.622 35.609 1.00 29.03 15 TYR D N 1
ATOM 3622 C CA . TYR D 2 15 ? -36.337 15.066 35.477 1.00 28.48 15 TYR D CA 1
ATOM 3623 C C . TYR D 2 15 ? -35.301 15.875 36.286 1.00 29.85 15 TYR D C 1
ATOM 3624 O O . TYR D 2 15 ? -34.644 16.843 35.808 1.00 29.15 15 TYR D O 1
ATOM 3633 N N . LYS D 2 16 ? -35.151 15.480 37.548 1.00 30.68 16 LYS D N 1
ATOM 3634 C CA . LYS D 2 16 ? -34.142 16.125 38.417 1.00 30.83 16 LYS D CA 1
ATOM 3635 C C . LYS D 2 16 ? -32.717 15.939 37.909 1.00 30.83 16 LYS D C 1
ATOM 3636 O O . LYS D 2 16 ? -31.926 16.899 37.928 1.00 29.47 16 LYS D O 1
ATOM 3642 N N . SER D 2 17 ? -32.346 14.747 37.401 1.00 32.81 17 SER D N 1
ATOM 3643 C CA . SER D 2 17 ? -30.944 14.607 36.901 1.00 35.23 17 SER D CA 1
ATOM 3644 C C . SER D 2 17 ? -30.709 15.454 35.707 1.00 35.19 17 SER D C 1
ATOM 3645 O O . SER D 2 17 ? -29.559 15.753 35.443 1.00 34.24 17 SER D O 1
ATOM 3648 N N . ASN D 2 18 ? -31.763 15.738 34.907 1.00 33.58 18 ASN D N 1
ATOM 3649 C CA . ASN D 2 18 ? -31.572 16.639 33.757 1.00 32.51 18 ASN D CA 1
ATOM 3650 C C . ASN D 2 18 ? -31.691 18.118 34.156 1.00 32.13 18 ASN D C 1
ATOM 3651 O O . ASN D 2 18 ? -31.960 18.989 33.305 1.00 29.57 18 ASN D O 1
ATOM 3656 N N . LYS D 2 19 ? -31.595 18.419 35.466 1.00 30.68 19 LYS D N 1
ATOM 3657 C CA . LYS D 2 19 ? -31.674 19.800 35.989 1.00 29.74 19 LYS D CA 1
ATOM 3658 C C . LYS D 2 19 ? -33.039 20.427 35.847 1.00 27.77 19 LYS D C 1
ATOM 3659 O O . LYS D 2 19 ? -33.161 21.635 35.792 1.00 28.17 19 LYS D O 1
ATOM 3665 N N . GLY D 2 20 ? -34.080 19.605 35.783 1.00 25.99 20 GLY D N 1
ATOM 3666 C CA . GLY D 2 20 ? -35.429 20.114 35.776 1.00 24.59 20 GLY D CA 1
ATOM 3667 C C . GLY D 2 20 ? -35.929 20.465 37.181 1.00 27.03 20 GLY D C 1
ATOM 3668 O O . GLY D 2 20 ? -35.452 19.862 38.219 1.00 26.95 20 GLY D O 1
ATOM 3669 N N . THR D 2 21 ? -36.868 21.409 37.226 1.00 23.29 21 THR D N 1
ATOM 3670 C CA . THR D 2 21 ? -37.529 21.805 38.439 1.00 23.95 21 THR D CA 1
ATOM 3671 C C . THR D 2 21 ? -38.948 21.342 38.410 1.00 23.65 21 THR D C 1
ATOM 3672 O O . THR D 2 21 ? -39.787 21.930 37.708 1.00 22.35 21 THR D O 1
ATOM 3676 N N . MET D 2 22 ? -39.284 20.324 39.202 1.00 20.58 22 MET D N 1
ATOM 3677 C CA . MET D 2 22 ? -40.653 19.837 39.282 1.00 22.10 22 MET D CA 1
ATOM 3678 C C . MET D 2 22 ? -41.650 20.858 39.785 1.00 22.90 22 MET D C 1
ATOM 3679 O O . MET D 2 22 ? -42.869 20.744 39.542 1.00 24.95 22 MET D O 1
ATOM 3684 N N . GLY D 2 23 ? -41.164 21.842 40.525 1.00 21.72 23 GLY D N 1
ATOM 3685 C CA . GLY D 2 23 ? -42.021 23.000 40.924 1.00 20.59 23 GLY D CA 1
ATOM 3686 C C . GLY D 2 23 ? -42.782 23.656 39.774 1.00 21.29 23 GLY D C 1
ATOM 3687 O O . GLY D 2 23 ? -43.913 24.177 39.987 1.00 22.99 23 GLY D O 1
ATOM 3688 N N . ASN D 2 24 ? -42.266 23.543 38.547 1.00 20.06 24 ASN D N 1
ATOM 3689 C CA . ASN D 2 24 ? -43.074 24.112 37.382 1.00 22.20 24 ASN D CA 1
ATOM 3690 C C . ASN D 2 24 ? -44.372 23.403 37.233 1.00 21.83 24 ASN D C 1
ATOM 3691 O O . ASN D 2 24 ? -45.389 24.040 37.031 1.00 23.18 24 ASN D O 1
ATOM 3696 N N . VAL D 2 25 ? -44.374 22.066 37.327 1.00 23.14 25 VAL D N 1
ATOM 3697 C CA . VAL D 2 25 ? -45.639 21.337 37.203 1.00 21.96 25 VAL D CA 1
ATOM 3698 C C . VAL D 2 25 ? -46.444 21.457 38.483 1.00 23.06 25 VAL D C 1
ATOM 3699 O O . VAL D 2 25 ? -47.679 21.595 38.443 1.00 24.81 25 VAL D O 1
ATOM 3703 N N . MET D 2 26 ? -45.783 21.392 39.636 1.00 21.99 26 MET D N 1
ATOM 3704 C CA . MET D 2 26 ? -46.522 21.718 40.903 1.00 20.82 26 MET D CA 1
ATOM 3705 C C . MET D 2 26 ? -47.377 22.953 40.812 1.00 20.64 26 MET D C 1
ATOM 3706 O O . MET D 2 26 ? -48.606 22.945 41.162 1.00 21.56 26 MET D O 1
ATOM 3711 N N . ASN D 2 27 ? -46.775 24.068 40.310 1.00 21.31 27 ASN D N 1
ATOM 3712 C CA . ASN D 2 27 ? -47.570 25.308 40.247 1.00 23.77 27 ASN D CA 1
ATOM 3713 C C . ASN D 2 27 ? -48.757 25.279 39.287 1.00 23.73 27 ASN D C 1
ATOM 3714 O O . ASN D 2 27 ? -49.772 25.939 39.561 1.00 24.72 27 ASN D O 1
ATOM 3719 N N . LEU D 2 28 ? -48.669 24.520 38.175 1.00 24.96 28 LEU D N 1
ATOM 3720 C CA . LEU D 2 28 ? -49.838 24.394 37.301 1.00 23.23 28 LEU D CA 1
ATOM 3721 C C . LEU D 2 28 ? -51.024 23.762 38.084 1.00 25.72 28 LEU D C 1
ATOM 3722 O O . LEU D 2 28 ? -52.189 24.148 37.881 1.00 28.31 28 LEU D O 1
ATOM 3727 N N . TYR D 2 29 ? -50.780 22.725 38.885 1.00 25.06 29 TYR D N 1
ATOM 3728 C CA . TYR D 2 29 ? -51.940 22.062 39.551 1.00 25.43 29 TYR D CA 1
ATOM 3729 C C . TYR D 2 29 ? -52.216 22.569 40.969 1.00 27.88 29 TYR D C 1
ATOM 3730 O O . TYR D 2 29 ? -53.312 22.326 41.478 1.00 29.92 29 TYR D O 1
ATOM 3739 N N . MET D 2 30 ? -51.293 23.354 41.546 1.00 29.14 30 MET D N 1
ATOM 3740 C CA . MET D 2 30 ? -51.599 24.045 42.835 1.00 29.84 30 MET D CA 1
ATOM 3741 C C . MET D 2 30 ? -52.237 25.363 42.642 1.00 30.28 30 MET D C 1
ATOM 3742 O O . MET D 2 30 ? -53.143 25.695 43.423 1.00 30.35 30 MET D O 1
ATOM 3747 N N . SER D 2 31 ? -51.793 26.171 41.669 1.00 28.03 31 SER D N 1
ATOM 3748 C CA . SER D 2 31 ? -52.512 27.421 41.424 1.00 27.70 31 SER D CA 1
ATOM 3749 C C . SER D 2 31 ? -53.951 27.209 40.954 1.00 27.71 31 SER D C 1
ATOM 3750 O O . SER D 2 31 ? -54.286 26.157 40.376 1.00 28.21 31 SER D O 1
ATOM 3753 N N . PRO D 2 32 ? -54.824 28.208 41.165 1.00 27.30 32 PRO D N 1
ATOM 3754 C CA . PRO D 2 32 ? -56.227 28.111 40.751 1.00 28.28 32 PRO D CA 1
ATOM 3755 C C . PRO D 2 32 ? -56.384 27.835 39.205 1.00 28.09 32 PRO D C 1
ATOM 3756 O O . PRO D 2 32 ? -55.498 28.210 38.437 1.00 29.90 32 PRO D O 1
ATOM 3760 N N . PRO D 2 33 ? -57.433 27.125 38.798 1.00 26.91 33 PRO D N 1
ATOM 3761 C CA . PRO D 2 33 ? -57.673 26.970 37.334 1.00 26.64 33 PRO D CA 1
ATOM 3762 C C . PRO D 2 33 ? -58.268 28.257 36.761 1.00 26.21 33 PRO D C 1
ATOM 3763 O O . PRO D 2 33 ? -58.859 29.082 37.501 1.00 26.14 33 PRO D O 1
ATOM 3767 N N . VAL D 2 34 ? -58.221 28.421 35.450 1.00 25.96 34 VAL D N 1
ATOM 3768 C CA . VAL D 2 34 ? -59.021 29.475 34.793 1.00 26.90 34 VAL D CA 1
ATOM 3769 C C . VAL D 2 34 ? -60.492 29.053 34.740 1.00 26.71 34 VAL D C 1
ATOM 3770 O O . VAL D 2 34 ? -60.777 27.899 34.389 1.00 28.90 34 VAL D O 1
ATOM 3774 N N . GLU D 2 35 ? -61.458 29.928 35.043 1.00 27.20 35 GLU D N 1
ATOM 3775 C CA . GLU D 2 35 ? -62.878 29.499 34.935 1.00 30.49 35 GLU D CA 1
ATOM 3776 C C . GLU D 2 35 ? -63.741 30.641 34.454 1.00 33.17 35 GLU D C 1
ATOM 3777 O O . GLU D 2 35 ? -63.523 31.827 34.826 1.00 33.46 35 GLU D O 1
ATOM 3783 N N . GLY D 2 36 ? -64.729 30.311 33.646 1.00 32.23 36 GLY D N 1
ATOM 3784 C CA . GLY D 2 36 ? -65.765 31.290 33.343 1.00 30.95 36 GLY D CA 1
ATOM 3785 C C . GLY D 2 36 ? -67.035 30.552 33.038 1.00 31.83 36 GLY D C 1
ATOM 3786 O O . GLY D 2 36 ? -67.012 29.414 32.663 1.00 31.61 36 GLY D O 1
ATOM 3787 N N . ARG D 2 37 ? -68.171 31.224 33.134 1.00 32.97 37 ARG D N 1
ATOM 3788 C CA . ARG D 2 37 ? -69.426 30.591 32.899 1.00 35.34 37 ARG D CA 1
ATOM 3789 C C . ARG D 2 37 ? -70.185 31.434 31.887 1.00 33.69 37 ARG D C 1
ATOM 3790 O O . ARG D 2 37 ? -70.311 32.648 32.040 1.00 32.19 37 ARG D O 1
ATOM 3798 N N . GLY D 2 38 ? -70.749 30.763 30.891 1.00 33.73 38 GLY D N 1
ATOM 3799 C CA . GLY D 2 38 ? -71.662 31.477 29.959 1.00 33.19 38 GLY D CA 1
ATOM 3800 C C . GLY D 2 38 ? -70.939 32.536 29.118 1.00 32.80 38 GLY D C 1
ATOM 3801 O O . GLY D 2 38 ? -71.499 33.599 28.903 1.00 33.07 38 GLY D O 1
ATOM 3802 N N . VAL D 2 39 ? -69.679 32.289 28.682 1.00 31.44 39 VAL D N 1
ATOM 3803 C CA . VAL D 2 39 ? -68.907 33.360 28.011 1.00 30.03 39 VAL D CA 1
ATOM 3804 C C . VAL D 2 39 ? -68.856 33.058 26.485 1.00 29.07 39 VAL D C 1
ATOM 3805 O O . VAL D 2 39 ? -69.001 31.913 26.069 1.00 27.17 39 VAL D O 1
ATOM 3809 N N . ILE D 2 40 ? -68.679 34.094 25.678 1.00 28.66 40 ILE D N 1
ATOM 3810 C CA . ILE D 2 40 ? -68.580 33.894 24.229 1.00 27.69 40 ILE D CA 1
ATOM 3811 C C . ILE D 2 40 ? -67.215 34.482 23.838 1.00 28.32 40 ILE D C 1
ATOM 3812 O O . ILE D 2 40 ? -66.813 35.507 24.379 1.00 28.08 40 ILE D O 1
ATOM 3817 N N . ASN D 2 41 ? -66.495 33.819 22.936 1.00 28.12 41 ASN D N 1
ATOM 3818 C CA . ASN D 2 41 ? -65.124 34.314 22.617 1.00 27.75 41 ASN D CA 1
ATOM 3819 C C . ASN D 2 41 ? -65.219 35.713 21.987 1.00 27.66 41 ASN D C 1
ATOM 3820 O O . ASN D 2 41 ? -66.182 36.011 21.241 1.00 26.50 41 ASN D O 1
ATOM 3825 N N . SER D 2 42 ? -64.283 36.599 22.303 1.00 27.40 42 SER D N 1
ATOM 3826 C CA . SER D 2 42 ? -64.316 37.919 21.780 1.00 28.35 42 SER D CA 1
ATOM 3827 C C . SER D 2 42 ? -63.530 37.971 20.437 1.00 30.55 42 SER D C 1
ATOM 3828 O O . SER D 2 42 ? -63.766 38.901 19.633 1.00 31.01 42 SER D O 1
ATOM 3831 N N . ARG D 2 43 ? -62.547 37.085 20.254 1.00 28.16 43 ARG D N 1
ATOM 3832 C CA . ARG D 2 43 ? -61.646 37.175 19.095 1.00 29.29 43 ARG D CA 1
ATOM 3833 C C . ARG D 2 43 ? -60.836 35.893 18.985 1.00 29.38 43 ARG D C 1
ATOM 3834 O O . ARG D 2 43 ? -61.141 34.929 19.716 1.00 27.39 43 ARG D O 1
ATOM 3842 N N . GLN D 2 44 ? -59.887 35.835 18.030 1.00 28.07 44 GLN D N 1
ATOM 3843 C CA . GLN D 2 44 ? -59.049 34.679 17.802 1.00 29.29 44 GLN D CA 1
ATOM 3844 C C . GLN D 2 44 ? -57.690 35.169 17.369 1.00 28.91 44 GLN D C 1
ATOM 3845 O O . GLN D 2 44 ? -57.537 36.291 16.950 1.00 29.51 44 GLN D O 1
ATOM 3851 N N . PHE D 2 45 ? -56.690 34.311 17.495 1.00 27.70 45 PHE D N 1
ATOM 3852 C CA . PHE D 2 45 ? -55.369 34.611 16.996 1.00 28.89 45 PHE D CA 1
ATOM 3853 C C . PHE D 2 45 ? -55.269 33.795 15.710 1.00 29.05 45 PHE D C 1
ATOM 3854 O O . PHE D 2 45 ? -55.431 34.334 14.639 1.00 30.33 45 PHE D O 1
ATOM 3862 N N . LEU D 2 46 ? -55.055 32.501 15.807 1.00 25.80 46 LEU D N 1
ATOM 3863 C CA . LEU D 2 46 ? -55.157 31.610 14.641 1.00 26.78 46 LEU D CA 1
ATOM 3864 C C . LEU D 2 46 ? -56.550 30.934 14.610 1.00 28.37 46 LEU D C 1
ATOM 3865 O O . LEU D 2 46 ? -57.310 30.961 15.588 1.00 26.49 46 LEU D O 1
ATOM 3870 N N . SER D 2 47 ? -56.886 30.251 13.528 1.00 26.17 47 SER D N 1
ATOM 3871 C CA . SER D 2 47 ? -58.209 29.709 13.370 1.00 27.39 47 SER D CA 1
ATOM 3872 C C . SER D 2 47 ? -58.466 28.455 14.244 1.00 27.95 47 SER D C 1
ATOM 3873 O O . SER D 2 47 ? -59.619 28.016 14.335 1.00 23.72 47 SER D O 1
ATOM 3876 N N . HIS D 2 48 ? -57.427 27.864 14.880 1.00 24.76 48 HIS D N 1
ATOM 3877 C CA . HIS D 2 48 ? -57.666 26.765 15.846 1.00 25.99 48 HIS D CA 1
ATOM 3878 C C . HIS D 2 48 ? -57.601 27.272 17.325 1.00 26.39 48 HIS D C 1
ATOM 3879 O O . HIS D 2 48 ? -57.502 26.462 18.222 1.00 25.52 48 HIS D O 1
ATOM 3886 N N . ASP D 2 49 ? -57.668 28.584 17.581 1.00 26.10 49 ASP D N 1
ATOM 3887 C CA . ASP D 2 49 ? -57.750 28.982 18.959 1.00 27.90 49 ASP D CA 1
ATOM 3888 C C . ASP D 2 49 ? -58.892 29.962 19.124 1.00 27.82 49 ASP D C 1
ATOM 3889 O O . ASP D 2 49 ? -59.453 30.443 18.109 1.00 27.58 49 ASP D O 1
ATOM 3894 N N . LEU D 2 50 ? -59.288 30.204 20.371 1.00 23.58 50 LEU D N 1
ATOM 3895 C CA . LEU D 2 50 ? -60.347 31.218 20.675 1.00 25.91 50 LEU D CA 1
ATOM 3896 C C . LEU D 2 50 ? -59.894 32.011 21.889 1.00 26.09 50 LEU D C 1
ATOM 3897 O O . LEU D 2 50 ? -59.344 31.421 22.861 1.00 26.81 50 LEU D O 1
ATOM 3902 N N . ILE D 2 51 ? -60.148 33.300 21.845 1.00 24.32 51 ILE D N 1
ATOM 3903 C CA . ILE D 2 51 ? -59.744 34.180 22.897 1.00 25.46 51 ILE D CA 1
ATOM 3904 C C . ILE D 2 51 ? -61.010 34.657 23.587 1.00 26.49 51 ILE D C 1
ATOM 3905 O O . ILE D 2 51 ? -61.962 35.084 22.933 1.00 27.20 51 ILE D O 1
ATOM 3910 N N . PHE D 2 52 ? -61.009 34.590 24.913 1.00 25.77 52 PHE D N 1
ATOM 3911 C CA . PHE D 2 52 ? -62.166 34.824 25.737 1.00 26.76 52 PHE D CA 1
ATOM 3912 C C . PHE D 2 52 ? -61.841 35.931 26.697 1.00 28.38 52 PHE D C 1
ATOM 3913 O O . PHE D 2 52 ? -60.801 35.939 27.289 1.00 28.12 52 PHE D O 1
ATOM 3921 N N . PRO D 2 53 ? -62.763 36.858 26.855 1.00 33.52 53 PRO D N 1
ATOM 3922 C CA . PRO D 2 53 ? -62.566 38.073 27.578 1.00 38.56 53 PRO D CA 1
ATOM 3923 C C . PRO D 2 53 ? -62.772 37.903 29.012 1.00 44.13 53 PRO D C 1
ATOM 3924 O O . PRO D 2 53 ? -63.675 38.624 29.479 1.00 49.49 53 PRO D O 1
ATOM 3928 N N . ILE D 2 54 ? -61.996 37.091 29.719 1.00 44.51 54 ILE D N 1
ATOM 3929 C CA . ILE D 2 54 ? -62.237 36.843 31.090 1.00 47.67 54 ILE D CA 1
ATOM 3930 C C . ILE D 2 54 ? -61.035 36.808 31.982 1.00 49.55 54 ILE D C 1
ATOM 3931 O O . ILE D 2 54 ? -59.921 36.245 31.593 1.00 48.37 54 ILE D O 1
ATOM 3936 N N . GLU D 2 55 ? -61.338 37.294 33.192 1.00 49.37 55 GLU D N 1
ATOM 3937 C CA . GLU D 2 55 ? -60.411 37.497 34.361 1.00 51.81 55 GLU D CA 1
ATOM 3938 C C . GLU D 2 55 ? -59.837 36.400 35.308 1.00 50.84 55 GLU D C 1
ATOM 3939 O O . GLU D 2 55 ? -60.541 35.825 36.170 1.00 51.60 55 GLU D O 1
ATOM 3945 N N . TYR D 2 56 ? -58.504 36.254 35.256 1.00 47.83 56 TYR D N 1
ATOM 3946 C CA . TYR D 2 56 ? -57.762 35.346 36.146 1.00 41.92 56 TYR D CA 1
ATOM 3947 C C . TYR D 2 56 ? -56.656 36.186 36.768 1.00 40.07 56 TYR D C 1
ATOM 3948 O O . TYR D 2 56 ? -55.807 36.700 36.031 1.00 38.85 56 TYR D O 1
ATOM 3957 N N . LYS D 2 57 ? -56.660 36.373 38.094 1.00 40.24 57 LYS D N 1
ATOM 3958 C CA . LYS D 2 57 ? -55.574 37.163 38.733 1.00 38.60 57 LYS D CA 1
ATOM 3959 C C . LYS D 2 57 ? -55.442 38.491 37.996 1.00 38.36 57 LYS D C 1
ATOM 3960 O O . LYS D 2 57 ? -56.448 39.136 37.814 1.00 39.03 57 LYS D O 1
ATOM 3966 N N . SER D 2 58 ? -54.276 38.925 37.542 1.00 37.42 58 SER D N 1
ATOM 3967 C CA . SER D 2 58 ? -54.315 40.261 36.916 1.00 38.87 58 SER D CA 1
ATOM 3968 C C . SER D 2 58 ? -54.605 40.206 35.401 1.00 37.85 58 SER D C 1
ATOM 3969 O O . SER D 2 58 ? -54.509 41.223 34.730 1.00 35.76 58 SER D O 1
ATOM 3972 N N . TYR D 2 59 ? -54.864 39.020 34.836 1.00 37.03 59 TYR D N 1
ATOM 3973 C CA . TYR D 2 59 ? -55.077 38.931 33.348 1.00 34.90 59 TYR D CA 1
ATOM 3974 C C . TYR D 2 59 ? -56.554 39.148 32.982 1.00 33.73 59 TYR D C 1
ATOM 3975 O O . TYR D 2 59 ? -57.443 38.700 33.698 1.00 33.67 59 TYR D O 1
ATOM 3984 N N . ASN D 2 60 ? -56.811 39.704 31.803 1.00 33.07 60 ASN D N 1
ATOM 3985 C CA . ASN D 2 60 ? -58.195 40.059 31.351 1.00 33.34 60 ASN D CA 1
ATOM 3986 C C . ASN D 2 60 ? -58.692 39.219 30.151 1.00 31.63 60 ASN D C 1
ATOM 3987 O O . ASN D 2 60 ? -59.853 39.314 29.735 1.00 30.89 60 ASN D O 1
ATOM 3992 N N . GLU D 2 61 ? -57.791 38.459 29.560 1.00 29.47 61 GLU D N 1
ATOM 3993 C CA . GLU D 2 61 ? -58.144 37.559 28.405 1.00 27.80 61 GLU D CA 1
ATOM 3994 C C . GLU D 2 61 ? -57.426 36.296 28.539 1.00 26.56 61 GLU D C 1
ATOM 3995 O O . GLU D 2 61 ? -56.357 36.300 29.127 1.00 26.51 61 GLU D O 1
ATOM 4001 N N . VAL D 2 62 ? -57.974 35.202 27.980 1.00 26.80 62 VAL D N 1
ATOM 4002 C CA . VAL D 2 62 ? -57.257 33.918 27.940 1.00 24.76 62 VAL D CA 1
ATOM 4003 C C . VAL D 2 62 ? -57.388 33.395 26.487 1.00 24.89 62 VAL D C 1
ATOM 4004 O O . VAL D 2 62 ? -58.510 33.409 25.933 1.00 23.40 62 VAL D O 1
ATOM 4008 N N . LYS D 2 63 ? -56.289 32.932 25.893 1.00 24.12 63 LYS D N 1
ATOM 4009 C CA . LYS D 2 63 ? -56.421 32.295 24.611 1.00 22.59 63 LYS D CA 1
ATOM 4010 C C . LYS D 2 63 ? -56.492 30.808 24.915 1.00 23.49 63 LYS D C 1
ATOM 4011 O O . LYS D 2 63 ? -55.528 30.267 25.466 1.00 20.28 63 LYS D O 1
ATOM 4017 N N . THR D 2 64 ? -57.571 30.116 24.494 1.00 23.28 64 THR D N 1
ATOM 4018 C CA . THR D 2 64 ? -57.475 28.691 24.534 1.00 23.66 64 THR D CA 1
ATOM 4019 C C . THR D 2 64 ? -57.311 28.088 23.140 1.00 26.06 64 THR D C 1
ATOM 4020 O O . THR D 2 64 ? -57.989 28.453 22.155 1.00 26.20 64 THR D O 1
ATOM 4024 N N . GLU D 2 65 ? -56.469 27.097 23.096 1.00 25.63 65 GLU D N 1
ATOM 4025 C CA . GLU D 2 65 ? -56.116 26.501 21.872 1.00 27.43 65 GLU D CA 1
ATOM 4026 C C . GLU D 2 65 ? -56.733 25.142 21.723 1.00 26.79 65 GLU D C 1
ATOM 4027 O O . GLU D 2 65 ? -56.706 24.324 22.684 1.00 23.77 65 GLU D O 1
ATOM 4033 N N . LEU D 2 66 ? -57.260 24.858 20.522 1.00 25.29 66 LEU D N 1
ATOM 4034 C CA . LEU D 2 66 ? -57.828 23.525 20.201 1.00 24.85 66 LEU D CA 1
ATOM 4035 C C . LEU D 2 66 ? -56.912 22.807 19.258 1.00 26.94 66 LEU D C 1
ATOM 4036 O O . LEU D 2 66 ? -56.040 23.424 18.652 1.00 28.86 66 LEU D O 1
ATOM 4041 N N . GLU D 2 67 ? -57.107 21.507 19.103 1.00 26.26 67 GLU D N 1
ATOM 4042 C CA . GLU D 2 67 ? -56.161 20.658 18.370 1.00 27.96 67 GLU D CA 1
ATOM 4043 C C . GLU D 2 67 ? -56.371 21.024 16.817 1.00 25.87 67 GLU D C 1
ATOM 4044 O O . GLU D 2 67 ? -55.445 20.906 16.044 1.00 25.61 67 GLU D O 1
ATOM 4050 N N . ASN D 2 68 ? -57.566 21.442 16.423 1.00 24.62 68 ASN D N 1
ATOM 4051 C CA . ASN D 2 68 ? -57.699 21.859 14.974 1.00 25.87 68 ASN D CA 1
ATOM 4052 C C . ASN D 2 68 ? -58.796 22.845 14.826 1.00 26.73 68 ASN D C 1
ATOM 4053 O O . ASN D 2 68 ? -59.528 23.174 15.799 1.00 25.38 68 ASN D O 1
ATOM 4058 N N . THR D 2 69 ? -58.905 23.412 13.620 1.00 24.87 69 THR D N 1
ATOM 4059 C CA . THR D 2 69 ? -59.891 24.428 13.341 1.00 23.30 69 THR D CA 1
ATOM 4060 C C . THR D 2 69 ? -61.298 23.996 13.499 1.00 23.64 69 THR D C 1
ATOM 4061 O O . THR D 2 69 ? -62.164 24.746 13.924 1.00 21.94 69 THR D O 1
ATOM 4065 N N . GLU D 2 70 ? -61.581 22.786 13.081 1.00 24.10 70 GLU D N 1
ATOM 4066 C CA . GLU D 2 70 ? -63.026 22.355 13.135 1.00 28.32 70 GLU D CA 1
ATOM 4067 C C . GLU D 2 70 ? -63.487 22.291 14.646 1.00 28.42 70 GLU D C 1
ATOM 4068 O O . GLU D 2 70 ? -64.591 22.696 14.993 1.00 29.64 70 GLU D O 1
ATOM 4074 N N . LEU D 2 71 ? -62.654 21.718 15.508 1.00 26.63 71 LEU D N 1
ATOM 4075 C CA . LEU D 2 71 ? -62.898 21.778 16.970 1.00 27.99 71 LEU D CA 1
ATOM 4076 C C . LEU D 2 71 ? -63.062 23.235 17.499 1.00 26.09 71 LEU D C 1
ATOM 4077 O O . LEU D 2 71 ? -64.060 23.540 18.173 1.00 26.96 71 LEU D O 1
ATOM 4082 N N . ALA D 2 72 ? -62.218 24.192 17.124 1.00 23.69 72 ALA D N 1
ATOM 4083 C CA . ALA D 2 72 ? -62.456 25.565 17.514 1.00 26.20 72 ALA D CA 1
ATOM 4084 C C . ALA D 2 72 ? -63.765 26.104 16.992 1.00 28.47 72 ALA D C 1
ATOM 4085 O O . ALA D 2 72 ? -64.467 26.911 17.673 1.00 27.45 72 ALA D O 1
ATOM 4087 N N . ASN D 2 73 ? -64.093 25.699 15.743 1.00 28.39 73 ASN D N 1
ATOM 4088 C CA . ASN D 2 73 ? -65.381 26.147 15.178 1.00 28.73 73 ASN D CA 1
ATOM 4089 C C . ASN D 2 73 ? -66.585 25.557 15.904 1.00 30.37 73 ASN D C 1
ATOM 4090 O O . ASN D 2 73 ? -67.608 26.162 15.863 1.00 28.93 73 ASN D O 1
ATOM 4095 N N . ASN D 2 74 ? -66.453 24.374 16.517 1.00 29.76 74 ASN D N 1
ATOM 4096 C CA . ASN D 2 74 ? -67.514 23.814 17.344 1.00 31.64 74 ASN D CA 1
ATOM 4097 C C . ASN D 2 74 ? -67.950 24.803 18.433 1.00 31.69 74 ASN D C 1
ATOM 4098 O O . ASN D 2 74 ? -69.153 24.840 18.787 1.00 31.76 74 ASN D O 1
ATOM 4103 N N . TYR D 2 75 ? -67.004 25.620 18.957 1.00 29.56 75 TYR D N 1
ATOM 4104 C CA . TYR D 2 75 ? -67.315 26.475 20.130 1.00 27.18 75 TYR D CA 1
ATOM 4105 C C . TYR D 2 75 ? -67.358 27.951 19.819 1.00 28.41 75 TYR D C 1
ATOM 4106 O O . TYR D 2 75 ? -67.830 28.715 20.628 1.00 27.16 75 TYR D O 1
ATOM 4115 N N . LYS D 2 76 ? -66.824 28.366 18.646 1.00 27.84 76 LYS D N 1
ATOM 4116 C CA . LYS D 2 76 ? -66.676 29.781 18.323 1.00 27.84 76 LYS D CA 1
ATOM 4117 C C . LYS D 2 76 ? -68.045 30.483 18.315 1.00 28.68 76 LYS D C 1
ATOM 4118 O O . LYS D 2 76 ? -68.961 29.989 17.652 1.00 26.58 76 LYS D O 1
ATOM 4124 N N . GLY D 2 77 ? -68.183 31.655 18.954 1.00 27.40 77 GLY D N 1
ATOM 4125 C CA . GLY D 2 77 ? -69.440 32.363 18.885 1.00 28.37 77 GLY D CA 1
ATOM 4126 C C . GLY D 2 77 ? -70.559 31.693 19.751 1.00 31.17 77 GLY D C 1
ATOM 4127 O O . GLY D 2 77 ? -71.673 32.224 19.851 1.00 30.16 77 GLY D O 1
ATOM 4128 N N . LYS D 2 78 ? -70.265 30.566 20.405 1.00 30.07 78 LYS D N 1
ATOM 4129 C CA . LYS D 2 78 ? -71.287 29.909 21.262 1.00 32.71 78 LYS D CA 1
ATOM 4130 C C . LYS D 2 78 ? -71.083 30.213 22.760 1.00 31.12 78 LYS D C 1
ATOM 4131 O O . LYS D 2 78 ? -69.942 30.503 23.213 1.00 29.56 78 LYS D O 1
ATOM 4137 N N . LYS D 2 79 ? -72.170 30.131 23.528 1.00 31.23 79 LYS D N 1
ATOM 4138 C CA . LYS D 2 79 ? -72.044 30.367 24.993 1.00 31.45 79 LYS D CA 1
ATOM 4139 C C . LYS D 2 79 ? -71.459 29.130 25.671 1.00 30.15 79 LYS D C 1
ATOM 4140 O O . LYS D 2 79 ? -72.075 28.033 25.639 1.00 30.26 79 LYS D O 1
ATOM 4146 N N . VAL D 2 80 ? -70.275 29.250 26.284 1.00 29.15 80 VAL D N 1
ATOM 4147 C CA . VAL D 2 80 ? -69.599 28.067 26.793 1.00 28.25 80 VAL D CA 1
ATOM 4148 C C . VAL D 2 80 ? -69.195 28.334 28.228 1.00 28.80 80 VAL D C 1
ATOM 4149 O O . VAL D 2 80 ? -69.118 29.502 28.688 1.00 29.16 80 VAL D O 1
ATOM 4153 N N . ASP D 2 81 ? -68.848 27.255 28.896 1.00 28.27 81 ASP D N 1
ATOM 4154 C CA . ASP D 2 81 ? -68.126 27.389 30.145 1.00 29.64 81 ASP D CA 1
ATOM 4155 C C . ASP D 2 81 ? -66.687 26.949 29.883 1.00 28.27 81 ASP D C 1
ATOM 4156 O O . ASP D 2 81 ? -66.421 26.070 29.029 1.00 29.24 81 ASP D O 1
ATOM 4161 N N . ILE D 2 82 ? -65.781 27.570 30.607 1.00 27.96 82 ILE D N 1
ATOM 4162 C CA . ILE D 2 82 ? -64.343 27.285 30.445 1.00 29.36 82 ILE D CA 1
ATOM 4163 C C . ILE D 2 82 ? -63.803 26.766 31.785 1.00 28.29 82 ILE D C 1
ATOM 4164 O O . ILE D 2 82 ? -64.098 27.359 32.824 1.00 27.17 82 ILE D O 1
ATOM 4169 N N . PHE D 2 83 ? -62.971 25.729 31.743 1.00 27.11 83 PHE D N 1
ATOM 4170 C CA . PHE D 2 83 ? -62.303 25.303 32.990 1.00 26.71 83 PHE D CA 1
ATOM 4171 C C . PHE D 2 83 ? -61.003 24.744 32.556 1.00 25.52 83 PHE D C 1
ATOM 4172 O O . PHE D 2 83 ? -60.976 23.762 31.780 1.00 24.77 83 PHE D O 1
ATOM 4180 N N . GLY D 2 84 ? -59.915 25.387 32.948 1.00 24.14 84 GLY D N 1
ATOM 4181 C CA . GLY D 2 84 ? -58.646 24.747 32.641 1.00 25.18 84 GLY D CA 1
ATOM 4182 C C . GLY D 2 84 ? -57.401 25.326 33.286 1.00 25.26 84 GLY D C 1
ATOM 4183 O O . GLY D 2 84 ? -57.456 26.226 34.151 1.00 25.05 84 GLY D O 1
ATOM 4184 N N . VAL D 2 85 ? -56.299 24.764 32.861 1.00 25.49 85 VAL D N 1
ATOM 4185 C CA . VAL D 2 85 ? -54.979 25.030 33.416 1.00 23.73 85 VAL D CA 1
ATOM 4186 C C . VAL D 2 85 ? -54.240 26.107 32.558 1.00 26.26 85 VAL D C 1
ATOM 4187 O O . VAL D 2 85 ? -53.796 25.818 31.461 1.00 26.65 85 VAL D O 1
ATOM 4191 N N . PRO D 2 86 ? -54.026 27.327 33.121 1.00 26.15 86 PRO D N 1
ATOM 4192 C CA . PRO D 2 86 ? -53.348 28.413 32.392 1.00 26.02 86 PRO D CA 1
ATOM 4193 C C . PRO D 2 86 ? -51.790 28.340 32.442 1.00 26.58 86 PRO D C 1
ATOM 4194 O O . PRO D 2 86 ? -51.200 27.747 33.407 1.00 25.79 86 PRO D O 1
ATOM 4198 N N . TYR D 2 87 ? -51.113 28.991 31.482 1.00 23.25 87 TYR D N 1
ATOM 4199 C CA . TYR D 2 87 ? -49.664 29.161 31.522 1.00 22.69 87 TYR D CA 1
ATOM 4200 C C . TYR D 2 87 ? -49.337 30.513 30.919 1.00 24.51 87 TYR D C 1
ATOM 4201 O O . TYR D 2 87 ? -50.205 31.107 30.292 1.00 24.54 87 TYR D O 1
ATOM 4210 N N . PHE D 2 88 ? -48.122 31.019 31.152 1.00 23.07 88 PHE D N 1
ATOM 4211 C CA . PHE D 2 88 ? -47.766 32.398 30.956 1.00 24.29 88 PHE D CA 1
ATOM 4212 C C . PHE D 2 88 ? -46.440 32.416 30.215 1.00 25.38 88 PHE D C 1
ATOM 4213 O O . PHE D 2 88 ? -46.351 33.040 29.137 1.00 26.61 88 PHE D O 1
ATOM 4221 N N . TYR D 2 89 ? -45.453 31.665 30.700 1.00 24.49 89 TYR D N 1
ATOM 4222 C CA . TYR D 2 89 ? -44.210 31.524 29.961 1.00 24.30 89 TYR D CA 1
ATOM 4223 C C . TYR D 2 89 ? -44.489 30.714 28.678 1.00 24.00 89 TYR D C 1
ATOM 4224 O O . TYR D 2 89 ? -45.093 29.650 28.758 1.00 23.58 89 TYR D O 1
ATOM 4233 N N . THR D 2 90 ? -44.078 31.269 27.551 1.00 25.01 90 THR D N 1
ATOM 4234 C CA . THR D 2 90 ? -44.241 30.747 26.130 1.00 25.33 90 THR D CA 1
ATOM 4235 C C . THR D 2 90 ? -45.656 31.069 25.610 1.00 28.09 90 THR D C 1
ATOM 4236 O O . THR D 2 90 ? -45.981 30.682 24.451 1.00 28.28 90 THR D O 1
ATOM 4240 N N . CYS D 2 91 ? -46.544 31.681 26.417 1.00 25.81 91 CYS D N 1
ATOM 4241 C CA . CYS D 2 91 ? -47.919 32.010 25.943 1.00 26.97 91 CYS D CA 1
ATOM 4242 C C . CYS D 2 91 ? -47.805 33.099 24.850 1.00 28.48 91 CYS D C 1
ATOM 4243 O O . CYS D 2 91 ? -47.116 34.097 25.026 1.00 26.22 91 CYS D O 1
ATOM 4246 N N . ILE D 2 92 ? -48.493 32.929 23.712 1.00 28.82 92 ILE D N 1
ATOM 4247 C CA . ILE D 2 92 ? -48.437 33.998 22.670 1.00 29.53 92 ILE D CA 1
ATOM 4248 C C . ILE D 2 92 ? -49.909 34.380 22.433 1.00 30.59 92 ILE D C 1
ATOM 4249 O O . ILE D 2 92 ? -50.753 33.517 22.003 1.00 29.44 92 ILE D O 1
ATOM 4254 N N . ILE D 2 93 ? -50.224 35.620 22.712 1.00 32.93 93 ILE D N 1
ATOM 4255 C CA . ILE D 2 93 ? -51.543 36.144 22.547 1.00 37.05 93 ILE D CA 1
ATOM 4256 C C . ILE D 2 93 ? -51.342 37.593 22.007 1.00 39.84 93 ILE D C 1
ATOM 4257 O O . ILE D 2 93 ? -51.160 38.533 22.787 1.00 40.03 93 ILE D O 1
ATOM 4262 N N . PRO D 2 94 ? -51.483 37.811 20.704 1.00 42.30 94 PRO D N 1
ATOM 4263 C CA . PRO D 2 94 ? -51.255 39.181 20.190 1.00 45.25 94 PRO D CA 1
ATOM 4264 C C . PRO D 2 94 ? -52.335 40.157 20.638 1.00 48.27 94 PRO D C 1
ATOM 4265 O O . PRO D 2 94 ? -53.435 39.749 20.960 1.00 47.50 94 PRO D O 1
ATOM 4269 N N . LYS D 2 95 ? -52.004 41.441 20.692 1.00 53.68 95 LYS D N 1
ATOM 4270 C CA . LYS D 2 95 ? -52.969 42.489 21.100 1.00 59.72 95 LYS D CA 1
ATOM 4271 C C . LYS D 2 95 ? -54.022 42.692 20.001 1.00 62.30 95 LYS D C 1
ATOM 4272 O O . LYS D 2 95 ? -53.875 42.164 18.905 1.00 62.56 95 LYS D O 1
ATOM 4278 N N . SER D 2 96 ? -55.101 43.387 20.333 1.00 67.47 96 SER D N 1
ATOM 4279 C CA . SER D 2 96 ? -56.198 43.748 19.369 1.00 72.13 96 SER D CA 1
ATOM 4280 C C . SER D 2 96 ? -55.879 44.534 18.066 1.00 74.54 96 SER D C 1
ATOM 4281 O O . SER D 2 96 ? -56.170 44.051 16.936 1.00 75.54 96 SER D O 1
ATOM 4284 N N . GLU D 2 97 ? -55.350 45.757 18.227 1.00 77.16 97 GLU D N 1
ATOM 4285 C CA . GLU D 2 97 ? -55.276 46.768 17.127 1.00 78.96 97 GLU D CA 1
ATOM 4286 C C . GLU D 2 97 ? -54.099 47.730 17.309 1.00 79.07 97 GLU D C 1
ATOM 4287 O O . GLU D 2 97 ? -53.162 47.434 18.059 1.00 79.25 97 GLU D O 1
ATOM 4293 N N . ASN D 2 103 ? -45.202 42.807 24.509 1.00 75.90 103 ASN D N 1
ATOM 4294 C CA . ASN D 2 103 ? -46.481 43.177 23.902 1.00 75.25 103 ASN D CA 1
ATOM 4295 C C . ASN D 2 103 ? -47.340 41.964 23.382 1.00 73.24 103 ASN D C 1
ATOM 4296 O O . ASN D 2 103 ? -48.509 42.157 22.992 1.00 74.11 103 ASN D O 1
ATOM 4301 N N . PHE D 2 104 ? -46.787 40.737 23.364 1.00 69.29 104 PHE D N 1
ATOM 4302 C CA . PHE D 2 104 ? -47.607 39.539 23.030 1.00 65.26 104 PHE D CA 1
ATOM 4303 C C . PHE D 2 104 ? -47.692 38.427 24.110 1.00 61.29 104 PHE D C 1
ATOM 4304 O O . PHE D 2 104 ? -48.051 37.276 23.790 1.00 58.61 104 PHE D O 1
ATOM 4312 N N . GLY D 2 105 ? -47.366 38.785 25.365 1.00 57.48 105 GLY D N 1
ATOM 4313 C CA . GLY D 2 105 ? -47.519 37.888 26.524 1.00 54.29 105 GLY D CA 1
ATOM 4314 C C . GLY D 2 105 ? -48.962 37.914 27.057 1.00 51.07 105 GLY D C 1
ATOM 4315 O O . GLY D 2 105 ? -49.794 38.820 26.716 1.00 52.17 105 GLY D O 1
ATOM 4316 N N . GLY D 2 106 ? -49.311 36.947 27.893 1.00 47.23 106 GLY D N 1
ATOM 4317 C CA . GLY D 2 106 ? -50.663 36.999 28.539 1.00 40.99 106 GLY D CA 1
ATOM 4318 C C . GLY D 2 106 ? -50.984 35.660 29.075 1.00 39.36 106 GLY D C 1
ATOM 4319 O O . GLY D 2 106 ? -50.007 34.892 29.470 1.00 39.05 106 GLY D O 1
ATOM 4320 N N . CYS D 2 107 ? -52.277 35.292 29.050 1.00 34.29 107 CYS D N 1
ATOM 4321 C CA . CYS D 2 107 ? -52.594 34.009 29.582 1.00 31.51 107 CYS D CA 1
ATOM 4322 C C . CYS D 2 107 ? -53.188 33.036 28.524 1.00 29.54 107 CYS D C 1
ATOM 4323 O O . CYS D 2 107 ? -54.090 33.410 27.749 1.00 28.65 107 CYS D O 1
ATOM 4326 N N . CYS D 2 108 ? -52.623 31.832 28.465 1.00 24.75 108 CYS D N 1
ATOM 4327 C CA . CYS D 2 108 ? -53.032 30.782 27.497 1.00 24.74 108 CYS D CA 1
ATOM 4328 C C . CYS D 2 108 ? -53.478 29.493 28.187 1.00 24.81 108 CYS D C 1
ATOM 4329 O O . CYS D 2 108 ? -53.061 29.235 29.360 1.00 24.38 108 CYS D O 1
ATOM 4332 N N . MET D 2 109 ? -54.117 28.597 27.427 1.00 23.46 109 MET D N 1
ATOM 4333 C CA . MET D 2 109 ? -54.477 27.269 27.933 1.00 22.73 109 MET D CA 1
ATOM 4334 C C . MET D 2 109 ? -54.850 26.412 26.705 1.00 22.78 109 MET D C 1
ATOM 4335 O O . MET D 2 109 ? -54.757 26.907 25.590 1.00 21.69 109 MET D O 1
ATOM 4340 N N . TYR D 2 110 ? -55.186 25.144 26.907 1.00 20.94 110 TYR D N 1
ATOM 4341 C CA . TYR D 2 110 ? -55.698 24.259 25.872 1.00 24.01 110 TYR D CA 1
ATOM 4342 C C . TYR D 2 110 ? -57.094 23.835 26.291 1.00 26.52 110 TYR D C 1
ATOM 4343 O O . TYR D 2 110 ? -57.367 23.657 27.499 1.00 25.93 110 TYR D O 1
ATOM 4352 N N . GLY D 2 111 ? -57.994 23.779 25.293 1.00 25.18 111 GLY D N 1
ATOM 4353 C CA . GLY D 2 111 ? -59.223 23.082 25.459 1.00 25.67 111 GLY D CA 1
ATOM 4354 C C . GLY D 2 111 ? -60.077 23.760 26.516 1.00 25.29 111 GLY D C 1
ATOM 4355 O O . GLY D 2 111 ? -60.160 24.978 26.613 1.00 24.72 111 GLY D O 1
ATOM 4356 N N . GLY D 2 112 ? -60.685 22.955 27.393 1.00 26.68 112 GLY D N 1
ATOM 4357 C CA . GLY D 2 112 ? -61.408 23.578 28.537 1.00 25.22 112 GLY D CA 1
ATOM 4358 C C . GLY D 2 112 ? -62.865 23.922 28.351 1.00 26.79 112 GLY D C 1
ATOM 4359 O O . GLY D 2 112 ? -63.456 24.453 29.302 1.00 26.00 112 GLY D O 1
ATOM 4360 N N . LEU D 2 113 ? -63.450 23.626 27.172 1.00 24.70 113 LEU D N 1
ATOM 4361 C CA . LEU D 2 113 ? -64.736 24.235 26.877 1.00 26.45 113 LEU D CA 1
ATOM 4362 C C . LEU D 2 113 ? -65.861 23.225 26.944 1.00 26.00 113 LEU D C 1
ATOM 4363 O O . LEU D 2 113 ? -65.711 22.093 26.479 1.00 27.13 113 LEU D O 1
ATOM 4368 N N . THR D 2 114 ? -67.001 23.678 27.441 1.00 28.35 114 THR D N 1
ATOM 4369 C CA . THR D 2 114 ? -68.210 22.851 27.341 1.00 28.33 114 THR D CA 1
ATOM 4370 C C . THR D 2 114 ? -69.341 23.840 27.033 1.00 29.65 114 THR D C 1
ATOM 4371 O O . THR D 2 114 ? -69.260 24.999 27.423 1.00 29.07 114 THR D O 1
ATOM 4375 N N . PHE D 2 115 ? -70.426 23.413 26.384 1.00 31.01 115 PHE D N 1
ATOM 4376 C CA . PHE D 2 115 ? -71.523 24.368 26.147 1.00 32.94 115 PHE D CA 1
ATOM 4377 C C . PHE D 2 115 ? -72.178 24.661 27.484 1.00 35.25 115 PHE D C 1
ATOM 4378 O O . PHE D 2 115 ? -72.328 23.734 28.310 1.00 35.40 115 PHE D O 1
ATOM 4386 N N . ASN D 2 116 ? -72.496 25.929 27.725 1.00 36.83 116 ASN D N 1
ATOM 4387 C CA . ASN D 2 116 ? -73.228 26.344 28.914 1.00 40.80 116 ASN D CA 1
ATOM 4388 C C . ASN D 2 116 ? -74.721 25.848 28.845 1.00 44.32 116 ASN D C 1
ATOM 4389 O O . ASN D 2 116 ? -75.333 25.836 27.776 1.00 41.27 116 ASN D O 1
ATOM 4394 N N . SER D 2 117 ? -75.280 25.444 29.989 1.00 48.26 117 SER D N 1
ATOM 4395 C CA . SER D 2 117 ? -76.573 24.770 30.023 1.00 53.70 117 SER D CA 1
ATOM 4396 C C . SER D 2 117 ? -77.248 24.941 31.380 1.00 56.01 117 SER D C 1
ATOM 4397 O O . SER D 2 117 ? -76.601 24.739 32.410 1.00 56.02 117 SER D O 1
ATOM 4400 N N . SER D 2 118 ? -78.539 25.316 31.362 1.00 59.73 118 SER D N 1
ATOM 4401 C CA . SER D 2 118 ? -79.442 25.331 32.547 1.00 62.66 118 SER D CA 1
ATOM 4402 C C . SER D 2 118 ? -79.502 23.990 33.260 1.00 64.26 118 SER D C 1
ATOM 4403 O O . SER D 2 118 ? -79.867 23.924 34.437 1.00 65.44 118 SER D O 1
ATOM 4406 N N . GLU D 2 119 ? -79.178 22.934 32.522 1.00 65.88 119 GLU D N 1
ATOM 4407 C CA . GLU D 2 119 ? -79.241 21.552 32.979 1.00 68.08 119 GLU D CA 1
ATOM 4408 C C . GLU D 2 119 ? -78.058 21.122 33.854 1.00 68.42 119 GLU D C 1
ATOM 4409 O O . GLU D 2 119 ? -78.105 20.065 34.507 1.00 68.62 119 GLU D O 1
ATOM 4415 N N . ASN D 2 120 ? -76.996 21.924 33.855 1.00 68.22 120 ASN D N 1
ATOM 4416 C CA . ASN D 2 120 ? -75.848 21.688 34.743 1.00 68.21 120 ASN D CA 1
ATOM 4417 C C . ASN D 2 120 ? -76.131 22.341 36.086 1.00 69.03 120 ASN D C 1
ATOM 4418 O O . ASN D 2 120 ? -75.755 23.498 36.328 1.00 68.27 120 ASN D O 1
ATOM 4423 N N . GLU D 2 121 ? -76.848 21.592 36.925 1.00 70.00 121 GLU D N 1
ATOM 4424 C CA . GLU D 2 121 ? -77.409 22.147 38.140 1.00 71.87 121 GLU D CA 1
ATOM 4425 C C . GLU D 2 121 ? -77.220 21.170 39.266 1.00 71.46 121 GLU D C 1
ATOM 4426 O O . GLU D 2 121 ? -77.788 20.087 39.290 1.00 72.37 121 GLU D O 1
ATOM 4432 N N . ARG D 2 122 ? -76.353 21.564 40.174 1.00 70.95 122 ARG D N 1
ATOM 4433 C CA . ARG D 2 122 ? -75.878 20.683 41.256 1.00 70.17 122 ARG D CA 1
ATOM 4434 C C . ARG D 2 122 ? -74.944 19.461 40.926 1.00 67.08 122 ARG D C 1
ATOM 4435 O O . ARG D 2 122 ? -74.990 18.793 39.860 1.00 65.84 122 ARG D O 1
ATOM 4443 N N . ASP D 2 123 ? -74.084 19.226 41.908 1.00 63.90 123 ASP D N 1
ATOM 4444 C CA . ASP D 2 123 ? -72.844 18.501 41.751 1.00 61.50 123 ASP D CA 1
ATOM 4445 C C . ASP D 2 123 ? -72.952 17.034 41.409 1.00 59.17 123 ASP D C 1
ATOM 4446 O O . ASP D 2 123 ? -73.881 16.365 41.826 1.00 59.87 123 ASP D O 1
ATOM 4451 N N . LYS D 2 124 ? -72.044 16.528 40.606 1.00 55.44 124 LYS D N 1
ATOM 4452 C CA . LYS D 2 124 ? -71.805 15.135 40.658 1.00 53.12 124 LYS D CA 1
ATOM 4453 C C . LYS D 2 124 ? -70.575 14.968 41.523 1.00 51.52 124 LYS D C 1
ATOM 4454 O O . LYS D 2 124 ? -69.640 15.816 41.528 1.00 49.62 124 LYS D O 1
ATOM 4460 N N . LEU D 2 125 ? -70.567 13.841 42.219 1.00 49.28 125 LEU D N 1
ATOM 4461 C CA . LEU D 2 125 ? -69.520 13.467 43.091 1.00 48.23 125 LEU D CA 1
ATOM 4462 C C . LEU D 2 125 ? -68.758 12.380 42.396 1.00 45.59 125 LEU D C 1
ATOM 4463 O O . LEU D 2 125 ? -69.348 11.498 41.854 1.00 46.26 125 LEU D O 1
ATOM 4468 N N . ILE D 2 126 ? -67.434 12.403 42.390 1.00 43.24 126 ILE D N 1
ATOM 4469 C CA . ILE D 2 126 ? -66.749 11.369 41.648 1.00 40.78 126 ILE D CA 1
ATOM 4470 C C . ILE D 2 126 ? -65.645 10.908 42.537 1.00 42.46 126 ILE D C 1
ATOM 4471 O O . ILE D 2 126 ? -64.855 11.724 43.007 1.00 41.03 126 ILE D O 1
ATOM 4476 N N . THR D 2 127 ? -65.563 9.602 42.763 1.00 42.74 127 THR D N 1
ATOM 4477 C CA . THR D 2 127 ? -64.521 9.133 43.627 1.00 44.30 127 THR D CA 1
ATOM 4478 C C . THR D 2 127 ? -63.352 8.713 42.761 1.00 42.43 127 THR D C 1
ATOM 4479 O O . THR D 2 127 ? -63.534 8.201 41.648 1.00 44.82 127 THR D O 1
ATOM 4483 N N . VAL D 2 128 ? -62.166 9.108 43.198 1.00 39.71 128 VAL D N 1
ATOM 4484 C CA . VAL D 2 128 ? -60.941 8.825 42.539 1.00 37.11 128 VAL D CA 1
ATOM 4485 C C . VAL D 2 128 ? -60.206 7.788 43.358 1.00 37.57 128 VAL D C 1
ATOM 4486 O O . VAL D 2 128 ? -59.889 8.010 44.517 1.00 36.15 128 VAL D O 1
ATOM 4490 N N . GLN D 2 129 ? -59.927 6.650 42.767 1.00 38.36 129 GLN D N 1
ATOM 4491 C CA . GLN D 2 129 ? -59.247 5.580 43.503 1.00 40.82 129 GLN D CA 1
ATOM 4492 C C . GLN D 2 129 ? -57.749 5.746 43.352 1.00 38.88 129 GLN D C 1
ATOM 4493 O O . GLN D 2 129 ? -57.292 5.815 42.237 1.00 38.85 129 GLN D O 1
ATOM 4499 N N . VAL D 2 130 ? -56.970 5.761 44.444 1.00 36.06 130 VAL D N 1
ATOM 4500 C CA . VAL D 2 130 ? -55.550 5.848 44.307 1.00 33.95 130 VAL D CA 1
ATOM 4501 C C . VAL D 2 130 ? -54.877 4.574 44.681 1.00 35.46 130 VAL D C 1
ATOM 4502 O O . VAL D 2 130 ? -55.172 3.998 45.752 1.00 37.15 130 VAL D O 1
ATOM 4506 N N . THR D 2 131 ? -53.928 4.144 43.877 1.00 34.60 131 THR D N 1
ATOM 4507 C CA . THR D 2 131 ? -53.169 2.987 44.209 1.00 35.31 131 THR D CA 1
ATOM 4508 C C . THR D 2 131 ? -51.764 3.390 44.242 1.00 36.09 131 THR D C 1
ATOM 4509 O O . THR D 2 131 ? -51.243 3.920 43.221 1.00 37.43 131 THR D O 1
ATOM 4513 N N . ILE D 2 132 ? -51.087 3.140 45.364 1.00 34.42 132 ILE D N 1
ATOM 4514 C CA . ILE D 2 132 ? -49.659 3.393 45.415 1.00 34.40 132 ILE D CA 1
ATOM 4515 C C . ILE D 2 132 ? -48.840 2.125 45.581 1.00 36.56 132 ILE D C 1
ATOM 4516 O O . ILE D 2 132 ? -49.057 1.438 46.574 1.00 37.15 132 ILE D O 1
ATOM 4521 N N . ASP D 2 133 ? -47.842 1.873 44.724 1.00 38.80 133 ASP D N 1
ATOM 4522 C CA . ASP D 2 133 ? -46.984 0.645 44.837 1.00 42.45 133 ASP D CA 1
ATOM 4523 C C . ASP D 2 133 ? -47.908 -0.619 44.912 1.00 45.02 133 ASP D C 1
ATOM 4524 O O . ASP D 2 133 ? -47.706 -1.477 45.763 1.00 46.67 133 ASP D O 1
ATOM 4529 N N . ASN D 2 134 ? -48.946 -0.705 44.073 1.00 45.82 134 ASN D N 1
ATOM 4530 C CA . ASN D 2 134 ? -49.933 -1.833 44.142 1.00 48.63 134 ASN D CA 1
ATOM 4531 C C . ASN D 2 134 ? -50.719 -2.012 45.445 1.00 49.54 134 ASN D C 1
ATOM 4532 O O . ASN D 2 134 ? -51.397 -3.014 45.606 1.00 51.79 134 ASN D O 1
ATOM 4537 N N . ARG D 2 135 ? -50.628 -1.073 46.369 1.00 50.45 135 ARG D N 1
ATOM 4538 C CA . ARG D 2 135 ? -51.534 -1.030 47.513 1.00 51.34 135 ARG D CA 1
ATOM 4539 C C . ARG D 2 135 ? -52.657 -0.077 47.176 1.00 53.21 135 ARG D C 1
ATOM 4540 O O . ARG D 2 135 ? -52.456 1.187 47.063 1.00 52.10 135 ARG D O 1
ATOM 4548 N N . GLN D 2 136 ? -53.840 -0.642 46.984 1.00 54.16 136 GLN D N 1
ATOM 4549 C CA . GLN D 2 136 ? -54.973 0.226 46.814 1.00 56.40 136 GLN D CA 1
ATOM 4550 C C . GLN D 2 136 ? -55.322 0.851 48.148 1.00 56.60 136 GLN D C 1
ATOM 4551 O O . GLN D 2 136 ? -56.198 0.393 48.830 1.00 57.17 136 GLN D O 1
ATOM 4557 N N . SER D 2 137 ? -54.691 1.967 48.465 1.00 57.92 137 SER D N 1
ATOM 4558 C CA . SER D 2 137 ? -54.802 2.494 49.811 1.00 59.10 137 SER D CA 1
ATOM 4559 C C . SER D 2 137 ? -55.566 3.825 50.115 1.00 58.45 137 SER D C 1
ATOM 4560 O O . SER D 2 137 ? -55.941 4.032 51.280 1.00 56.43 137 SER D O 1
ATOM 4563 N N . LEU D 2 138 ? -55.825 4.680 49.112 1.00 57.56 138 LEU D N 1
ATOM 4564 C CA . LEU D 2 138 ? -56.549 5.956 49.325 1.00 56.97 138 LEU D CA 1
ATOM 4565 C C . LEU D 2 138 ? -57.697 6.115 48.356 1.00 55.28 138 LEU D C 1
ATOM 4566 O O . LEU D 2 138 ? -57.657 5.607 47.248 1.00 55.75 138 LEU D O 1
ATOM 4571 N N . GLY D 2 139 ? -58.673 6.931 48.716 1.00 52.78 139 GLY D N 1
ATOM 4572 C CA . GLY D 2 139 ? -59.673 7.336 47.753 1.00 49.71 139 GLY D CA 1
ATOM 4573 C C . GLY D 2 139 ? -60.090 8.713 48.165 1.00 47.44 139 GLY D C 1
ATOM 4574 O O . GLY D 2 139 ? -60.084 9.031 49.398 1.00 47.00 139 GLY D O 1
ATOM 4575 N N . PHE D 2 140 ? -60.439 9.554 47.181 1.00 42.87 140 PHE D N 1
ATOM 4576 C CA . PHE D 2 140 ? -60.984 10.869 47.514 1.00 39.78 140 PHE D CA 1
ATOM 4577 C C . PHE D 2 140 ? -62.033 11.221 46.507 1.00 39.85 140 PHE D C 1
ATOM 4578 O O . PHE D 2 140 ? -62.180 10.544 45.477 1.00 39.06 140 PHE D O 1
ATOM 4586 N N . THR D 2 141 ? -62.794 12.259 46.787 1.00 38.09 141 THR D N 1
ATOM 4587 C CA . THR D 2 141 ? -63.849 12.541 45.866 1.00 40.16 141 THR D CA 1
ATOM 4588 C C . THR D 2 141 ? -63.623 13.970 45.304 1.00 38.85 141 THR D C 1
ATOM 4589 O O . THR D 2 141 ? -63.100 14.847 45.971 1.00 36.49 141 THR D O 1
ATOM 4593 N N . ILE D 2 142 ? -63.986 14.172 44.056 1.00 37.88 142 ILE D N 1
ATOM 4594 C CA . ILE D 2 142 ? -64.010 15.533 43.550 1.00 38.04 142 ILE D CA 1
ATOM 4595 C C . ILE D 2 142 ? -65.404 15.712 43.076 1.00 39.40 142 ILE D C 1
ATOM 4596 O O . ILE D 2 142 ? -66.104 14.713 42.892 1.00 39.07 142 ILE D O 1
ATOM 4601 N N . THR D 2 143 ? -65.786 16.959 42.787 1.00 39.61 143 THR D N 1
ATOM 4602 C CA . THR D 2 143 ? -67.089 17.252 42.226 1.00 41.37 143 THR D CA 1
ATOM 4603 C C . THR D 2 143 ? -66.989 18.218 41.044 1.00 41.81 143 THR D C 1
ATOM 4604 O O . THR D 2 143 ? -66.092 19.094 41.003 1.00 40.52 143 THR D O 1
ATOM 4608 N N . THR D 2 144 ? -67.996 18.148 40.173 1.00 42.12 144 THR D N 1
ATOM 4609 C CA . THR D 2 144 ? -68.229 19.175 39.134 1.00 41.10 144 THR D CA 1
ATOM 4610 C C . THR D 2 144 ? -69.720 19.291 39.021 1.00 43.34 144 THR D C 1
ATOM 4611 O O . THR D 2 144 ? -70.427 18.231 39.121 1.00 41.37 144 THR D O 1
ATOM 4615 N N . ASN D 2 145 ? -70.246 20.505 38.778 1.00 44.27 145 ASN D N 1
ATOM 4616 C CA . ASN D 2 145 ? -71.660 20.510 38.459 1.00 47.20 145 ASN D CA 1
ATOM 4617 C C . ASN D 2 145 ? -72.013 20.196 37.009 1.00 46.71 145 ASN D C 1
ATOM 4618 O O . ASN D 2 145 ? -73.218 20.205 36.658 1.00 49.61 145 ASN D O 1
ATOM 4623 N N . LYS D 2 146 ? -71.032 19.833 36.179 1.00 43.36 146 LYS D N 1
ATOM 4624 C CA . LYS D 2 146 ? -71.315 19.660 34.758 1.00 42.00 146 LYS D CA 1
ATOM 4625 C C . LYS D 2 146 ? -71.661 18.236 34.393 1.00 42.11 146 LYS D C 1
ATOM 4626 O O . LYS D 2 146 ? -70.873 17.303 34.677 1.00 40.74 146 LYS D O 1
ATOM 4632 N N . ASN D 2 147 ? -72.801 18.050 33.715 1.00 41.97 147 ASN D N 1
ATOM 4633 C CA . ASN D 2 147 ? -73.105 16.705 33.217 1.00 42.78 147 ASN D CA 1
ATOM 4634 C C . ASN D 2 147 ? -72.116 16.201 32.204 1.00 41.76 147 ASN D C 1
ATOM 4635 O O . ASN D 2 147 ? -71.664 15.015 32.269 1.00 42.22 147 ASN D O 1
ATOM 4640 N N . MET D 2 148 ? -71.802 17.057 31.226 1.00 39.43 148 MET D N 1
ATOM 4641 C CA . MET D 2 148 ? -70.702 16.711 30.287 1.00 38.64 148 MET D CA 1
ATOM 4642 C C . MET D 2 148 ? -69.543 17.659 30.745 1.00 35.98 148 MET D C 1
ATOM 4643 O O . MET D 2 148 ? -69.714 18.877 30.847 1.00 34.17 148 MET D O 1
ATOM 4648 N N . VAL D 2 149 ? -68.411 17.081 31.101 1.00 33.52 149 VAL D N 1
ATOM 4649 C CA . VAL D 2 149 ? -67.348 17.881 31.725 1.00 31.48 149 VAL D CA 1
ATOM 4650 C C . VAL D 2 149 ? -66.077 17.551 30.974 1.00 29.75 149 VAL D C 1
ATOM 4651 O O . VAL D 2 149 ? -65.948 16.401 30.479 1.00 30.29 149 VAL D O 1
ATOM 4655 N N . THR D 2 150 ? -65.112 18.494 30.860 1.00 30.45 150 THR D N 1
ATOM 4656 C CA . THR D 2 150 ? -63.852 18.088 30.173 1.00 28.34 150 THR D CA 1
ATOM 4657 C C . THR D 2 150 ? -63.041 17.150 31.034 1.00 29.66 150 THR D C 1
ATOM 4658 O O . THR D 2 150 ? -63.076 17.246 32.256 1.00 31.62 150 THR D O 1
ATOM 4662 N N . ILE D 2 151 ? -62.287 16.261 30.423 1.00 29.43 151 ILE D N 1
ATOM 4663 C CA . ILE D 2 151 ? -61.310 15.508 31.116 1.00 29.06 151 ILE D CA 1
ATOM 4664 C C . ILE D 2 151 ? -60.310 16.432 31.856 1.00 30.83 151 ILE D C 1
ATOM 4665 O O . ILE D 2 151 ? -59.859 16.097 32.979 1.00 30.21 151 ILE D O 1
ATOM 4670 N N . GLN D 2 152 ? -59.931 17.562 31.216 1.00 28.51 152 GLN D N 1
ATOM 4671 C CA . GLN D 2 152 ? -59.071 18.549 31.836 1.00 27.86 152 GLN D CA 1
ATOM 4672 C C . GLN D 2 152 ? -59.514 18.958 33.247 1.00 27.29 152 GLN D C 1
ATOM 4673 O O . GLN D 2 152 ? -58.655 19.094 34.086 1.00 28.02 152 GLN D O 1
ATOM 4679 N N . GLU D 2 153 ? -60.760 19.368 33.402 1.00 28.48 153 GLU D N 1
ATOM 4680 C CA . GLU D 2 153 ? -61.342 19.725 34.701 1.00 29.06 153 GLU D CA 1
ATOM 4681 C C . GLU D 2 153 ? -61.220 18.618 35.756 1.00 29.39 153 GLU D C 1
ATOM 4682 O O . GLU D 2 153 ? -60.786 18.880 36.874 1.00 29.94 153 GLU D O 1
ATOM 4688 N N . LEU D 2 154 ? -61.582 17.399 35.392 1.00 29.76 154 LEU D N 1
ATOM 4689 C CA . LEU D 2 154 ? -61.440 16.253 36.266 1.00 29.97 154 LEU D CA 1
ATOM 4690 C C . LEU D 2 154 ? -60.008 15.966 36.634 1.00 30.79 154 LEU D C 1
ATOM 4691 O O . LEU D 2 154 ? -59.734 15.710 37.798 1.00 29.99 154 LEU D O 1
ATOM 4696 N N . ASP D 2 155 ? -59.101 15.952 35.632 1.00 27.29 155 ASP D N 1
ATOM 4697 C CA . ASP D 2 155 ? -57.688 15.775 35.836 1.00 27.44 155 ASP D CA 1
ATOM 4698 C C . ASP D 2 155 ? -57.110 16.868 36.755 1.00 27.54 155 ASP D C 1
ATOM 4699 O O . ASP D 2 155 ? -56.383 16.571 37.707 1.00 27.66 155 ASP D O 1
ATOM 4704 N N . TYR D 2 156 ? -57.396 18.132 36.438 1.00 25.34 156 TYR D N 1
ATOM 4705 C CA . TYR D 2 156 ? -56.897 19.213 37.311 1.00 23.72 156 TYR D CA 1
ATOM 4706 C C . TYR D 2 156 ? -57.309 18.895 38.808 1.00 26.76 156 TYR D C 1
ATOM 4707 O O . TYR D 2 156 ? -56.534 19.098 39.725 1.00 26.37 156 TYR D O 1
ATOM 4716 N N . LYS D 2 157 ? -58.581 18.551 39.015 1.00 26.02 157 LYS D N 1
ATOM 4717 C CA . LYS D 2 157 ? -59.105 18.492 40.400 1.00 29.56 157 LYS D CA 1
ATOM 4718 C C . LYS D 2 157 ? -58.462 17.343 41.123 1.00 28.04 157 LYS D C 1
ATOM 4719 O O . LYS D 2 157 ? -58.109 17.461 42.297 1.00 30.58 157 LYS D O 1
ATOM 4725 N N . ALA D 2 158 ? -58.288 16.237 40.411 1.00 28.44 158 ALA D N 1
ATOM 4726 C CA . ALA D 2 158 ? -57.613 15.124 40.942 1.00 28.87 158 ALA D CA 1
ATOM 4727 C C . ALA D 2 158 ? -56.177 15.481 41.283 1.00 30.71 158 ALA D C 1
ATOM 4728 O O . ALA D 2 158 ? -55.684 15.220 42.424 1.00 29.60 158 ALA D O 1
ATOM 4730 N N . ARG D 2 159 ? -55.450 16.107 40.343 1.00 28.51 159 ARG D N 1
ATOM 4731 C CA . ARG D 2 159 ? -54.055 16.368 40.628 1.00 25.14 159 ARG D CA 1
ATOM 4732 C C . ARG D 2 159 ? -53.914 17.463 41.695 1.00 25.24 159 ARG D C 1
ATOM 4733 O O . ARG D 2 159 ? -52.922 17.501 42.401 1.00 24.25 159 ARG D O 1
ATOM 4741 N N . HIS D 2 160 ? -54.820 18.404 41.697 1.00 24.92 160 HIS D N 1
ATOM 4742 C CA . HIS D 2 160 ? -54.653 19.475 42.616 1.00 25.59 160 HIS D CA 1
ATOM 4743 C C . HIS D 2 160 ? -54.784 18.866 44.083 1.00 27.21 160 HIS D C 1
ATOM 4744 O O . HIS D 2 160 ? -53.970 19.183 44.976 1.00 27.56 160 HIS D O 1
ATOM 4751 N N . TRP D 2 161 ? -55.756 17.986 44.285 1.00 26.68 161 TRP D N 1
ATOM 4752 C CA . TRP D 2 161 ? -55.887 17.320 45.665 1.00 28.34 161 TRP D CA 1
ATOM 4753 C C . TRP D 2 161 ? -54.613 16.585 46.019 1.00 27.94 161 TRP D C 1
ATOM 4754 O O . TRP D 2 161 ? -54.023 16.736 47.111 1.00 29.72 161 TRP D O 1
ATOM 4765 N N . LEU D 2 162 ? -54.100 15.825 45.073 1.00 27.79 162 LEU D N 1
ATOM 4766 C CA . LEU D 2 162 ? -52.922 15.041 45.309 1.00 26.45 162 LEU D CA 1
ATOM 4767 C C . LEU D 2 162 ? -51.676 15.833 45.561 1.00 27.71 162 LEU D C 1
ATOM 4768 O O . LEU D 2 162 ? -50.740 15.342 46.263 1.00 27.44 162 LEU D O 1
ATOM 4773 N N . THR D 2 163 ? -51.570 16.988 44.913 1.00 26.54 163 THR D N 1
ATOM 4774 C CA . THR D 2 163 ? -50.370 17.825 45.063 1.00 27.57 163 THR D CA 1
ATOM 4775 C C . THR D 2 163 ? -50.468 18.504 46.444 1.00 28.02 163 THR D C 1
ATOM 4776 O O . THR D 2 163 ? -49.476 18.717 47.089 1.00 29.11 163 THR D O 1
ATOM 4780 N N . LYS D 2 164 ? -51.653 18.923 46.805 1.00 28.35 164 LYS D N 1
ATOM 4781 C CA . LYS D 2 164 ? -51.867 19.668 48.059 1.00 32.73 164 LYS D CA 1
ATOM 4782 C C . LYS D 2 164 ? -51.705 18.690 49.278 1.00 32.97 164 LYS D C 1
ATOM 4783 O O . LYS D 2 164 ? -51.039 19.070 50.222 1.00 31.43 164 LYS D O 1
ATOM 4789 N N . GLU D 2 165 ? -52.255 17.465 49.186 1.00 31.81 165 GLU D N 1
ATOM 4790 C CA . GLU D 2 165 ? -52.361 16.500 50.335 1.00 33.72 165 GLU D CA 1
ATOM 4791 C C . GLU D 2 165 ? -51.319 15.407 50.277 1.00 34.49 165 GLU D C 1
ATOM 4792 O O . GLU D 2 165 ? -50.915 14.878 51.324 1.00 35.88 165 GLU D O 1
ATOM 4798 N N . LYS D 2 166 ? -50.870 15.015 49.063 1.00 32.41 166 LYS D N 1
ATOM 4799 C CA . LYS D 2 166 ? -49.965 13.866 48.977 1.00 31.27 166 LYS D CA 1
ATOM 4800 C C . LYS D 2 166 ? -48.653 14.075 48.278 1.00 30.10 166 LYS D C 1
ATOM 4801 O O . LYS D 2 166 ? -48.017 13.126 47.860 1.00 30.22 166 LYS D O 1
ATOM 4807 N N . LYS D 2 167 ? -48.231 15.324 48.138 1.00 28.79 167 LYS D N 1
ATOM 4808 C CA . LYS D 2 167 ? -46.896 15.589 47.604 1.00 26.29 167 LYS D CA 1
ATOM 4809 C C . LYS D 2 167 ? -46.744 15.051 46.159 1.00 24.47 167 LYS D C 1
ATOM 4810 O O . LYS D 2 167 ? -45.730 14.530 45.788 1.00 24.02 167 LYS D O 1
ATOM 4816 N N . LEU D 2 168 ? -47.813 15.052 45.401 1.00 24.67 168 LEU D N 1
ATOM 4817 C CA . LEU D 2 168 ? -47.686 14.601 43.928 1.00 22.93 168 LEU D CA 1
ATOM 4818 C C . LEU D 2 168 ? -46.545 15.308 43.214 1.00 25.29 168 LEU D C 1
ATOM 4819 O O . LEU D 2 168 ? -45.653 14.668 42.620 1.00 25.27 168 LEU D O 1
ATOM 4824 N N . TYR D 2 169 ? -46.485 16.628 43.348 1.00 22.97 169 TYR D N 1
ATOM 4825 C CA . TYR D 2 169 ? -45.370 17.343 42.814 1.00 24.14 169 TYR D CA 1
ATOM 4826 C C . TYR D 2 169 ? -44.815 18.286 43.963 1.00 24.44 169 TYR D C 1
ATOM 4827 O O . TYR D 2 169 ? -45.602 18.963 44.601 1.00 22.64 169 TYR D O 1
ATOM 4836 N N . GLU D 2 170 ? -43.518 18.426 44.064 1.00 23.82 170 GLU D N 1
ATOM 4837 C CA . GLU D 2 170 ? -42.930 19.383 44.990 1.00 26.40 170 GLU D CA 1
ATOM 4838 C C . GLU D 2 170 ? -41.945 20.217 44.220 1.00 25.37 170 GLU D C 1
ATOM 4839 O O . GLU D 2 170 ? -41.755 19.989 43.018 1.00 26.78 170 GLU D O 1
ATOM 4845 N N . PHE D 2 171 ? -41.307 21.159 44.885 1.00 26.27 171 PHE D N 1
ATOM 4846 C CA . PHE D 2 171 ? -40.472 22.115 44.152 1.00 26.59 171 PHE D CA 1
ATOM 4847 C C . PHE D 2 171 ? -39.368 21.323 43.439 1.00 26.99 171 PHE D C 1
ATOM 4848 O O . PHE D 2 171 ? -39.022 21.607 42.278 1.00 24.65 171 PHE D O 1
ATOM 4856 N N . ASP D 2 172 ? -38.805 20.306 44.105 1.00 26.25 172 ASP D N 1
ATOM 4857 C CA . ASP D 2 172 ? -37.654 19.659 43.496 1.00 26.85 172 ASP D CA 1
ATOM 4858 C C . ASP D 2 172 ? -37.893 18.173 43.480 1.00 27.76 172 ASP D C 1
ATOM 4859 O O . ASP D 2 172 ? -36.975 17.402 43.643 1.00 30.51 172 ASP D O 1
ATOM 4864 N N . GLY D 2 173 ? -39.122 17.739 43.343 1.00 28.51 173 GLY D N 1
ATOM 4865 C CA . GLY D 2 173 ? -39.353 16.310 43.346 1.00 27.36 173 GLY D CA 1
ATOM 4866 C C . GLY D 2 173 ? -40.778 15.979 43.532 1.00 26.99 173 GLY D C 1
ATOM 4867 O O . GLY D 2 173 ? -41.689 16.693 43.082 1.00 27.69 173 GLY D O 1
ATOM 4868 N N . SER D 2 174 ? -40.998 14.905 44.305 1.00 26.34 174 SER D N 1
ATOM 4869 C CA . SER D 2 174 ? -42.304 14.324 44.470 1.00 27.08 174 SER D CA 1
ATOM 4870 C C . SER D 2 174 ? -42.124 13.218 45.586 1.00 27.95 174 SER D C 1
ATOM 4871 O O . SER D 2 174 ? -41.057 12.656 45.680 1.00 28.78 174 SER D O 1
ATOM 4874 N N . ALA D 2 175 ? -43.196 12.817 46.236 1.00 29.69 175 ALA D N 1
ATOM 4875 C CA . ALA D 2 175 ? -43.187 11.571 47.043 1.00 30.75 175 ALA D CA 1
ATOM 4876 C C . ALA D 2 175 ? -43.063 10.357 46.076 1.00 33.18 175 ALA D C 1
ATOM 4877 O O . ALA D 2 175 ? -42.695 9.215 46.496 1.00 31.47 175 ALA D O 1
ATOM 4879 N N . PHE D 2 176 ? -43.354 10.564 44.776 1.00 29.47 176 PHE D N 1
ATOM 4880 C CA . PHE D 2 176 ? -43.340 9.435 43.844 1.00 27.51 176 PHE D CA 1
ATOM 4881 C C . PHE D 2 176 ? -42.286 9.477 42.837 1.00 28.86 176 PHE D C 1
ATOM 4882 O O . PHE D 2 176 ? -41.516 10.449 42.757 1.00 30.46 176 PHE D O 1
ATOM 4890 N N . GLU D 2 177 ? -42.146 8.377 42.091 1.00 30.18 177 GLU D N 1
ATOM 4891 C CA . GLU D 2 177 ? -41.177 8.263 41.046 1.00 31.55 177 GLU D CA 1
ATOM 4892 C C . GLU D 2 177 ? -41.834 8.243 39.602 1.00 32.62 177 GLU D C 1
ATOM 4893 O O . GLU D 2 177 ? -41.205 8.761 38.666 1.00 30.50 177 GLU D O 1
ATOM 4899 N N . SER D 2 178 ? -43.048 7.675 39.458 1.00 31.00 178 SER D N 1
ATOM 4900 C CA . SER D 2 178 ? -43.698 7.604 38.141 1.00 32.14 178 SER D CA 1
ATOM 4901 C C . SER D 2 178 ? -45.142 7.345 38.427 1.00 31.99 178 SER D C 1
ATOM 4902 O O . SER D 2 178 ? -45.448 6.915 39.569 1.00 31.03 178 SER D O 1
ATOM 4905 N N . GLY D 2 179 ? -46.056 7.674 37.491 1.00 29.66 179 GLY D N 1
ATOM 4906 C CA . GLY D 2 179 ? -47.467 7.313 37.675 1.00 28.86 179 GLY D CA 1
ATOM 4907 C C . GLY D 2 179 ? -48.368 7.767 36.551 1.00 30.21 179 GLY D C 1
ATOM 4908 O O . GLY D 2 179 ? -47.912 8.517 35.707 1.00 31.15 179 GLY D O 1
ATOM 4909 N N . TYR D 2 180 ? -49.685 7.476 36.618 1.00 30.12 180 TYR D N 1
ATOM 4910 C CA . TYR D 2 180 ? -50.520 7.864 35.542 1.00 30.77 180 TYR D CA 1
ATOM 4911 C C . TYR D 2 180 ? -51.896 7.941 36.079 1.00 31.04 180 TYR D C 1
ATOM 4912 O O . TYR D 2 180 ? -52.206 7.357 37.155 1.00 30.87 180 TYR D O 1
ATOM 4921 N N . ILE D 2 181 ? -52.701 8.765 35.412 1.00 28.10 181 ILE D N 1
ATOM 4922 C CA . ILE D 2 181 ? -54.091 8.851 35.793 1.00 26.69 181 ILE D CA 1
ATOM 4923 C C . ILE D 2 181 ? -54.843 8.143 34.664 1.00 29.20 181 ILE D C 1
ATOM 4924 O O . ILE D 2 181 ? -54.479 8.314 33.483 1.00 29.09 181 ILE D O 1
ATOM 4929 N N . LYS D 2 182 ? -55.891 7.364 35.003 1.00 31.67 182 LYS D N 1
ATOM 4930 C CA . LYS D 2 182 ? -56.581 6.523 33.974 1.00 30.82 182 LYS D CA 1
ATOM 4931 C C . LYS D 2 182 ? -58.023 6.790 34.022 1.00 30.82 182 LYS D C 1
ATOM 4932 O O . LYS D 2 182 ? -58.612 6.776 35.085 1.00 30.78 182 LYS D O 1
ATOM 4938 N N . PHE D 2 183 ? -58.615 7.156 32.877 1.00 32.23 183 PHE D N 1
ATOM 4939 C CA . PHE D 2 183 ? -60.055 7.433 32.842 1.00 34.44 183 PHE D CA 1
ATOM 4940 C C . PHE D 2 183 ? -60.768 6.273 32.099 1.00 37.41 183 PHE D C 1
ATOM 4941 O O . PHE D 2 183 ? -60.287 5.860 31.042 1.00 39.12 183 PHE D O 1
ATOM 4949 N N . THR D 2 184 ? -61.907 5.786 32.610 1.00 39.36 184 THR D N 1
ATOM 4950 C CA . THR D 2 184 ? -62.630 4.698 31.924 1.00 40.72 184 THR D CA 1
ATOM 4951 C C . THR D 2 184 ? -64.053 5.169 31.729 1.00 41.29 184 THR D C 1
ATOM 4952 O O . THR D 2 184 ? -64.694 5.580 32.708 1.00 41.76 184 THR D O 1
ATOM 4956 N N . GLU D 2 185 ? -64.514 5.239 30.473 1.00 42.76 185 GLU D N 1
ATOM 4957 C CA . GLU D 2 185 ? -65.933 5.637 30.188 1.00 45.51 185 GLU D CA 1
ATOM 4958 C C . GLU D 2 185 ? -66.966 4.483 30.282 1.00 47.52 185 GLU D C 1
ATOM 4959 O O . GLU D 2 185 ? -66.588 3.317 30.303 1.00 46.69 185 GLU D O 1
ATOM 4965 N N . LYS D 2 186 ? -68.251 4.842 30.339 1.00 51.08 186 LYS D N 1
ATOM 4966 C CA . LYS D 2 186 ? -69.420 3.889 30.423 1.00 55.06 186 LYS D CA 1
ATOM 4967 C C . LYS D 2 186 ? -69.285 2.673 29.468 1.00 55.55 186 LYS D C 1
ATOM 4968 O O . LYS D 2 186 ? -69.488 1.523 29.878 1.00 55.70 186 LYS D O 1
ATOM 4974 N N . ASN D 2 187 ? -68.904 2.938 28.223 1.00 56.11 187 ASN D N 1
ATOM 4975 C CA . ASN D 2 187 ? -68.729 1.901 27.193 1.00 57.68 187 ASN D CA 1
ATOM 4976 C C . ASN D 2 187 ? -67.459 1.096 27.416 1.00 57.86 187 ASN D C 1
ATOM 4977 O O . ASN D 2 187 ? -66.956 0.443 26.508 1.00 58.29 187 ASN D O 1
ATOM 4982 N N . ASN D 2 188 ? -66.910 1.169 28.622 1.00 57.94 188 ASN D N 1
ATOM 4983 C CA . ASN D 2 188 ? -65.617 0.526 28.948 1.00 58.00 188 ASN D CA 1
ATOM 4984 C C . ASN D 2 188 ? -64.337 0.791 28.122 1.00 56.22 188 ASN D C 1
ATOM 4985 O O . ASN D 2 188 ? -63.348 0.066 28.254 1.00 57.08 188 ASN D O 1
ATOM 4990 N N . THR D 2 189 ? -64.308 1.849 27.323 1.00 54.72 189 THR D N 1
ATOM 4991 C CA . THR D 2 189 ? -63.039 2.250 26.726 1.00 53.25 189 THR D CA 1
ATOM 4992 C C . THR D 2 189 ? -62.314 3.202 27.736 1.00 51.95 189 THR D C 1
ATOM 4993 O O . THR D 2 189 ? -62.943 3.841 28.597 1.00 51.08 189 THR D O 1
ATOM 4997 N N . SER D 2 190 ? -61.003 3.316 27.607 1.00 49.40 190 SER D N 1
ATOM 4998 C CA . SER D 2 190 ? -60.242 4.025 28.601 1.00 46.86 190 SER D CA 1
ATOM 4999 C C . SER D 2 190 ? -58.988 4.647 28.004 1.00 45.48 190 SER D C 1
ATOM 5000 O O . SER D 2 190 ? -58.489 4.217 26.927 1.00 42.50 190 SER D O 1
ATOM 5003 N N . PHE D 2 191 ? -58.430 5.632 28.721 1.00 42.03 191 PHE D N 1
ATOM 5004 C CA . PHE D 2 191 ? -57.147 6.206 28.272 1.00 40.51 191 PHE D CA 1
ATOM 5005 C C . PHE D 2 191 ? -56.458 6.748 29.517 1.00 38.57 191 PHE D C 1
ATOM 5006 O O . PHE D 2 191 ? -57.116 6.905 30.554 1.00 38.91 191 PHE D O 1
ATOM 5014 N N . TRP D 2 192 ? -55.180 7.048 29.396 1.00 35.78 192 TRP D N 1
ATOM 5015 C CA . TRP D 2 192 ? -54.476 7.541 30.551 1.00 35.49 192 TRP D CA 1
ATOM 5016 C C . TRP D 2 192 ? -53.510 8.653 30.182 1.00 35.14 192 TRP D C 1
ATOM 5017 O O . TRP D 2 192 ? -53.180 8.771 29.008 1.00 35.00 192 TRP D O 1
ATOM 5028 N N . PHE D 2 193 ? -53.061 9.444 31.170 1.00 32.68 193 PHE D N 1
ATOM 5029 C CA . PHE D 2 193 ? -51.966 10.418 30.963 1.00 32.00 193 PHE D CA 1
ATOM 5030 C C . PHE D 2 193 ? -50.847 10.083 31.927 1.00 31.02 193 PHE D C 1
ATOM 5031 O O . PHE D 2 193 ? -51.114 9.767 33.097 1.00 31.35 193 PHE D O 1
ATOM 5039 N N . ASP D 2 194 ? -49.625 10.175 31.468 1.00 27.52 194 ASP D N 1
ATOM 5040 C CA . ASP D 2 194 ? -48.486 10.091 32.299 1.00 28.35 194 ASP D CA 1
ATOM 5041 C C . ASP D 2 194 ? -48.442 11.395 33.149 1.00 28.94 194 ASP D C 1
ATOM 5042 O O . ASP D 2 194 ? -48.570 12.483 32.608 1.00 27.75 194 ASP D O 1
ATOM 5047 N N . LEU D 2 195 ? -48.285 11.261 34.467 1.00 28.33 195 LEU D N 1
ATOM 5048 C CA . LEU D 2 195 ? -48.429 12.397 35.407 1.00 28.78 195 LEU D CA 1
ATOM 5049 C C . LEU D 2 195 ? -47.214 13.272 35.439 1.00 26.17 195 LEU D C 1
ATOM 5050 O O . LEU D 2 195 ? -47.262 14.397 35.960 1.00 28.00 195 LEU D O 1
ATOM 5055 N N . PHE D 2 196 ? -46.097 12.752 34.969 1.00 25.68 196 PHE D N 1
ATOM 5056 C CA . PHE D 2 196 ? -44.847 13.463 35.126 1.00 26.28 196 PHE D CA 1
ATOM 5057 C C . PHE D 2 196 ? -44.263 13.931 33.788 1.00 27.59 196 PHE D C 1
ATOM 5058 O O . PHE D 2 196 ? -44.535 13.327 32.762 1.00 27.28 196 PHE D O 1
ATOM 5066 N N . PRO D 2 197 ? -43.439 14.988 33.805 1.00 26.74 197 PRO D N 1
ATOM 5067 C CA . PRO D 2 197 ? -42.861 15.559 32.538 1.00 26.10 197 PRO D CA 1
ATOM 5068 C C . PRO D 2 197 ? -41.757 14.736 31.954 1.00 28.43 197 PRO D C 1
ATOM 5069 O O . PRO D 2 197 ? -41.011 14.090 32.691 1.00 25.87 197 PRO D O 1
ATOM 5073 N N . LYS D 2 198 ? -41.607 14.773 30.613 1.00 26.26 198 LYS D N 1
ATOM 5074 C CA . LYS D 2 198 ? -40.510 14.124 29.974 1.00 26.48 198 LYS D CA 1
ATOM 5075 C C . LYS D 2 198 ? -39.255 14.717 30.406 1.00 27.06 198 LYS D C 1
ATOM 5076 O O . LYS D 2 198 ? -39.154 15.948 30.550 1.00 26.98 198 LYS D O 1
ATOM 5082 N N . LYS D 2 199 ? -38.251 13.864 30.493 1.00 28.68 199 LYS D N 1
ATOM 5083 C CA . LYS D 2 199 ? -36.960 14.300 30.986 1.00 30.71 199 LYS D CA 1
ATOM 5084 C C . LYS D 2 199 ? -36.258 15.343 30.076 1.00 30.76 199 LYS D C 1
ATOM 5085 O O . LYS D 2 199 ? -35.393 16.125 30.530 1.00 30.03 199 LYS D O 1
ATOM 5091 N N . GLU D 2 200 ? -36.651 15.364 28.792 1.00 28.98 200 GLU D N 1
ATOM 5092 C CA . GLU D 2 200 ? -36.100 16.308 27.835 1.00 29.43 200 GLU D CA 1
ATOM 5093 C C . GLU D 2 200 ? -36.668 17.712 27.979 1.00 26.18 200 GLU D C 1
ATOM 5094 O O . GLU D 2 200 ? -36.072 18.703 27.417 1.00 27.14 200 GLU D O 1
ATOM 5100 N N . LEU D 2 201 ? -37.766 17.823 28.687 1.00 24.08 201 LEU D N 1
ATOM 5101 C CA . LEU D 2 201 ? -38.497 19.106 28.793 1.00 24.85 201 LEU D CA 1
ATOM 5102 C C . LEU D 2 201 ? -37.925 20.030 29.926 1.00 25.52 201 LEU D C 1
ATOM 5103 O O . LEU D 2 201 ? -38.629 20.363 30.914 1.00 23.28 201 LEU D O 1
ATOM 5108 N N . VAL D 2 202 ? -36.685 20.399 29.749 1.00 26.90 202 VAL D N 1
ATOM 5109 C CA . VAL D 2 202 ? -35.965 21.345 30.588 1.00 28.00 202 VAL D CA 1
ATOM 5110 C C . VAL D 2 202 ? -35.268 22.356 29.649 1.00 26.31 202 VAL D C 1
ATOM 5111 O O . VAL D 2 202 ? -34.481 21.994 28.776 1.00 27.15 202 VAL D O 1
ATOM 5115 N N . PRO D 2 203 ? -35.501 23.612 29.845 1.00 26.27 203 PRO D N 1
ATOM 5116 C CA . PRO D 2 203 ? -36.463 24.222 30.792 1.00 26.88 203 PRO D CA 1
ATOM 5117 C C . PRO D 2 203 ? -37.880 23.703 30.518 1.00 27.35 203 PRO D C 1
ATOM 5118 O O . PRO D 2 203 ? -38.145 23.129 29.422 1.00 25.36 203 PRO D O 1
ATOM 5122 N N . PHE D 2 204 ? -38.777 23.889 31.499 1.00 24.44 204 PHE D N 1
ATOM 5123 C CA . PHE D 2 204 ? -40.115 23.405 31.417 1.00 26.37 204 PHE D CA 1
ATOM 5124 C C . PHE D 2 204 ? -40.815 24.376 30.407 1.00 28.33 204 PHE D C 1
ATOM 5125 O O . PHE D 2 204 ? -40.714 25.596 30.543 1.00 30.15 204 PHE D O 1
ATOM 5133 N N . VAL D 2 205 ? -41.444 23.793 29.388 1.00 27.81 205 VAL D N 1
ATOM 5134 C CA . VAL D 2 205 ? -42.177 24.531 28.319 1.00 25.79 205 VAL D CA 1
ATOM 5135 C C . VAL D 2 205 ? -43.635 24.141 28.457 1.00 25.05 205 VAL D C 1
ATOM 5136 O O . VAL D 2 205 ? -44.041 23.011 28.148 1.00 24.54 205 VAL D O 1
ATOM 5140 N N . PRO D 2 206 ? -44.409 25.011 29.085 1.00 23.56 206 PRO D N 1
ATOM 5141 C CA . PRO D 2 206 ? -45.701 24.538 29.520 1.00 25.03 206 PRO D CA 1
ATOM 5142 C C . PRO D 2 206 ? -46.629 24.091 28.390 1.00 26.11 206 PRO D C 1
ATOM 5143 O O . PRO D 2 206 ? -47.358 23.118 28.569 1.00 26.41 206 PRO D O 1
ATOM 5147 N N . TYR D 2 207 ? -46.566 24.763 27.213 1.00 25.17 207 TYR D N 1
ATOM 5148 C CA . TYR D 2 207 ? -47.430 24.326 26.113 1.00 25.32 207 TYR D CA 1
ATOM 5149 C C . TYR D 2 207 ? -47.184 22.905 25.682 1.00 26.20 207 TYR D C 1
ATOM 5150 O O . TYR D 2 207 ? -48.134 22.204 25.291 1.00 27.91 207 TYR D O 1
ATOM 5159 N N . LYS D 2 208 ? -45.960 22.411 25.797 1.00 23.28 208 LYS D N 1
ATOM 5160 C CA . LYS D 2 208 ? -45.770 21.024 25.432 1.00 23.92 208 LYS D CA 1
ATOM 5161 C C . LYS D 2 208 ? -46.235 19.993 26.451 1.00 25.04 208 LYS D C 1
ATOM 5162 O O . LYS D 2 208 ? -46.135 18.737 26.231 1.00 27.19 208 LYS D O 1
ATOM 5168 N N . PHE D 2 209 ? -46.555 20.469 27.635 1.00 24.06 209 PHE D N 1
ATOM 5169 C CA . PHE D 2 209 ? -47.068 19.508 28.681 1.00 24.09 209 PHE D CA 1
ATOM 5170 C C . PHE D 2 209 ? -48.567 19.588 28.654 1.00 23.47 209 PHE D C 1
ATOM 5171 O O . PHE D 2 209 ? -49.257 18.585 28.840 1.00 24.53 209 PHE D O 1
ATOM 5179 N N . LEU D 2 210 ? -49.102 20.805 28.488 1.00 22.70 210 LEU D N 1
ATOM 5180 C CA . LEU D 2 210 ? -50.544 20.958 28.629 1.00 22.99 210 LEU D CA 1
ATOM 5181 C C . LEU D 2 210 ? -51.324 20.669 27.294 1.00 25.13 210 LEU D C 1
ATOM 5182 O O . LEU D 2 210 ? -52.579 20.723 27.265 1.00 22.42 210 LEU D O 1
ATOM 5187 N N . ASN D 2 211 ? -50.604 20.456 26.193 1.00 26.72 211 ASN D N 1
ATOM 5188 C CA . ASN D 2 211 ? -51.346 20.365 24.915 1.00 28.62 211 ASN D CA 1
ATOM 5189 C C . ASN D 2 211 ? -52.101 19.045 24.846 1.00 30.14 211 ASN D C 1
ATOM 5190 O O . ASN D 2 211 ? -53.006 18.885 24.008 1.00 29.46 211 ASN D O 1
ATOM 5195 N N . ILE D 2 212 ? -51.852 18.158 25.822 1.00 29.55 212 ILE D N 1
ATOM 5196 C CA . ILE D 2 212 ? -52.746 17.010 25.999 1.00 28.46 212 ILE D CA 1
ATOM 5197 C C . ILE D 2 212 ? -54.188 17.418 26.148 1.00 27.87 212 ILE D C 1
ATOM 5198 O O . ILE D 2 212 ? -55.055 16.600 25.840 1.00 28.52 212 ILE D O 1
ATOM 5203 N N . TYR D 2 213 ? -54.481 18.647 26.601 1.00 24.90 213 TYR D N 1
ATOM 5204 C CA . TYR D 2 213 ? -55.851 18.989 26.772 1.00 24.67 213 TYR D CA 1
ATOM 5205 C C . TYR D 2 213 ? -56.459 19.598 25.474 1.00 24.76 213 TYR D C 1
ATOM 5206 O O . TYR D 2 213 ? -57.674 20.031 25.495 1.00 25.27 213 TYR D O 1
ATOM 5215 N N . GLY D 2 214 ? -55.656 19.683 24.423 1.00 25.06 214 GLY D N 1
ATOM 5216 C CA . GLY D 2 214 ? -56.186 20.413 23.246 1.00 24.90 214 GLY D CA 1
ATOM 5217 C C . GLY D 2 214 ? -57.316 19.677 22.512 1.00 26.25 214 GLY D C 1
ATOM 5218 O O . GLY D 2 214 ? -57.972 20.289 21.641 1.00 25.30 214 GLY D O 1
ATOM 5219 N N . ASP D 2 215 ? -57.473 18.354 22.732 1.00 25.62 215 ASP D N 1
ATOM 5220 C CA . ASP D 2 215 ? -58.560 17.632 22.057 1.00 28.07 215 ASP D CA 1
ATOM 5221 C C . ASP D 2 215 ? -59.889 17.988 22.645 1.00 28.36 215 ASP D C 1
ATOM 5222 O O . ASP D 2 215 ? -60.957 17.619 22.122 1.00 27.02 215 ASP D O 1
ATOM 5227 N N . ASN D 2 216 ? -59.886 18.766 23.718 1.00 25.73 216 ASN D N 1
ATOM 5228 C CA . ASN D 2 216 ? -61.143 19.171 24.368 1.00 27.55 216 ASN D CA 1
ATOM 5229 C C . ASN D 2 216 ? -62.073 17.953 24.666 1.00 30.47 216 ASN D C 1
ATOM 5230 O O . ASN D 2 216 ? -63.299 18.013 24.484 1.00 30.21 216 ASN D O 1
ATOM 5235 N N . LYS D 2 217 ? -61.476 16.849 25.050 1.00 29.55 217 LYS D N 1
ATOM 5236 C CA . LYS D 2 217 ? -62.235 15.620 25.333 1.00 32.87 217 LYS D CA 1
ATOM 5237 C C . LYS D 2 217 ? -63.212 15.861 26.481 1.00 33.01 217 LYS D C 1
ATOM 5238 O O . LYS D 2 217 ? -62.832 16.445 27.490 1.00 30.70 217 LYS D O 1
ATOM 5244 N N . VAL D 2 218 ? -64.482 15.487 26.274 1.00 33.06 218 VAL D N 1
ATOM 5245 C CA . VAL D 2 218 ? -65.572 15.693 27.233 1.00 35.80 218 VAL D CA 1
ATOM 5246 C C . VAL D 2 218 ? -66.180 14.310 27.599 1.00 37.54 218 VAL D C 1
ATOM 5247 O O . VAL D 2 218 ? -66.209 13.384 26.760 1.00 36.97 218 VAL D O 1
ATOM 5251 N N . VAL D 2 219 ? -66.616 14.134 28.865 1.00 38.49 219 VAL D N 1
ATOM 5252 C CA . VAL D 2 219 ? -67.102 12.803 29.286 1.00 35.17 219 VAL D CA 1
ATOM 5253 C C . VAL D 2 219 ? -68.319 13.006 30.163 1.00 35.82 219 VAL D C 1
ATOM 5254 O O . VAL D 2 219 ? -68.612 14.147 30.589 1.00 34.19 219 VAL D O 1
ATOM 5258 N N . ASP D 2 220 ? -69.072 11.896 30.408 1.00 36.39 220 ASP D N 1
ATOM 5259 C CA . ASP D 2 220 ? -70.278 12.015 31.241 1.00 37.39 220 ASP D CA 1
ATOM 5260 C C . ASP D 2 220 ? -69.838 11.973 32.715 1.00 36.32 220 ASP D C 1
ATOM 5261 O O . ASP D 2 220 ? -69.235 10.985 33.153 1.00 35.52 220 ASP D O 1
ATOM 5266 N N . SER D 2 221 ? -70.054 13.040 33.452 1.00 36.66 221 SER D N 1
ATOM 5267 C CA . SER D 2 221 ? -69.613 13.031 34.840 1.00 38.88 221 SER D CA 1
ATOM 5268 C C . SER D 2 221 ? -70.373 12.059 35.792 1.00 41.83 221 SER D C 1
ATOM 5269 O O . SER D 2 221 ? -69.833 11.673 36.791 1.00 41.75 221 SER D O 1
ATOM 5272 N N . LYS D 2 222 ? -71.599 11.661 35.433 1.00 43.60 222 LYS D N 1
ATOM 5273 C CA . LYS D 2 222 ? -72.342 10.628 36.162 1.00 44.36 222 LYS D CA 1
ATOM 5274 C C . LYS D 2 222 ? -71.724 9.248 36.048 1.00 44.55 222 LYS D C 1
ATOM 5275 O O . LYS D 2 222 ? -71.893 8.419 36.950 1.00 45.78 222 LYS D O 1
ATOM 5281 N N . SER D 2 223 ? -70.984 8.957 34.995 1.00 42.34 223 SER D N 1
ATOM 5282 C CA . SER D 2 223 ? -70.558 7.591 34.888 1.00 42.89 223 SER D CA 1
ATOM 5283 C C . SER D 2 223 ? -69.040 7.385 34.809 1.00 41.50 223 SER D C 1
ATOM 5284 O O . SER D 2 223 ? -68.553 6.244 34.798 1.00 42.98 223 SER D O 1
ATOM 5287 N N . ILE D 2 224 ? -68.282 8.473 34.672 1.00 39.84 224 ILE D N 1
ATOM 5288 C CA . ILE D 2 224 ? -66.826 8.361 34.523 1.00 37.69 224 ILE D CA 1
ATOM 5289 C C . ILE D 2 224 ? -66.178 7.709 35.738 1.00 37.81 224 ILE D C 1
ATOM 5290 O O . ILE D 2 224 ? -66.592 7.974 36.855 1.00 38.71 224 ILE D O 1
ATOM 5295 N N . LYS D 2 225 ? -65.150 6.909 35.485 1.00 38.62 225 LYS D N 1
ATOM 5296 C CA . LYS D 2 225 ? -64.364 6.231 36.479 1.00 40.52 225 LYS D CA 1
ATOM 5297 C C . LYS D 2 225 ? -62.926 6.744 36.404 1.00 39.57 225 LYS D C 1
ATOM 5298 O O . LYS D 2 225 ? -62.379 6.874 35.329 1.00 40.18 225 LYS D O 1
ATOM 5304 N N . MET D 2 226 ? -62.318 7.049 37.546 1.00 37.52 226 MET D N 1
ATOM 5305 C CA . MET D 2 226 ? -60.955 7.595 37.573 1.00 36.49 226 MET D CA 1
ATOM 5306 C C . MET D 2 226 ? -60.094 6.828 38.504 1.00 34.72 226 MET D C 1
ATOM 5307 O O . MET D 2 226 ? -60.522 6.576 39.640 1.00 36.38 226 MET D O 1
ATOM 5312 N N . GLU D 2 227 ? -58.878 6.535 38.098 1.00 33.50 227 GLU D N 1
ATOM 5313 C CA . GLU D 2 227 ? -57.973 5.815 38.951 1.00 33.95 227 GLU D CA 1
ATOM 5314 C C . GLU D 2 227 ? -56.575 6.395 38.744 1.00 34.41 227 GLU D C 1
ATOM 5315 O O . GLU D 2 227 ? -56.212 6.707 37.573 1.00 33.50 227 GLU D O 1
ATOM 5321 N N . VAL D 2 228 ? -55.814 6.549 39.849 1.00 32.50 228 VAL D N 1
ATOM 5322 C CA . VAL D 2 228 ? -54.405 7.034 39.815 1.00 30.72 228 VAL D CA 1
ATOM 5323 C C . VAL D 2 228 ? -53.569 5.894 40.281 1.00 32.41 228 VAL D C 1
ATOM 5324 O O . VAL D 2 228 ? -53.975 5.208 41.235 1.00 32.81 228 VAL D O 1
ATOM 5328 N N . PHE D 2 229 ? -52.472 5.639 39.595 1.00 32.87 229 PHE D N 1
ATOM 5329 C CA . PHE D 2 229 ? -51.502 4.600 39.895 1.00 33.26 229 PHE D CA 1
ATOM 5330 C C . PHE D 2 229 ? -50.192 5.256 40.030 1.00 33.04 229 PHE D C 1
ATOM 5331 O O . PHE D 2 229 ? -49.723 5.843 39.079 1.00 30.95 229 PHE D O 1
ATOM 5339 N N . LEU D 2 230 ? -49.594 5.156 41.221 1.00 32.94 230 LEU D N 1
ATOM 5340 C CA . LEU D 2 230 ? -48.299 5.774 41.510 1.00 33.75 230 LEU D CA 1
ATOM 5341 C C . LEU D 2 230 ? -47.291 4.783 42.001 1.00 35.27 230 LEU D C 1
ATOM 5342 O O . LEU D 2 230 ? -47.637 3.851 42.703 1.00 35.99 230 LEU D O 1
ATOM 5347 N N . ASN D 2 231 ? -46.037 4.986 41.638 1.00 36.12 231 ASN D N 1
ATOM 5348 C CA . ASN D 2 231 ? -45.015 4.158 42.053 1.00 38.83 231 ASN D CA 1
ATOM 5349 C C . ASN D 2 231 ? -43.981 5.057 42.808 1.00 40.82 231 ASN D C 1
ATOM 5350 O O . ASN D 2 231 ? -43.708 6.213 42.402 1.00 38.07 231 ASN D O 1
ATOM 5355 N N . THR D 2 232 ? -43.509 4.584 43.985 1.00 40.35 232 THR D N 1
ATOM 5356 C CA . THR D 2 232 ? -42.491 5.308 44.743 1.00 41.92 232 THR D CA 1
ATOM 5357 C C . THR D 2 232 ? -41.068 4.900 44.373 1.00 43.79 232 THR D C 1
ATOM 5358 O O . THR D 2 232 ? -40.138 5.538 44.839 1.00 43.81 232 THR D O 1
ATOM 5362 N N . HIS D 2 233 ? -40.862 3.886 43.517 1.00 47.23 233 HIS D N 1
ATOM 5363 C CA . HIS D 2 233 ? -39.514 3.218 43.416 1.00 51.56 233 HIS D CA 1
ATOM 5364 C C . HIS D 2 233 ? -38.610 3.634 42.255 1.00 52.43 233 HIS D C 1
ATOM 5365 O O . HIS D 2 233 ? -39.005 3.413 41.122 1.00 52.20 233 HIS D O 1
#

InterPro domains:
  IPR003599 Immunoglobulin domain subtype [SM00409] (37-144)
  IPR007110 Immunoglobulin-like domain [PS50835] (31-120)
  IPR013106 Immunoglobulin V-set domain [PF07686] (35-144)
  IPR013106 Immunoglobulin V-set domain [SM00406] (47-122)
  IPR013783 Immunoglobulin-like fold [G3DSA:2.60.40.10] (22-144)
  IPR036179 Immunoglobulin-like domain superfamily [SSF48726] (33-143)
  IPR050413 T cell receptor beta variable [PTHR23268] (15-123)

Organism: Mus musculus (NCBI:txid10090)

Nearest PDB structures (foldseek):
  3mc0-assembly1_A  TM=1.009E+00  e=1.437E-25  Mus musculus
  2aq2-assembly2_A-2  TM=9.906E-01  e=1.451E-23  Mus musculus
  2apt-assembly2_B  TM=9.944E-01  e=2.060E-23  Rattus norvegicus
  2aq1-assembly3_E  TM=9.960E-01  e=5.561E-23  Mus musculus
  2apf-assembly1_A  TM=9.863E-01  e=2.759E-23  Rattus norvegicus

Secondary structure (DSSP, 8-state):
--EEEE-SEEEE-TT--EEEEEEESS--SEEEEEEEETTTEEEEEEEESSTT--EE-S--TT-EEEEEETTEEEEEESS--GGG-EEEEEEEEETTEEEE---EEEEE-/--PPPGGGSPPHHHHHHTT--THHHHHHHHSPPEEEEEE---B-SSTTEEEE---BTTBS-EEEE-SSHHHHHHHTTS-EEEEE--B-TT-----------EEEE--EEE--SS--SPEEEEEEEEETTTEEEEEEEEES-SEEEHHHHHHHHHHHHHHHH-SSBTTB-S-SEEEEEEE-TTS-EEEEESS--TT--S--THHHHGGGGG--EEETTT-EEEEEEE--/--EEEE-SEEEE-TT--EEEEEEESS--SEEEEEEEETTTEEEEEEEESSTT--EE-S--TT-EEE--SSSEEEEEESS--GGG-EEEEEEEEETTEEEE---EEEEE-/-PPPTTTS--HHHHHHTT--THHHHHHHHSPPEEEEEE---B-SSTTEEEE---BTTB--EEEE-SSHHHHHHHTTS-EEEEE--B-TT-----------EEEE--EEE--TT--S-EEEEEEEEETTEEEEEEEEEES-SEEEHHHHHHHHHHHHHHHH-SSBTTB-S-SEEEEEEE-TTS-EEEEESS--TT--S--THHHHGGGGG--EEETTT-EEEEEEE--

Foldseek 3Di:
DQKAKPPQEEEAEFFDKDKIKMFGDPLFQKKWKWFQDPPPGTFTQWMARHAPGIGGTDNPPQWDWHRNHSTMIMIIRNGDDQVPQTWMKMWGDHDPDIGIYPTHGYGYD/DDDDDPVVFAWLVLLVVLVEWLVVVLCQLQPAWFKDAFWAFDDADDLQWTKTQDDDPPFRIEIEGAPDNVVSVVRHRAGWIFTAGWDWVVDFDPDPVRTTGIYAYARIGHHDPPQADKFKAWAWEDEPNPDIDIDIDIDSGQKGFPRNVVSRVVNCCVVPPQCTDRRGGQFTWKWKKKAAPVGDIDIDTSDDHSPCPVPDPCVRRCVCNNNDIGGRNGMHMYMYTYGD/DQKAKPDQEEEAEFFAKDKIKIFGDPLFQKKWKWFQDVPPGTFTAWMARHAPGIGGGPHPPQWDWHRNHSGMIMIIRNGDDQVPQTKMWMWGDDPNDIDIHPIHGYGYD/DDDDVVPFAWQVLLLVLVEWLVVVLCQLQDAWDKDFFWAFPDADDLQKTKTQPDDVPAGIEIEGAPDNVVSVVRHRAGWIFTAGKDFVVQACVDDVPGTGIYAAAGIDHHDPQLDDKDKAKEFEAEQNRRDDIDIDIDSDQKGFPRRVVSRVVSCCCVPPQCTDRRGGLFTWKWKKKAAPVGDIDIGTSDDHSPCPVPDPCVRRNVCNNNHIGGSNGMHMYMYTYRD

Sequence (673 aa):
AAVTQSPRNKVAVTGEKVTLSCQQTNNHNNMYWYRQDTGHGLRLIHYSYGAGSTEKGDIPDGYKASRPSQEQFSLILESATPSQTSVYFCASGGGGTLYFGAGTRLSVLQPDPKLDELNKVSDYKSNKGTMGNVMNLYMSPPVEGRGVINSRQFLSHDLIFPIEYKSYNEVKTELENTELANNYKGKKVDIFGVPYFYTCIIPKSENFGGCCMYGGLTFNSSENERDKLITVQVTIDNRQSLGFTITTNKNMVTIQELDYKARHWLTKEKKLYEFDGSAFESGYIKFTEKNNTSFWFDLFPKKELVPFVPYKFLNIYGDNKVVDSKSIKMEVFLNTHAAVTQSPRNKVAVTGEKVTLSCQQTNNHNNMYWYRQDTGHGLRLIHYSYGAGSTEKGDIPDGYKASRPSQEQFSLILESATPSQTSVYFCASGGGGTLYFGAGTRLSVLPDPKLDELNKVSDYKSNKGTMGNVMNLYMSPPVEGRGVINSRQFLSHDLIFPIEYKSYNEVKTELENTELANNYKGKKVDIFGVPYFYTCIIPKSENFGGCCMYGGLTFNSSENERDKLITVQVTIDNRQSLGFTITTNKNMVTIQELDYKARHWLTKEKKLYEFDGSAFESGYIKFTEKNNTSFWFDLFPKKELVPFVPYKFLNIYGDNKVVDSKSIKMEVFLNTH